Protein AF-A0A5S4VT73-F1 (afdb_monomer_lite)

Secondary structure (DSSP, 8-state):
-----HHHHHHHHHTT-HHHHHHHHHHHHHHHHHHHHHHH-HHHHHHHHTTSSSTHHHHHHTS---PPPPPP-SEEEE---S--HHHHHHHHH---S---SSSBHHHHHHPBPSS--SS--BTT-HHHHHHTTPPP---TTT-SS-BGGGTB-PPPTT-S---TT--PPPPP-TT-PPTTEEEEPPEE-TTT--EE--EEEE-GGGTSEEEEEETTEEEEEETSPP---HHHHHHHHHHHHHHHHH-HHHHHHHHHHHHHHHTS---HHHHHHHHHHHHHHHHHHHHHHHHHHHHHT-------TTEE-HHHHHHHHHHTGGGS-TTT---SSGGGGGG-------EEPPP-TTGGG-SSBSTT--B--HHHHGGGG-

Radius of gyration: 24.98 Å; chains: 1; bounding box: 87×49×64 Å

Sequence (378 aa):
MGRRSFGSRLYSWVRRWPHVAGLLFAIVVVAIVSAGLVYFAPEKVRDAALKIKNDANLLAQLLPATLPEPSKIESAYWLPQNWSSRQRYWFHHTSQGTATIPVPYQWFLALERPELSFSYTSLTDDDYLRRLGFIPSPGSNDFAGNAPSYGYHKDGPNGDGGSPGWTPNLPDNPNGLPVGFAILKGGVDPTTGASYEDQIGLTCAACHTGHLEYKNVSLRFDGGPAMVNLGEVERVIGLSIGYTLILPWRFERFASRLEQIKGQGVERKQLRSDLELALQKIKKQKVQGDGLLTGQGVADLDEGFGRLDALNRIGNQVFYSNLLDPLTGELPDPLFKGNFARHDAPVSFPPIWDTPYFLWAQYDASVLNELVRNSGEA

Foldseek 3Di:
DDDDDPVVVVVVVCVVCVVVVVVVVVVVVVVVVVVVCCQPPVQVQLVVLVVDPDPSPVSSLLGAHDFDQFDAAPWEAEDLPLAQLQRQQCQQAPDLQDQAALDAPLLLQLFAWLRDDPDGHHPQDQRNVVSQQFQWFDFLVCPPQPDGRSRRHHADPVGSRHPPPDRDDRFGRRPRGTGFKYKDAWDADPVPRDTDHIGIDGGPRQAFKDWDADPSYIYIYGLHGTQGFVLSVNSRVLSRLVCLLPPVVSVVSSQVSSCVVVVHHDDSVVVSVVSVVSNVVSVVVVVLLCVLCVVVVHDADGAGTQWDPLVLVLQCVPQPQVQQDPPPRDHPDPVSSVSRDGHDDIDGRHRCPCVVVDQADDPVSPRRDPVVVVSSSD

InterPro domains:
  IPR047758 Di-heme-cytochrome C peroxidase [NF040606] (170-378)
  IPR051395 Cytochrome c-dependent Peroxidase and MauG [PTHR30600] (20-353)

Structure (mmCIF, N/CA/C/O backbone):
data_AF-A0A5S4VT73-F1
#
_entry.id   AF-A0A5S4VT73-F1
#
loop_
_atom_site.group_PDB
_atom_site.id
_atom_site.type_symbol
_atom_site.label_atom_id
_atom_site.label_alt_id
_atom_site.label_comp_id
_atom_site.label_asym_id
_atom_site.label_entity_id
_atom_site.label_seq_id
_atom_site.pdbx_PDB_ins_code
_atom_site.Cartn_x
_atom_site.Cartn_y
_atom_site.Cartn_z
_atom_site.occupancy
_atom_site.B_iso_or_equiv
_atom_site.auth_seq_id
_atom_site.auth_comp_id
_atom_site.auth_asym_id
_atom_site.auth_atom_id
_atom_site.pdbx_PDB_model_num
ATOM 1 N N . MET A 1 1 ? -59.078 -9.322 39.119 1.00 45.66 1 MET A N 1
ATOM 2 C CA . MET A 1 1 ? -58.406 -8.236 38.366 1.00 45.66 1 MET A CA 1
ATOM 3 C C . MET A 1 1 ? -57.353 -8.842 37.442 1.00 45.66 1 MET A C 1
ATOM 5 O O . MET A 1 1 ? -56.275 -9.187 37.902 1.00 45.66 1 MET A O 1
ATOM 9 N N . GLY A 1 2 ? -57.672 -9.050 36.160 1.00 49.59 2 GLY A N 1
ATOM 10 C CA . GLY A 1 2 ? -56.728 -9.617 35.189 1.00 49.59 2 GLY A CA 1
ATOM 11 C C . GLY A 1 2 ? -55.787 -8.547 34.632 1.00 49.59 2 GLY A C 1
ATOM 12 O O . GLY A 1 2 ? -56.247 -7.576 34.028 1.00 49.59 2 GLY A O 1
ATOM 13 N N . ARG A 1 3 ? -54.471 -8.701 34.831 1.00 53.34 3 ARG A N 1
ATOM 14 C CA . ARG A 1 3 ? -53.453 -7.859 34.182 1.00 53.34 3 ARG A CA 1
ATOM 15 C C . ARG A 1 3 ? -53.542 -8.063 32.666 1.00 53.34 3 ARG A C 1
ATOM 17 O O . ARG A 1 3 ? -53.205 -9.127 32.159 1.00 53.34 3 ARG A O 1
ATOM 24 N N . ARG A 1 4 ? -53.996 -7.035 31.943 1.00 53.84 4 ARG A N 1
ATOM 25 C CA . ARG A 1 4 ? -53.944 -6.980 30.473 1.00 53.84 4 ARG A CA 1
ATOM 26 C C . ARG A 1 4 ? -52.495 -7.168 30.014 1.00 53.84 4 ARG A C 1
ATOM 28 O O . ARG A 1 4 ? -51.627 -6.404 30.438 1.00 53.84 4 ARG A O 1
ATOM 35 N N . SER A 1 5 ? -52.247 -8.180 29.181 1.00 60.47 5 SER A N 1
ATOM 36 C CA . SER A 1 5 ? -50.907 -8.503 28.680 1.00 60.47 5 SER A CA 1
ATOM 37 C C . SER A 1 5 ? -50.349 -7.350 27.840 1.00 60.47 5 SER A C 1
ATOM 39 O O . SER A 1 5 ? -51.105 -6.606 27.206 1.00 60.47 5 SER A O 1
ATOM 41 N N . PHE A 1 6 ? -49.024 -7.196 27.838 1.00 57.47 6 PHE A N 1
ATOM 42 C CA . PHE A 1 6 ? -48.298 -6.132 27.135 1.00 57.47 6 PHE A CA 1
ATOM 43 C C . PHE A 1 6 ? -48.717 -5.997 25.654 1.00 57.47 6 PHE A C 1
ATOM 45 O O . PHE A 1 6 ? -48.933 -4.886 25.171 1.00 57.47 6 PHE A O 1
ATOM 52 N N . GLY A 1 7 ? -48.986 -7.121 24.976 1.00 56.44 7 GLY A N 1
ATOM 53 C CA . GLY A 1 7 ? -49.477 -7.141 23.592 1.00 56.44 7 GLY A CA 1
ATOM 54 C C . GLY A 1 7 ? -50.835 -6.452 23.388 1.00 56.44 7 GLY A C 1
ATOM 55 O O . GLY A 1 7 ? -51.037 -5.775 22.385 1.00 56.44 7 GLY A O 1
ATOM 56 N N . SER A 1 8 ? -51.748 -6.521 24.365 1.00 55.78 8 SER A N 1
ATOM 57 C CA . SER A 1 8 ? -53.072 -5.874 24.269 1.00 55.78 8 SER A CA 1
ATOM 58 C C . SER A 1 8 ? -53.029 -4.344 24.411 1.00 55.78 8 SER A C 1
ATOM 60 O O . SER A 1 8 ? -53.916 -3.647 23.913 1.00 55.78 8 SER A O 1
ATOM 62 N N . ARG A 1 9 ? -51.991 -3.802 25.068 1.00 58.00 9 ARG A N 1
ATOM 63 C CA . ARG A 1 9 ? -51.750 -2.351 25.172 1.00 58.00 9 ARG A CA 1
ATOM 64 C C . ARG A 1 9 ? -51.069 -1.801 23.922 1.00 58.00 9 ARG A C 1
ATOM 66 O O . ARG A 1 9 ? -51.450 -0.731 23.462 1.00 58.00 9 ARG A O 1
ATOM 73 N N . LEU A 1 10 ? -50.128 -2.551 23.348 1.00 58.44 10 LEU A N 1
ATOM 74 C CA . LEU A 1 10 ? -49.468 -2.177 22.096 1.00 58.44 10 LEU A CA 1
ATOM 75 C C . LEU A 1 10 ? -50.477 -2.143 20.934 1.00 58.44 10 LEU A C 1
ATOM 77 O O . LEU A 1 10 ? -50.528 -1.179 20.176 1.00 58.44 10 LEU A O 1
ATOM 81 N N . TYR A 1 11 ? -51.363 -3.142 20.867 1.00 57.88 11 TYR A N 1
ATOM 82 C CA . TYR A 1 11 ? -52.400 -3.242 19.838 1.00 57.88 11 TYR A CA 1
ATOM 83 C C . TYR A 1 11 ? -53.439 -2.104 19.901 1.00 57.88 11 TYR A C 1
ATOM 85 O O . TYR A 1 11 ? -53.860 -1.581 18.870 1.00 57.88 11 TYR A O 1
ATOM 93 N N . SER A 1 12 ? -53.837 -1.664 21.104 1.00 57.75 12 SER A N 1
ATOM 94 C CA . SER A 1 12 ? -54.782 -0.543 21.256 1.00 57.75 12 SER A CA 1
ATOM 95 C C . SER A 1 12 ? -54.143 0.830 21.012 1.00 57.75 12 SER A C 1
ATOM 97 O O . SER A 1 12 ? -54.840 1.762 20.608 1.00 57.75 12 SER A O 1
ATOM 99 N N . TRP A 1 13 ? -52.827 0.951 21.213 1.00 59.19 13 TRP A N 1
ATOM 100 C CA . TRP A 1 13 ? -52.056 2.166 20.948 1.00 59.19 13 TRP A CA 1
ATOM 101 C C . TRP A 1 13 ? -51.807 2.373 19.445 1.00 59.19 13 TRP A C 1
ATOM 103 O O . TRP A 1 13 ? -52.121 3.441 18.923 1.00 59.19 13 TRP A O 1
ATOM 113 N N . VAL A 1 14 ? -51.383 1.324 18.724 1.00 57.56 14 VAL A N 1
ATOM 114 C CA . VAL A 1 14 ? -51.189 1.346 17.257 1.00 57.56 14 VAL A CA 1
ATOM 115 C C . VAL A 1 14 ? -52.486 1.704 16.519 1.00 57.56 14 VAL A C 1
ATOM 117 O O . VAL A 1 14 ? -52.470 2.477 15.564 1.00 57.56 14 VAL A O 1
ATOM 120 N N . ARG A 1 15 ? -53.638 1.223 17.004 1.00 60.12 15 ARG A N 1
ATOM 121 C CA . ARG A 1 15 ? -54.955 1.518 16.415 1.00 60.12 15 ARG A CA 1
ATOM 122 C C . ARG A 1 15 ? -55.431 2.962 16.645 1.00 60.12 15 ARG A C 1
ATOM 124 O O . ARG A 1 15 ? -56.300 3.429 15.917 1.00 60.12 15 ARG A O 1
ATOM 131 N N . ARG A 1 16 ? -54.892 3.670 17.647 1.00 64.25 16 ARG A N 1
ATOM 132 C CA . ARG A 1 16 ? -55.264 5.064 17.959 1.00 64.25 16 ARG A CA 1
ATOM 133 C C . ARG A 1 16 ? -54.475 6.101 17.153 1.00 64.25 16 ARG A C 1
ATOM 135 O O . ARG A 1 16 ? -54.948 7.224 17.040 1.00 64.25 16 ARG A O 1
ATOM 142 N N . TRP A 1 17 ? -53.308 5.745 16.610 1.00 65.00 17 TRP A N 1
ATOM 143 C CA . TRP A 1 17 ? -52.416 6.664 15.884 1.00 65.00 17 TRP A CA 1
ATOM 144 C C . TRP A 1 17 ? -51.835 5.994 14.623 1.00 65.00 17 TRP A C 1
ATOM 146 O O . TRP A 1 17 ? -50.618 5.813 14.522 1.00 65.00 17 TRP A O 1
ATOM 156 N N . PRO A 1 18 ? -52.676 5.614 13.640 1.00 69.81 18 PRO A N 1
ATOM 157 C CA . PRO A 1 18 ? -52.238 4.889 12.441 1.00 69.81 18 PRO A CA 1
ATOM 158 C C . PRO A 1 18 ? -51.170 5.650 11.639 1.00 69.81 18 PRO A C 1
ATOM 160 O O . PRO A 1 18 ? -50.286 5.033 11.052 1.00 69.81 18 PRO A O 1
ATOM 163 N N . HIS A 1 19 ? -51.186 6.984 11.684 1.00 69.69 19 HIS A N 1
ATOM 164 C CA . HIS A 1 19 ? -50.175 7.830 11.046 1.00 69.69 19 HIS A CA 1
ATOM 165 C C . HIS A 1 19 ? -48.794 7.736 11.716 1.00 69.69 19 HIS A C 1
ATOM 167 O O . HIS A 1 19 ? -47.785 7.778 11.023 1.00 69.69 19 HIS A O 1
ATOM 173 N N . VAL A 1 20 ? -48.728 7.544 13.040 1.00 74.44 20 VAL A N 1
ATOM 174 C CA . VAL A 1 20 ? -47.455 7.368 13.770 1.00 74.44 20 VAL A CA 1
ATOM 175 C C . VAL A 1 20 ? -46.881 5.977 13.518 1.00 74.44 20 VAL A C 1
ATOM 177 O O . VAL A 1 20 ? -45.683 5.839 13.291 1.00 74.44 20 VAL A O 1
ATOM 180 N N . ALA A 1 21 ? -47.733 4.949 13.493 1.00 72.69 21 ALA A N 1
ATOM 181 C CA . ALA A 1 21 ? -47.319 3.598 13.125 1.00 72.69 21 ALA A CA 1
ATOM 182 C C . ALA A 1 21 ? -46.838 3.527 11.663 1.00 72.69 21 ALA A C 1
ATOM 184 O O . ALA A 1 21 ? -45.812 2.909 11.390 1.00 72.69 21 ALA A O 1
ATOM 185 N N . GLY A 1 22 ? -47.531 4.210 10.743 1.00 75.38 22 GLY A N 1
ATOM 186 C CA . GLY A 1 22 ? -47.118 4.339 9.344 1.00 75.38 22 GLY A CA 1
ATOM 187 C C . GLY A 1 22 ? -45.791 5.083 9.175 1.00 75.38 22 GLY A C 1
ATOM 188 O O . GLY A 1 22 ? -44.940 4.630 8.417 1.00 75.38 22 GLY A O 1
ATOM 189 N N . LEU A 1 23 ? -45.574 6.169 9.926 1.00 81.62 23 LEU A N 1
ATOM 190 C CA . LEU A 1 23 ? -44.308 6.910 9.926 1.00 81.62 23 LEU A CA 1
ATOM 191 C C . LEU A 1 23 ? -43.150 6.055 10.461 1.00 81.62 23 LEU A C 1
ATOM 193 O O . LEU A 1 23 ? -42.100 5.991 9.832 1.00 81.62 23 LEU A O 1
ATOM 197 N N . LEU A 1 24 ? -43.340 5.363 11.589 1.00 78.69 24 LEU A N 1
ATOM 198 C CA . LEU A 1 24 ? -42.327 4.465 12.154 1.00 78.69 24 LEU A CA 1
ATOM 199 C C . LEU A 1 24 ? -41.998 3.313 11.200 1.00 78.69 24 LEU A C 1
ATOM 201 O O . LEU A 1 24 ? -40.827 2.995 11.012 1.00 78.69 24 LEU A O 1
ATOM 205 N N . PHE A 1 25 ? -43.008 2.722 10.559 1.00 81.12 25 PHE A N 1
ATOM 206 C CA . PHE A 1 25 ? -42.799 1.696 9.541 1.00 81.12 25 PHE A CA 1
ATOM 207 C C . PHE A 1 25 ? -42.012 2.244 8.343 1.00 81.12 25 PHE A C 1
ATOM 209 O O . PHE A 1 25 ? -41.044 1.620 7.922 1.00 81.12 25 PHE A O 1
ATOM 216 N N . ALA A 1 26 ? -42.359 3.433 7.841 1.00 77.38 26 ALA A N 1
ATOM 217 C CA . ALA A 1 26 ? -41.624 4.082 6.759 1.00 77.38 26 ALA A CA 1
ATOM 218 C C . ALA A 1 26 ? -40.164 4.379 7.145 1.00 77.38 26 ALA A C 1
ATOM 220 O O . ALA A 1 26 ? -39.268 4.107 6.353 1.00 77.38 26 ALA A O 1
ATOM 221 N N . ILE A 1 27 ? -39.906 4.856 8.368 1.00 82.81 27 ILE A N 1
ATOM 222 C CA . ILE A 1 27 ? -38.545 5.081 8.885 1.00 82.81 27 ILE A CA 1
ATOM 223 C C . ILE A 1 27 ? -37.757 3.769 8.926 1.00 82.81 27 ILE A C 1
ATOM 225 O O . ILE A 1 27 ? -36.612 3.737 8.488 1.00 82.81 27 ILE A O 1
ATOM 229 N N . VAL A 1 28 ? -38.362 2.682 9.412 1.00 79.56 28 VAL A N 1
ATOM 230 C CA . VAL A 1 28 ? -37.714 1.362 9.457 1.00 79.56 28 VAL A CA 1
ATOM 231 C C . VAL A 1 28 ? -37.420 0.847 8.049 1.00 79.56 28 VAL A C 1
ATOM 233 O O . VAL A 1 28 ? -36.314 0.379 7.800 1.00 79.56 28 VAL A O 1
ATOM 236 N N . VAL A 1 29 ? -38.362 0.972 7.111 1.00 78.69 29 VAL A N 1
ATOM 237 C CA . VAL A 1 29 ? -38.151 0.577 5.710 1.00 78.69 29 VAL A CA 1
ATOM 238 C C . VAL A 1 29 ? -37.025 1.394 5.082 1.00 78.69 29 VAL A C 1
ATOM 240 O O . VAL A 1 29 ? -36.131 0.813 4.477 1.00 78.69 29 VAL A O 1
ATOM 243 N N . VAL A 1 30 ? -37.010 2.716 5.272 1.00 79.62 30 VAL A N 1
ATOM 244 C CA . VAL A 1 30 ? -35.926 3.581 4.785 1.00 79.62 30 VAL A CA 1
ATOM 245 C C . VAL A 1 30 ? -34.594 3.198 5.425 1.00 79.62 30 VAL A C 1
ATOM 247 O O . VAL A 1 30 ? -33.603 3.091 4.716 1.00 79.62 30 VAL A O 1
ATOM 250 N N . ALA A 1 31 ? -34.549 2.923 6.730 1.00 76.12 31 ALA A N 1
ATOM 251 C CA . ALA A 1 31 ? -33.328 2.489 7.405 1.00 76.12 31 ALA A CA 1
ATOM 252 C C . ALA A 1 31 ? -32.811 1.146 6.861 1.00 76.12 31 ALA A C 1
ATOM 254 O O . ALA A 1 31 ? -31.614 1.011 6.622 1.00 76.12 31 ALA A O 1
ATOM 255 N N . ILE A 1 32 ? -33.701 0.179 6.611 1.00 74.75 32 ILE A N 1
ATOM 256 C CA . ILE A 1 32 ? -33.352 -1.120 6.019 1.00 74.75 32 ILE A CA 1
ATOM 257 C C . ILE A 1 32 ? -32.849 -0.947 4.584 1.00 74.75 32 ILE A C 1
ATOM 259 O O . ILE A 1 32 ? -31.836 -1.538 4.224 1.00 74.75 32 ILE A O 1
ATOM 263 N N . VAL A 1 33 ? -33.521 -0.129 3.769 1.00 74.31 33 VAL A N 1
ATOM 264 C CA . VAL A 1 33 ? -33.111 0.142 2.383 1.00 74.31 33 VAL A CA 1
ATOM 265 C C . VAL A 1 33 ? -31.764 0.860 2.352 1.00 74.31 33 VAL A C 1
ATOM 267 O O . VAL A 1 33 ? -30.887 0.455 1.598 1.00 74.31 33 VAL A O 1
ATOM 270 N N . SER A 1 34 ? -31.556 1.864 3.204 1.00 73.38 34 SER A N 1
ATOM 271 C CA . SER A 1 34 ? -30.279 2.574 3.324 1.00 73.38 34 SER A CA 1
ATOM 272 C C . SER A 1 34 ? -29.154 1.654 3.797 1.00 73.38 34 SER A C 1
ATOM 274 O O . SER A 1 34 ? -28.076 1.665 3.211 1.00 73.38 34 SER A O 1
ATOM 276 N N . ALA A 1 35 ? -29.403 0.808 4.802 1.00 74.25 35 ALA A N 1
ATOM 277 C CA . ALA A 1 35 ? -28.438 -0.195 5.252 1.00 74.25 35 ALA A CA 1
ATOM 278 C C . ALA A 1 35 ? -28.136 -1.226 4.153 1.00 74.25 35 ALA A C 1
ATOM 280 O O . ALA A 1 35 ? -26.983 -1.598 3.957 1.00 74.25 35 ALA A O 1
ATOM 281 N N . GLY A 1 36 ? -29.155 -1.641 3.395 1.00 72.88 36 GLY A N 1
ATOM 282 C CA . GLY A 1 36 ? -29.005 -2.506 2.229 1.00 72.88 36 GLY A CA 1
ATOM 283 C C . GLY A 1 36 ? -28.179 -1.854 1.121 1.00 72.88 36 GLY A C 1
ATOM 284 O O . GLY A 1 36 ? -27.313 -2.505 0.557 1.00 72.88 36 GLY A O 1
ATOM 285 N N . LEU A 1 37 ? -28.378 -0.566 0.837 1.00 72.94 37 LEU A N 1
ATOM 286 C CA . LEU A 1 37 ? -27.586 0.173 -0.151 1.00 72.94 37 LEU A CA 1
ATOM 287 C C . LEU A 1 37 ? -26.127 0.329 0.285 1.00 72.94 37 LEU A C 1
ATOM 289 O O . LEU A 1 37 ? -25.235 0.095 -0.520 1.00 72.94 37 LEU A O 1
ATOM 293 N N . VAL A 1 38 ? -25.877 0.648 1.558 1.00 75.44 38 VAL A N 1
ATOM 294 C CA . VAL A 1 38 ? -24.517 0.677 2.128 1.00 75.44 38 VAL A CA 1
ATOM 295 C C . VAL A 1 38 ? -23.862 -0.707 2.074 1.00 75.44 38 VAL A C 1
ATOM 297 O O . VAL A 1 38 ? -22.651 -0.806 1.938 1.00 75.44 38 VAL A O 1
ATOM 300 N N . TYR A 1 39 ? -24.645 -1.781 2.156 1.00 72.81 39 TYR A N 1
ATOM 301 C CA . TYR A 1 39 ? -24.137 -3.146 2.078 1.00 72.81 39 TYR A CA 1
ATOM 302 C C . TYR A 1 39 ? -23.841 -3.605 0.645 1.00 72.81 39 TYR A C 1
ATOM 304 O O . TYR A 1 39 ? -22.753 -4.100 0.373 1.00 72.81 39 TYR A O 1
ATOM 312 N N . PHE A 1 40 ? -24.807 -3.461 -0.265 1.00 73.25 40 PHE A N 1
ATOM 313 C CA . PHE A 1 40 ? -24.736 -4.015 -1.621 1.00 73.25 40 PHE A CA 1
ATOM 314 C C . PHE A 1 40 ? -24.081 -3.082 -2.640 1.00 73.25 40 PHE A C 1
A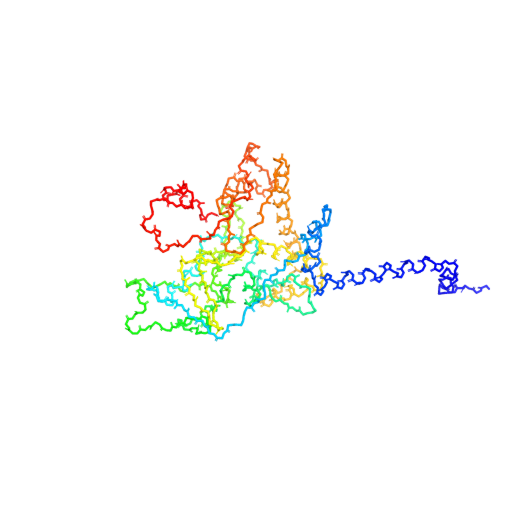TOM 316 O O . PHE A 1 40 ? -23.700 -3.545 -3.711 1.00 73.25 40 PHE A O 1
ATOM 323 N N . ALA A 1 41 ? -24.012 -1.784 -2.348 1.00 72.31 41 ALA A N 1
ATOM 324 C CA . ALA A 1 41 ? -23.394 -0.789 -3.217 1.00 72.31 41 ALA A CA 1
ATOM 325 C C . ALA A 1 41 ? -22.803 0.386 -2.403 1.00 72.31 41 ALA A C 1
ATOM 327 O O . ALA A 1 41 ? -23.191 1.543 -2.632 1.00 72.31 41 ALA A O 1
ATOM 328 N N . PRO A 1 42 ? -21.913 0.120 -1.420 1.00 75.25 42 PRO A N 1
ATOM 329 C CA . PRO A 1 42 ? -21.297 1.161 -0.590 1.00 75.25 42 PRO A CA 1
ATOM 330 C C . PRO A 1 42 ? -20.656 2.276 -1.421 1.00 75.25 42 PRO A C 1
ATOM 332 O O . PRO A 1 42 ? -20.732 3.451 -1.064 1.00 75.25 42 PRO A O 1
ATOM 335 N N . GLU A 1 43 ? -20.084 1.916 -2.562 1.00 75.88 43 GLU A N 1
ATOM 336 C CA . GLU A 1 43 ? -19.409 2.810 -3.488 1.00 75.88 43 GLU A CA 1
ATOM 337 C C . GLU A 1 43 ? -20.384 3.794 -4.160 1.00 75.88 43 GLU A C 1
ATOM 339 O O . GLU A 1 43 ? -20.127 4.996 -4.227 1.00 75.88 43 GLU A O 1
ATOM 344 N N . LYS A 1 44 ? -21.594 3.340 -4.521 1.00 76.06 44 LYS A N 1
ATOM 345 C CA . LYS A 1 44 ? -22.648 4.221 -5.057 1.00 76.06 44 LYS A CA 1
ATOM 346 C C . LYS A 1 44 ? -23.207 5.154 -3.992 1.00 76.06 44 LYS A C 1
ATOM 348 O O . LYS A 1 44 ? -23.566 6.290 -4.304 1.00 76.06 44 LYS A O 1
ATOM 353 N N . VAL A 1 45 ? -23.292 4.686 -2.744 1.00 76.69 45 VAL A N 1
ATOM 354 C CA . VAL A 1 45 ? -23.698 5.532 -1.614 1.00 76.69 45 VAL A CA 1
ATOM 355 C C . VAL A 1 45 ? -22.646 6.610 -1.362 1.00 76.69 45 VAL A C 1
ATOM 357 O O . VAL A 1 45 ? -23.015 7.769 -1.174 1.00 76.69 45 VAL A O 1
ATOM 360 N N . ARG A 1 46 ? -21.353 6.271 -1.442 1.00 78.94 46 ARG A N 1
ATOM 361 C CA . ARG A 1 46 ? -20.253 7.241 -1.370 1.00 78.94 46 ARG A CA 1
ATOM 362 C C . ARG A 1 46 ? -20.345 8.278 -2.483 1.00 78.94 46 ARG A C 1
ATOM 364 O O . ARG A 1 46 ? -20.365 9.469 -2.189 1.00 78.94 46 ARG A O 1
ATOM 371 N N . ASP A 1 47 ? -20.463 7.846 -3.736 1.00 79.56 47 ASP A N 1
ATOM 372 C CA . ASP A 1 47 ? -20.536 8.746 -4.894 1.00 79.56 47 ASP A CA 1
ATOM 373 C C . ASP A 1 47 ? -21.761 9.671 -4.837 1.00 79.56 47 ASP A C 1
ATOM 375 O O . ASP A 1 47 ? -21.717 10.811 -5.304 1.00 79.56 47 ASP A O 1
ATOM 379 N N . ALA A 1 48 ? -22.870 9.200 -4.259 1.00 76.81 48 ALA A N 1
ATOM 380 C CA . ALA A 1 48 ? -24.041 10.026 -3.985 1.00 76.81 48 ALA A CA 1
ATOM 381 C C . ALA A 1 48 ? -23.790 11.017 -2.837 1.00 76.81 48 ALA A C 1
ATOM 383 O O . ALA A 1 48 ? -24.162 12.184 -2.952 1.00 76.81 48 ALA A O 1
ATOM 384 N N . ALA A 1 49 ? -23.138 10.578 -1.759 1.00 75.44 49 ALA A N 1
ATOM 385 C CA . ALA A 1 49 ? -22.823 11.409 -0.603 1.00 75.44 49 ALA A CA 1
ATOM 386 C C . ALA A 1 49 ? -21.833 12.538 -0.946 1.00 75.44 49 ALA A C 1
ATOM 388 O O . ALA A 1 49 ? -22.073 13.675 -0.555 1.00 75.44 49 ALA A O 1
ATOM 389 N N . LEU A 1 50 ? -20.808 12.268 -1.767 1.00 75.56 50 LEU A N 1
ATOM 390 C CA . LEU A 1 50 ? -19.842 13.273 -2.246 1.00 75.56 50 LEU A CA 1
ATOM 391 C C . LEU A 1 50 ? -20.480 14.383 -3.101 1.00 75.56 50 LEU A C 1
ATOM 393 O O . LEU A 1 50 ? -19.930 15.476 -3.220 1.00 75.56 50 LEU A O 1
ATOM 397 N N . LYS A 1 51 ? -21.651 14.133 -3.704 1.00 77.75 51 LYS A N 1
ATOM 398 C CA . LYS A 1 51 ? -22.393 15.140 -4.487 1.00 77.75 51 LYS A CA 1
ATOM 399 C C . LYS A 1 51 ? -23.201 16.100 -3.610 1.00 77.75 51 LYS A C 1
ATOM 401 O O . LYS A 1 51 ? -23.658 17.132 -4.104 1.00 77.75 51 LYS A O 1
ATOM 406 N N . ILE A 1 52 ? -23.397 15.779 -2.331 1.00 73.62 52 ILE A N 1
ATOM 407 C CA . ILE A 1 52 ? -24.167 16.580 -1.378 1.00 73.62 52 ILE A CA 1
ATOM 408 C C . ILE A 1 52 ? -23.175 17.395 -0.536 1.00 73.62 52 ILE A C 1
ATOM 410 O O . ILE A 1 52 ? -22.402 16.835 0.234 1.00 73.62 52 ILE A O 1
ATOM 414 N N . LYS A 1 53 ? -23.189 18.731 -0.651 1.00 55.06 53 LYS A N 1
ATOM 415 C CA . LYS A 1 53 ? -22.355 19.603 0.202 1.00 55.06 53 LYS A CA 1
ATOM 416 C C . LYS A 1 53 ? -22.758 19.448 1.686 1.00 55.06 53 LYS A C 1
ATOM 418 O O . LYS A 1 53 ? -23.955 19.414 1.968 1.00 55.06 53 LYS A O 1
ATOM 423 N N . ASN A 1 54 ? -21.774 19.440 2.599 1.00 59.56 54 ASN A N 1
ATOM 424 C CA . ASN A 1 54 ? -21.852 19.322 4.081 1.00 59.56 54 ASN A CA 1
ATOM 425 C C . ASN A 1 54 ? -21.659 17.889 4.633 1.00 59.56 54 ASN A C 1
ATOM 427 O O . ASN A 1 54 ? -20.950 17.101 4.015 1.00 59.56 54 ASN A O 1
ATOM 431 N N . ASP A 1 55 ? -22.233 17.570 5.807 1.00 51.75 55 ASP A N 1
ATOM 432 C CA . ASP A 1 55 ? -22.007 16.374 6.653 1.00 51.75 55 ASP A CA 1
ATOM 433 C C . ASP A 1 55 ? -22.045 15.014 5.921 1.00 51.75 55 ASP A C 1
ATOM 435 O O . ASP A 1 55 ? -21.487 14.026 6.401 1.00 51.75 55 ASP A O 1
ATOM 439 N N . ALA A 1 56 ? -22.646 14.954 4.729 1.00 57.91 56 ALA A N 1
ATOM 440 C CA . ALA A 1 56 ? -22.585 13.799 3.833 1.00 57.91 56 ALA A CA 1
ATOM 441 C C . ALA A 1 56 ? -21.146 13.453 3.391 1.00 57.91 56 ALA A C 1
ATOM 443 O O . ALA A 1 56 ? -20.838 12.279 3.194 1.00 57.91 56 ALA A O 1
ATOM 444 N N . ASN A 1 57 ? -20.237 14.431 3.342 1.00 61.88 57 ASN A N 1
ATOM 445 C CA . ASN A 1 57 ? -18.811 14.199 3.108 1.00 61.88 57 ASN A CA 1
ATOM 446 C C . ASN A 1 57 ? -18.175 13.329 4.201 1.00 61.88 57 ASN A C 1
ATOM 448 O O . ASN A 1 57 ? -17.312 12.510 3.897 1.00 61.88 57 ASN A O 1
ATOM 452 N N . LEU A 1 58 ? -18.620 13.446 5.457 1.00 65.69 58 LEU A N 1
ATOM 453 C CA . LEU A 1 58 ? -18.122 12.603 6.547 1.00 65.69 58 LEU A CA 1
ATOM 454 C C . LEU A 1 58 ? -18.568 11.145 6.359 1.00 65.69 58 LEU A C 1
ATOM 456 O O . LEU A 1 58 ? -17.782 10.223 6.555 1.00 65.69 58 LEU A O 1
ATOM 460 N N . LEU A 1 59 ? -19.816 10.929 5.925 1.00 67.44 59 LEU A N 1
ATOM 461 C CA . LEU A 1 59 ? -20.324 9.592 5.600 1.00 67.44 59 LEU A CA 1
ATOM 462 C C . LEU A 1 59 ? -19.598 8.987 4.393 1.00 67.44 59 LEU A C 1
ATOM 464 O O . LEU A 1 59 ? -19.250 7.811 4.426 1.00 67.44 59 LEU A O 1
ATOM 468 N N . ALA A 1 60 ? -19.314 9.786 3.362 1.00 69.69 60 ALA A N 1
ATOM 469 C CA . ALA A 1 60 ? -18.546 9.351 2.198 1.00 69.69 60 ALA A CA 1
ATOM 470 C C . ALA A 1 60 ? -17.129 8.879 2.564 1.00 69.69 60 ALA A C 1
ATOM 472 O O . ALA A 1 60 ? -16.618 7.932 1.971 1.00 69.69 60 ALA A O 1
ATOM 473 N N . GLN A 1 61 ? -16.499 9.508 3.559 1.00 74.62 61 GLN A N 1
ATOM 474 C CA . GLN A 1 61 ? -15.179 9.100 4.050 1.00 74.62 61 GLN A CA 1
ATOM 475 C C . GLN A 1 61 ? -15.197 7.762 4.801 1.00 74.62 61 GLN A C 1
ATOM 477 O O . GLN A 1 61 ? -14.152 7.129 4.932 1.00 74.62 61 GLN A O 1
ATOM 482 N N . LEU A 1 62 ? -16.363 7.325 5.286 1.00 77.94 62 LEU A N 1
ATOM 483 C CA . LEU A 1 62 ? -16.540 6.044 5.972 1.00 77.94 62 LEU A CA 1
ATOM 484 C C . LEU A 1 62 ? -16.896 4.898 5.023 1.00 77.94 62 LEU A C 1
ATOM 486 O O . LEU A 1 62 ? -17.105 3.782 5.495 1.00 77.94 62 LEU A O 1
ATOM 490 N N . LEU A 1 63 ? -16.982 5.156 3.718 1.00 82.88 63 LEU A N 1
ATOM 491 C CA . LEU A 1 63 ? -17.338 4.173 2.702 1.00 82.88 63 LEU A CA 1
ATOM 492 C C . LEU A 1 63 ? -16.154 3.929 1.754 1.00 82.88 63 LEU A C 1
ATOM 494 O O . LEU A 1 63 ? -15.414 4.869 1.448 1.00 82.88 63 LEU A O 1
ATOM 498 N N . PRO A 1 64 ? -15.956 2.684 1.285 1.00 83.44 64 PRO A N 1
ATOM 499 C CA . PRO A 1 64 ? -14.928 2.375 0.300 1.00 83.44 64 PRO A CA 1
ATOM 500 C C . PRO A 1 64 ? -15.182 3.090 -1.030 1.00 83.44 64 PRO A C 1
ATOM 502 O O . PRO A 1 64 ? -16.321 3.388 -1.397 1.00 83.44 64 PRO A O 1
ATOM 505 N N . ALA A 1 65 ? -14.101 3.364 -1.758 1.00 81.38 65 ALA A N 1
ATOM 506 C CA . ALA A 1 65 ? -14.168 3.953 -3.084 1.00 81.38 65 ALA A CA 1
ATOM 507 C C . ALA A 1 65 ? -14.682 2.978 -4.145 1.00 81.38 65 ALA A C 1
ATOM 509 O O . ALA A 1 65 ? -14.459 1.770 -4.059 1.00 81.38 65 ALA A O 1
ATOM 510 N N . THR A 1 66 ? -15.306 3.524 -5.192 1.00 82.69 66 THR A N 1
ATOM 511 C CA . THR A 1 66 ? -15.555 2.786 -6.431 1.00 82.69 66 THR A CA 1
ATOM 512 C C . THR A 1 66 ? -14.210 2.511 -7.099 1.00 82.69 66 THR A C 1
ATOM 514 O O . THR A 1 66 ? -13.611 3.412 -7.687 1.00 82.69 66 THR A O 1
ATOM 517 N N . LEU A 1 67 ? -13.721 1.276 -6.994 1.00 89.38 67 LEU A N 1
ATOM 518 C CA . LEU A 1 67 ? -12.507 0.846 -7.686 1.00 89.38 67 LEU A CA 1
ATOM 519 C C . LEU A 1 67 ? -12.856 0.213 -9.041 1.00 89.38 67 LEU A C 1
ATOM 521 O O . LEU A 1 67 ? -13.897 -0.448 -9.131 1.00 89.38 67 LEU A O 1
ATOM 525 N N . PRO A 1 68 ? -11.996 0.356 -10.069 1.00 90.12 68 PRO A N 1
ATOM 526 C CA . PRO A 1 68 ? -12.165 -0.332 -11.345 1.00 90.12 68 PRO A CA 1
ATOM 527 C C . PRO A 1 68 ? -12.355 -1.839 -11.151 1.00 90.12 68 PRO A C 1
ATOM 529 O O . PRO A 1 68 ? -11.801 -2.423 -10.221 1.00 90.12 68 PRO A O 1
ATOM 532 N N . GLU A 1 69 ? -13.127 -2.478 -12.026 1.00 88.50 69 GLU A N 1
ATOM 533 C CA . GLU A 1 69 ? -13.191 -3.940 -12.060 1.00 88.50 69 GLU A CA 1
ATOM 534 C C . GLU A 1 69 ? -11.861 -4.504 -12.583 1.00 88.50 69 GLU A C 1
ATOM 536 O O . GLU A 1 69 ? -11.307 -3.955 -13.545 1.00 88.50 69 GLU A O 1
ATOM 541 N N . PRO A 1 70 ? -11.331 -5.587 -11.989 1.00 88.06 70 PRO A N 1
ATOM 542 C CA . PRO A 1 70 ? -10.104 -6.191 -12.475 1.00 88.06 70 PRO A CA 1
ATOM 543 C C . PRO A 1 70 ? -10.360 -6.800 -13.856 1.00 88.06 70 PRO A C 1
ATOM 545 O O . PRO A 1 70 ? -11.339 -7.517 -14.077 1.00 88.06 70 PRO A O 1
ATOM 548 N N . SER A 1 71 ? -9.473 -6.531 -14.812 1.00 88.88 71 SER A N 1
ATOM 549 C CA . SER A 1 71 ? -9.559 -7.174 -16.123 1.00 88.88 71 SER A CA 1
ATOM 550 C C . SER A 1 71 ? -9.244 -8.673 -16.010 1.00 88.88 71 SER A C 1
ATOM 552 O O . SER A 1 71 ? -8.585 -9.133 -15.069 1.00 88.88 71 SER A O 1
ATOM 554 N N . LYS A 1 72 ? -9.654 -9.461 -17.003 1.00 92.25 72 LYS A N 1
ATOM 555 C CA . LYS A 1 72 ? -9.221 -10.857 -17.096 1.00 92.25 72 LYS A CA 1
ATOM 556 C C . LYS A 1 72 ? -7.786 -10.917 -17.634 1.00 92.25 72 LYS A C 1
ATOM 558 O O . LYS A 1 72 ? -7.538 -10.457 -18.744 1.00 92.25 72 LYS A O 1
ATOM 563 N N . ILE A 1 73 ? -6.871 -11.548 -16.897 1.00 92.69 73 ILE A N 1
ATOM 564 C CA . ILE A 1 73 ? -5.519 -11.885 -17.374 1.00 92.69 73 ILE A CA 1
ATOM 565 C C . ILE A 1 73 ? -5.425 -13.403 -17.526 1.00 92.69 73 ILE A C 1
ATOM 567 O O . ILE A 1 73 ? -5.680 -14.145 -16.584 1.00 92.69 73 ILE A O 1
ATOM 571 N N . GLU A 1 74 ? -5.048 -13.866 -18.713 1.00 93.62 74 GLU A N 1
ATOM 572 C CA . GLU A 1 74 ? -4.779 -15.281 -19.006 1.00 93.62 74 GLU A CA 1
ATOM 573 C C . GLU A 1 74 ? -3.277 -15.580 -19.051 1.00 93.62 74 GLU A C 1
ATOM 575 O O . GLU A 1 74 ? -2.861 -16.708 -18.801 1.00 93.62 74 GLU A O 1
ATOM 580 N N . SER A 1 75 ? -2.455 -14.575 -19.360 1.00 94.06 75 SER A N 1
ATOM 581 C CA . SER A 1 75 ? -0.997 -14.699 -19.396 1.00 94.06 75 SER A CA 1
ATOM 582 C C . SER A 1 75 ? -0.316 -13.369 -19.083 1.00 94.06 75 SER A C 1
ATOM 584 O O . SER A 1 75 ? -0.874 -12.294 -19.318 1.00 94.06 75 SER A O 1
ATOM 586 N N . ALA A 1 76 ? 0.899 -13.439 -18.547 1.00 95.50 76 ALA A N 1
ATOM 587 C CA . ALA A 1 76 ? 1.724 -12.281 -18.246 1.00 95.50 76 ALA A CA 1
ATOM 588 C C . ALA A 1 76 ? 3.134 -12.491 -18.798 1.00 95.50 76 ALA A C 1
ATOM 590 O O . ALA A 1 76 ? 3.632 -13.612 -18.790 1.00 95.50 76 ALA A O 1
ATOM 591 N N . TYR A 1 77 ? 3.773 -11.414 -19.248 1.00 94.31 77 TYR A N 1
ATOM 592 C CA . TYR A 1 77 ? 5.139 -11.436 -19.765 1.00 94.31 77 TYR A CA 1
ATOM 593 C C . TYR A 1 77 ? 5.878 -10.180 -19.328 1.00 94.31 77 TYR A C 1
ATOM 595 O O . TYR A 1 77 ? 5.367 -9.072 -19.487 1.00 94.31 77 TYR A O 1
ATOM 603 N N . TRP A 1 78 ? 7.091 -10.352 -18.816 1.00 94.56 78 TRP A N 1
ATOM 604 C CA . TRP A 1 78 ? 8.007 -9.244 -18.568 1.00 94.56 78 TRP A CA 1
ATOM 605 C C . TRP A 1 78 ? 8.788 -8.902 -19.837 1.00 94.56 78 TRP A C 1
ATOM 607 O O . TRP A 1 78 ? 9.259 -9.798 -20.540 1.00 94.56 78 TRP A O 1
ATOM 617 N N . LEU A 1 79 ? 8.949 -7.611 -20.134 1.00 92.88 79 LEU A N 1
ATOM 618 C CA . LEU A 1 79 ? 9.803 -7.175 -21.236 1.00 92.88 79 LEU A CA 1
ATOM 619 C C . LEU A 1 79 ? 11.278 -7.532 -20.963 1.00 92.88 79 LEU A C 1
ATOM 621 O O . LEU A 1 79 ? 11.733 -7.450 -19.812 1.00 92.88 79 LEU A O 1
ATOM 625 N N . PRO A 1 80 ? 12.051 -7.884 -22.009 1.00 88.31 80 PRO A N 1
ATOM 626 C CA . PRO A 1 80 ? 13.473 -8.172 -21.879 1.00 88.31 80 PRO A CA 1
ATOM 627 C C . PRO A 1 80 ? 14.243 -6.872 -21.607 1.00 88.31 80 PRO A C 1
ATOM 629 O O . PRO A 1 80 ? 14.596 -6.135 -22.521 1.00 88.31 80 PRO A O 1
ATOM 632 N N . GLN A 1 81 ? 14.488 -6.585 -20.328 1.00 87.44 81 GLN A N 1
ATOM 633 C CA . GLN A 1 81 ? 15.158 -5.366 -19.849 1.00 87.44 81 GLN A CA 1
ATOM 634 C C . GLN A 1 81 ? 16.519 -5.670 -19.216 1.00 87.44 81 GLN A C 1
ATOM 636 O O . GLN A 1 81 ? 16.964 -4.978 -18.306 1.00 87.44 81 GLN A O 1
ATOM 641 N N . ASN A 1 82 ? 17.184 -6.719 -19.712 1.00 86.06 82 ASN A N 1
ATOM 642 C CA . ASN A 1 82 ? 18.527 -7.108 -19.281 1.00 86.06 82 ASN A CA 1
ATOM 643 C C . ASN A 1 82 ? 18.606 -7.479 -17.782 1.00 86.06 82 ASN A C 1
ATOM 645 O O . ASN A 1 82 ? 19.627 -7.266 -17.132 1.00 86.06 82 ASN A O 1
ATOM 649 N N . TRP A 1 83 ? 17.505 -7.996 -17.229 1.00 86.50 83 TRP A N 1
ATOM 650 C CA . TRP A 1 83 ? 17.380 -8.474 -15.852 1.00 86.50 83 TRP A CA 1
ATOM 651 C C . TRP A 1 83 ? 17.026 -9.951 -15.865 1.00 86.50 83 TRP A C 1
ATOM 653 O O . TRP A 1 83 ? 16.064 -10.343 -16.531 1.00 86.50 83 TRP A O 1
ATOM 663 N N . SER A 1 84 ? 17.723 -10.739 -15.048 1.00 88.69 84 SER A N 1
ATOM 664 C CA . SER A 1 84 ? 17.245 -12.084 -14.736 1.00 88.69 84 SER A CA 1
ATOM 665 C C . SER A 1 84 ? 15.951 -12.022 -13.926 1.00 88.69 84 SER A C 1
ATOM 667 O O . SER A 1 84 ? 15.700 -11.054 -13.196 1.00 88.69 84 SER A O 1
ATOM 669 N N . SER A 1 85 ? 15.150 -13.088 -13.972 1.00 90.94 85 SER A N 1
ATOM 670 C CA . SER A 1 85 ? 13.950 -13.218 -13.137 1.00 90.94 85 SER A CA 1
ATOM 671 C C . SER A 1 85 ? 14.275 -12.968 -11.662 1.00 90.94 85 SER A C 1
ATOM 673 O O . SER A 1 85 ? 13.506 -12.316 -10.957 1.00 90.94 85 SER A O 1
ATOM 675 N N . ARG A 1 86 ? 15.434 -13.444 -11.184 1.00 91.19 86 ARG A N 1
ATOM 676 C CA . ARG A 1 86 ? 15.875 -13.259 -9.794 1.00 91.19 86 ARG A CA 1
ATOM 677 C C . ARG A 1 86 ? 16.197 -11.802 -9.463 1.00 91.19 86 ARG A C 1
ATOM 679 O O . ARG A 1 86 ? 15.810 -11.336 -8.397 1.00 91.19 86 ARG A O 1
ATOM 686 N N . GLN A 1 87 ? 16.906 -11.100 -10.343 1.00 91.81 87 GLN A N 1
ATOM 687 C CA . GLN A 1 87 ? 17.224 -9.680 -10.151 1.00 91.81 87 GLN A CA 1
ATOM 688 C C . GLN A 1 87 ? 15.948 -8.837 -10.109 1.00 91.81 87 GLN A C 1
ATOM 690 O O . GLN A 1 87 ? 15.788 -7.999 -9.224 1.00 91.81 87 GLN A O 1
ATOM 695 N N . ARG A 1 88 ? 15.002 -9.146 -11.001 1.00 93.38 88 ARG A N 1
ATOM 696 C CA . ARG A 1 88 ? 13.682 -8.518 -11.034 1.00 93.38 88 ARG A CA 1
ATOM 697 C C . ARG A 1 88 ? 12.898 -8.751 -9.748 1.00 93.38 88 ARG A C 1
ATOM 699 O O . ARG A 1 88 ? 12.430 -7.806 -9.125 1.00 93.38 88 ARG A O 1
ATOM 706 N N . TYR A 1 89 ? 12.820 -10.002 -9.301 1.00 95.56 89 TYR A N 1
ATOM 707 C CA . TYR A 1 89 ? 12.135 -10.339 -8.055 1.00 95.56 89 TYR A CA 1
ATOM 708 C C . TYR A 1 89 ? 12.765 -9.655 -6.834 1.00 95.56 89 TYR A C 1
ATOM 710 O O . TYR A 1 89 ? 12.049 -9.205 -5.941 1.00 95.56 89 TYR A O 1
ATOM 718 N N . TRP A 1 90 ? 14.097 -9.525 -6.810 1.00 95.06 90 TRP A N 1
ATOM 719 C CA . TRP A 1 90 ? 14.789 -8.752 -5.781 1.00 95.06 90 TRP A CA 1
ATOM 720 C C . TRP A 1 90 ? 14.365 -7.283 -5.786 1.00 95.06 90 TRP A C 1
ATOM 722 O O . TRP A 1 90 ? 13.968 -6.773 -4.742 1.00 95.06 90 TRP A O 1
ATOM 732 N N . PHE A 1 91 ? 14.370 -6.624 -6.949 1.00 94.50 91 PHE A N 1
ATOM 733 C CA . PHE A 1 91 ? 13.937 -5.228 -7.069 1.00 94.50 91 PHE A CA 1
ATOM 734 C C . PHE A 1 91 ? 12.485 -5.033 -6.606 1.00 94.50 91 PHE A C 1
ATOM 736 O O . PHE A 1 91 ? 12.166 -4.038 -5.959 1.00 94.50 91 PHE A O 1
ATOM 743 N N . HIS A 1 92 ? 11.616 -6.006 -6.878 1.00 96.88 92 HIS A N 1
ATOM 744 C CA . HIS A 1 92 ? 10.204 -5.937 -6.512 1.00 96.88 92 HIS A CA 1
ATOM 745 C C . HIS A 1 92 ? 9.931 -6.019 -5.008 1.00 96.88 92 HIS A C 1
ATOM 747 O O . HIS A 1 92 ? 8.976 -5.390 -4.549 1.00 96.88 92 HIS A O 1
ATOM 753 N N . HIS A 1 93 ? 10.736 -6.779 -4.259 1.00 97.12 93 HIS A N 1
ATOM 754 C CA . HIS A 1 93 ? 10.389 -7.199 -2.894 1.00 97.12 93 HIS A CA 1
ATOM 755 C C . HIS A 1 93 ? 11.484 -6.970 -1.846 1.00 97.12 93 HIS A C 1
ATOM 757 O O . HIS A 1 93 ? 11.293 -7.307 -0.677 1.00 97.12 93 HIS A O 1
ATOM 763 N N . THR A 1 94 ? 12.639 -6.414 -2.217 1.00 94.56 94 THR A N 1
ATOM 764 C CA . THR A 1 94 ? 13.657 -6.052 -1.226 1.00 94.56 94 THR A CA 1
ATOM 765 C C . THR A 1 94 ? 13.173 -4.879 -0.375 1.00 94.56 94 THR A C 1
ATOM 767 O O . THR A 1 94 ? 12.752 -3.849 -0.899 1.00 94.56 94 THR A O 1
ATOM 770 N N . SER A 1 95 ? 13.235 -5.027 0.950 1.00 92.12 95 SER A N 1
ATOM 771 C CA . SER A 1 95 ? 12.896 -3.932 1.862 1.00 92.12 95 SER A CA 1
ATOM 772 C C . SER A 1 95 ? 13.893 -2.786 1.714 1.00 92.12 95 SER A C 1
ATOM 774 O O . SER A 1 95 ? 15.094 -3.015 1.563 1.00 92.12 95 SER A O 1
ATOM 776 N N . GLN A 1 96 ? 13.377 -1.561 1.777 1.00 87.25 96 GLN A N 1
ATOM 777 C CA . GLN A 1 96 ? 14.153 -0.319 1.720 1.00 87.25 96 GLN A CA 1
ATOM 778 C C . GLN A 1 96 ? 14.375 0.286 3.111 1.00 87.25 96 GLN A C 1
ATOM 780 O O . GLN A 1 96 ? 14.905 1.380 3.237 1.00 87.25 96 GLN A O 1
ATOM 785 N N . GLY A 1 97 ? 13.985 -0.435 4.168 1.00 85.38 97 GLY A N 1
ATOM 786 C CA . GLY A 1 97 ? 14.126 0.030 5.548 1.00 85.38 97 GLY A CA 1
ATOM 787 C C . GLY A 1 97 ? 12.939 0.841 6.070 1.00 85.38 97 GLY A C 1
ATOM 788 O O . GLY A 1 97 ? 12.961 1.239 7.230 1.00 85.38 97 GLY A O 1
ATOM 789 N N . THR A 1 98 ? 11.893 1.047 5.266 1.00 78.12 98 THR A N 1
ATOM 790 C CA . THR A 1 98 ? 10.720 1.852 5.631 1.00 78.12 98 THR A CA 1
ATOM 791 C C . THR A 1 98 ? 9.455 1.008 5.811 1.00 78.12 98 THR A C 1
ATOM 793 O O . THR A 1 98 ? 9.163 0.085 5.047 1.00 78.12 98 THR A O 1
ATOM 796 N N . ALA A 1 99 ? 8.679 1.337 6.846 1.00 85.38 99 ALA A N 1
ATOM 797 C CA . ALA A 1 99 ? 7.344 0.796 7.100 1.00 85.38 99 ALA A CA 1
ATOM 798 C C . ALA A 1 99 ? 6.290 1.805 6.623 1.00 85.38 99 ALA A C 1
ATOM 800 O O . ALA A 1 99 ? 5.677 2.510 7.422 1.00 85.38 99 ALA A O 1
ATOM 801 N N . THR A 1 100 ? 6.118 1.918 5.305 1.00 83.38 100 THR A N 1
ATOM 802 C CA . THR A 1 100 ? 5.241 2.940 4.702 1.00 83.38 100 THR A CA 1
ATOM 803 C C . THR A 1 100 ? 3.752 2.694 4.958 1.00 83.38 100 THR A C 1
ATOM 805 O O . THR A 1 100 ? 2.937 3.594 4.781 1.00 83.38 100 THR A O 1
ATOM 808 N N . ILE A 1 101 ? 3.375 1.480 5.364 1.00 86.56 101 ILE A N 1
ATOM 809 C CA . ILE A 1 101 ? 2.008 1.130 5.738 1.00 86.56 101 ILE A CA 1
ATOM 810 C C . ILE A 1 101 ? 1.963 0.972 7.268 1.00 86.56 101 ILE A C 1
ATOM 812 O O . ILE A 1 101 ? 2.655 0.106 7.804 1.00 86.56 101 ILE A O 1
ATOM 816 N N . PRO A 1 102 ? 1.140 1.755 7.996 1.00 81.44 102 PRO A N 1
ATOM 817 C CA . PRO A 1 102 ? 1.205 1.860 9.457 1.00 81.44 102 PRO A CA 1
ATOM 818 C C . PRO A 1 102 ? 0.487 0.705 10.183 1.00 81.44 102 PRO A C 1
ATOM 820 O O . PRO A 1 102 ? -0.276 0.926 11.126 1.00 81.44 102 PRO A O 1
ATOM 823 N N . VAL A 1 103 ? 0.700 -0.536 9.738 1.00 90.19 103 VAL A N 1
ATOM 824 C CA . VAL A 1 103 ? 0.225 -1.753 10.408 1.00 90.19 103 VAL A CA 1
ATOM 825 C C . VAL A 1 103 ? 1.271 -2.872 10.344 1.00 90.19 103 VAL A C 1
ATOM 827 O O . VAL A 1 103 ? 1.977 -2.990 9.342 1.00 90.19 103 VAL A O 1
ATOM 830 N N . PRO A 1 104 ? 1.322 -3.763 11.354 1.00 94.56 104 PRO A N 1
ATOM 831 C CA . PRO A 1 104 ? 2.148 -4.963 11.287 1.00 94.56 104 PRO A CA 1
ATOM 832 C C . PRO A 1 104 ? 1.820 -5.817 10.058 1.00 94.56 104 PRO A C 1
ATOM 834 O O . PRO A 1 104 ? 0.655 -5.956 9.671 1.00 94.56 104 PRO A O 1
ATOM 837 N N . TYR A 1 105 ? 2.833 -6.474 9.497 1.00 96.44 105 TYR A N 1
ATOM 838 C CA . TYR A 1 105 ? 2.707 -7.343 8.325 1.00 96.44 105 TYR A CA 1
ATOM 839 C C . TYR A 1 105 ? 1.593 -8.384 8.488 1.00 96.44 105 TYR A C 1
ATOM 841 O O . TYR A 1 105 ? 0.732 -8.553 7.627 1.00 96.44 105 TYR A O 1
ATOM 849 N N . GLN A 1 106 ? 1.553 -9.046 9.642 1.00 96.50 106 GLN A N 1
ATOM 850 C CA . GLN A 1 106 ? 0.564 -10.089 9.910 1.00 96.50 106 GLN A CA 1
ATOM 851 C C . GLN A 1 106 ? -0.856 -9.539 10.069 1.00 96.50 106 GLN A C 1
ATOM 853 O O . GLN A 1 106 ? -1.817 -10.244 9.765 1.00 96.50 106 GLN A O 1
ATOM 858 N N . TRP A 1 107 ? -1.008 -8.286 10.508 1.00 96.75 107 TRP A N 1
ATOM 859 C CA . TRP A 1 107 ? -2.313 -7.629 10.510 1.00 96.75 107 TRP A CA 1
ATOM 860 C C . TRP A 1 107 ? -2.762 -7.348 9.085 1.00 96.75 107 TRP A C 1
ATOM 862 O O . TRP A 1 107 ? -3.896 -7.672 8.748 1.00 96.75 107 TRP A O 1
ATOM 872 N N . PHE A 1 108 ? -1.873 -6.830 8.235 1.00 96.94 108 PHE A N 1
ATOM 873 C CA . PHE A 1 108 ? -2.175 -6.594 6.824 1.00 96.94 108 PHE A CA 1
ATOM 874 C C . PHE A 1 108 ? -2.670 -7.867 6.117 1.00 96.94 108 PHE A C 1
ATOM 876 O O . PHE A 1 108 ? -3.688 -7.825 5.432 1.00 96.94 108 PHE A O 1
ATOM 883 N N . LEU A 1 109 ? -2.034 -9.017 6.376 1.00 97.50 109 LEU A N 1
ATOM 884 C CA . LEU A 1 109 ? -2.471 -10.329 5.872 1.00 97.50 109 LEU A CA 1
ATOM 885 C C . LEU A 1 109 ? -3.811 -10.822 6.447 1.00 97.50 109 LEU A C 1
ATOM 887 O O . LEU A 1 109 ? -4.477 -11.657 5.833 1.00 97.50 109 LEU A O 1
ATOM 891 N N . ALA A 1 110 ? -4.173 -10.393 7.657 1.00 97.75 110 ALA A N 1
ATOM 892 C CA . ALA A 1 110 ? -5.383 -10.838 8.345 1.00 97.75 110 ALA A CA 1
ATOM 893 C C . ALA A 1 110 ? -6.596 -9.940 8.065 1.00 97.75 110 ALA A C 1
ATOM 895 O O . ALA A 1 110 ? -7.730 -10.405 8.199 1.00 97.75 110 ALA A O 1
ATOM 896 N N . LEU A 1 111 ? -6.380 -8.679 7.680 1.00 97.19 111 LEU A N 1
ATOM 897 C CA . LEU A 1 111 ? -7.443 -7.714 7.415 1.00 97.19 111 LEU A CA 1
ATOM 898 C C . LEU A 1 111 ? -8.350 -8.161 6.262 1.00 97.19 111 LEU A C 1
ATOM 900 O O . LEU A 1 111 ? -7.924 -8.776 5.282 1.00 97.19 111 LEU A O 1
ATOM 904 N N . GLU A 1 112 ? -9.631 -7.829 6.392 1.00 96.94 112 GLU A N 1
ATOM 905 C CA . GLU A 1 112 ? -10.605 -7.985 5.318 1.00 96.94 112 GLU A CA 1
ATOM 906 C C . GLU A 1 112 ? -10.676 -6.723 4.468 1.00 96.94 112 GLU A C 1
ATOM 908 O O . GLU A 1 112 ? -10.549 -5.625 5.001 1.00 96.94 112 GLU A O 1
ATOM 913 N N . ARG A 1 113 ? -11.002 -6.871 3.182 1.00 94.12 113 ARG A N 1
ATOM 914 C CA . ARG A 1 113 ? -11.383 -5.738 2.330 1.00 94.12 113 ARG A CA 1
ATOM 915 C C . ARG A 1 113 ? -12.572 -4.969 2.951 1.00 94.12 113 ARG A C 1
ATOM 917 O O . ARG A 1 113 ? -13.416 -5.567 3.641 1.00 94.12 113 ARG A O 1
ATOM 924 N N . PRO A 1 114 ? -12.681 -3.653 2.721 1.00 90.75 114 PRO A N 1
ATOM 925 C CA . PRO A 1 114 ? -13.725 -2.811 3.291 1.00 90.75 114 PRO A CA 1
ATOM 926 C C . PRO A 1 114 ? -15.108 -3.006 2.647 1.00 90.75 114 PRO A C 1
ATOM 928 O O . PRO A 1 114 ? -16.054 -2.368 3.085 1.00 90.75 114 PRO A O 1
ATOM 931 N N . GLU A 1 115 ? -15.305 -3.890 1.667 1.00 86.38 115 GLU A N 1
ATOM 932 C CA . GLU A 1 115 ? -16.656 -4.291 1.252 1.00 86.38 115 GLU A CA 1
ATOM 933 C C . GLU A 1 115 ? -17.311 -5.189 2.305 1.00 86.38 115 GLU A C 1
ATOM 935 O O . GLU A 1 115 ? -16.680 -6.113 2.818 1.00 86.38 115 GLU A O 1
ATOM 940 N N . LEU A 1 116 ? -18.586 -4.960 2.632 1.00 80.25 116 LEU A N 1
ATOM 941 C CA . LEU A 1 116 ? -19.308 -5.792 3.594 1.00 80.25 116 LEU A CA 1
ATOM 942 C C . LEU A 1 116 ? -19.614 -7.174 2.995 1.00 80.25 116 LEU A C 1
ATOM 944 O O . LEU A 1 116 ? -20.251 -7.288 1.956 1.00 80.25 116 LEU A O 1
ATOM 948 N N . SER A 1 117 ? -19.189 -8.239 3.683 1.00 82.62 117 SER A N 1
ATOM 949 C CA . SER A 1 117 ? -19.385 -9.624 3.235 1.00 82.62 117 SER A CA 1
ATOM 950 C C . SER A 1 117 ? -19.752 -10.568 4.383 1.00 82.62 117 SER A C 1
ATOM 952 O O . SER A 1 117 ? -19.249 -10.454 5.511 1.00 82.62 117 SER A O 1
ATOM 954 N N . PHE A 1 118 ? -20.628 -11.535 4.082 1.00 82.25 118 PHE A N 1
ATOM 955 C CA . PHE A 1 118 ? -20.972 -12.639 4.987 1.00 82.25 118 PHE A CA 1
ATOM 956 C C . PHE A 1 118 ? -19.808 -13.613 5.194 1.00 82.25 118 PHE A C 1
ATOM 958 O O . PHE A 1 118 ? -19.733 -14.261 6.238 1.00 82.25 118 PHE A O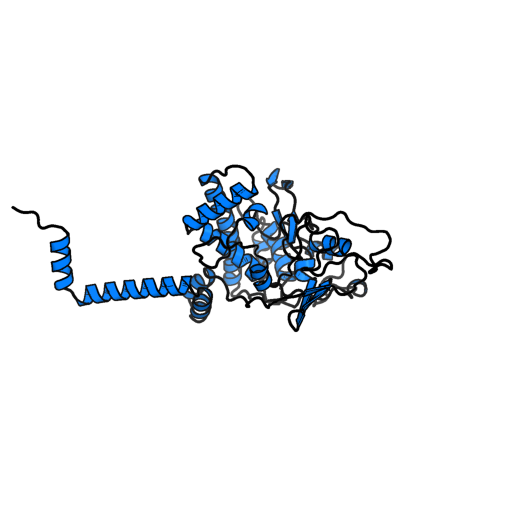 1
ATOM 965 N N . SER A 1 119 ? -18.870 -13.667 4.253 1.00 87.94 119 SER A N 1
ATOM 966 C CA . SER A 1 119 ? -17.671 -14.502 4.316 1.00 87.94 119 SER A CA 1
ATOM 967 C C . SER A 1 119 ? -16.420 -13.642 4.475 1.00 87.94 119 SER A C 1
ATOM 969 O O . SER A 1 119 ? -16.450 -12.436 4.244 1.00 87.94 119 SER A O 1
ATOM 971 N N . TYR A 1 120 ? -15.319 -14.262 4.898 1.00 91.19 120 TYR A N 1
ATOM 972 C CA . TYR A 1 120 ? -14.024 -13.590 4.933 1.00 91.19 120 TYR A CA 1
ATOM 973 C C . TYR A 1 120 ? -13.572 -13.248 3.508 1.00 91.19 120 TYR A C 1
ATOM 975 O O . TYR A 1 120 ? -13.566 -14.116 2.635 1.00 91.19 120 TYR A O 1
ATOM 983 N N . THR A 1 121 ? -13.173 -11.999 3.290 1.00 93.94 121 THR A N 1
ATOM 984 C CA . THR A 1 121 ? -12.627 -11.513 2.018 1.00 93.94 121 THR A CA 1
ATOM 985 C C . THR A 1 121 ? -11.285 -10.850 2.282 1.00 93.94 121 THR A C 1
ATOM 987 O O . THR A 1 121 ? -11.259 -9.747 2.819 1.00 93.94 121 THR A O 1
ATOM 990 N N . SER A 1 122 ? -10.181 -11.511 1.920 1.00 96.00 122 SER A N 1
ATOM 991 C CA . SER A 1 122 ? -8.821 -11.030 2.221 1.00 96.00 122 SER A CA 1
ATOM 992 C C . SER A 1 122 ? -8.532 -9.674 1.588 1.00 96.00 122 SER A C 1
ATOM 994 O O . SER A 1 122 ? -8.782 -9.512 0.392 1.00 96.00 122 SER A O 1
ATOM 996 N N . LEU A 1 123 ? -7.966 -8.738 2.355 1.00 96.00 123 LEU A N 1
ATOM 997 C CA . LEU A 1 123 ? -7.421 -7.483 1.830 1.00 96.00 123 LEU A CA 1
ATOM 998 C C . LEU A 1 123 ? -6.286 -7.727 0.823 1.00 96.00 123 LEU A C 1
ATOM 1000 O O . LEU A 1 123 ? -6.126 -6.967 -0.124 1.00 96.00 123 LEU A O 1
ATOM 1004 N N . THR A 1 124 ? -5.534 -8.813 1.000 1.00 96.12 124 THR A N 1
ATOM 1005 C CA . THR A 1 124 ? -4.372 -9.166 0.171 1.00 96.12 124 THR A CA 1
ATOM 1006 C C . THR A 1 124 ? -4.705 -10.072 -1.012 1.00 96.12 124 THR A C 1
ATOM 1008 O O . THR A 1 124 ? -3.838 -10.757 -1.540 1.00 96.12 124 THR A O 1
ATOM 1011 N N . ASP A 1 125 ? -5.975 -10.126 -1.400 1.00 95.19 125 ASP A N 1
ATOM 1012 C CA . ASP A 1 125 ? -6.423 -10.824 -2.601 1.00 95.19 125 ASP A CA 1
ATOM 1013 C C . ASP A 1 125 ? -5.865 -10.150 -3.862 1.00 95.19 125 ASP A C 1
ATOM 1015 O O . ASP A 1 125 ? -6.011 -8.938 -4.024 1.00 95.19 125 ASP A O 1
ATOM 1019 N N . ASP A 1 126 ? -5.250 -10.932 -4.753 1.00 94.56 126 ASP A N 1
ATOM 1020 C CA . ASP A 1 126 ? -4.605 -10.419 -5.969 1.00 94.56 126 ASP A CA 1
ATOM 1021 C C . ASP A 1 126 ? -5.574 -9.600 -6.826 1.00 94.56 126 ASP A C 1
ATOM 1023 O O . ASP A 1 126 ? -5.242 -8.491 -7.244 1.00 94.56 126 ASP A O 1
ATOM 1027 N N . ASP A 1 127 ? -6.789 -10.103 -7.057 1.00 94.25 127 ASP A N 1
ATOM 1028 C CA . ASP A 1 127 ? -7.783 -9.389 -7.856 1.00 94.25 127 ASP A CA 1
ATOM 1029 C C . ASP A 1 127 ? -8.215 -8.092 -7.182 1.00 94.25 127 ASP A C 1
ATOM 1031 O O . ASP A 1 127 ? -8.355 -7.081 -7.863 1.00 94.25 127 ASP A O 1
ATOM 1035 N N . TYR A 1 128 ? -8.358 -8.067 -5.856 1.00 95.44 128 TYR A N 1
ATOM 1036 C CA . TYR A 1 128 ? -8.631 -6.826 -5.139 1.00 95.44 128 TYR A CA 1
ATOM 1037 C C . TYR A 1 128 ? -7.488 -5.810 -5.236 1.00 95.44 128 TYR A C 1
ATOM 1039 O O . TYR A 1 128 ? -7.731 -4.651 -5.571 1.00 95.44 128 TYR A O 1
ATOM 1047 N N . LEU A 1 129 ? -6.243 -6.226 -4.989 1.00 96.50 129 LEU A N 1
ATOM 1048 C CA . LEU A 1 129 ? -5.087 -5.327 -5.051 1.00 96.50 129 LEU A CA 1
ATOM 1049 C C . LEU A 1 129 ? -4.814 -4.834 -6.483 1.00 96.50 129 LEU A C 1
ATOM 1051 O O . LEU A 1 129 ? -4.366 -3.702 -6.666 1.00 96.50 129 LEU A O 1
ATOM 1055 N N . ARG A 1 130 ? -5.180 -5.605 -7.515 1.00 96.19 130 ARG A N 1
ATOM 1056 C CA . ARG A 1 130 ? -5.189 -5.132 -8.911 1.00 96.19 130 ARG A CA 1
ATOM 1057 C C . ARG A 1 130 ? -6.150 -3.969 -9.138 1.00 96.19 130 ARG A C 1
ATOM 1059 O O . ARG A 1 130 ? -5.825 -3.062 -9.899 1.00 96.19 130 ARG A O 1
ATOM 1066 N N . ARG A 1 131 ? -7.294 -3.933 -8.445 1.00 95.31 131 ARG A N 1
ATOM 1067 C CA . ARG A 1 131 ? -8.232 -2.791 -8.495 1.00 95.31 131 ARG A CA 1
ATOM 1068 C C . ARG A 1 131 ? -7.636 -1.520 -7.884 1.00 95.31 131 ARG A C 1
ATOM 1070 O O . ARG A 1 131 ? -8.113 -0.431 -8.180 1.00 95.31 131 ARG A O 1
ATOM 1077 N N . LEU A 1 132 ? -6.590 -1.652 -7.064 1.00 95.94 132 LEU A N 1
ATOM 1078 C CA . LEU A 1 132 ? -5.783 -0.551 -6.520 1.00 95.94 132 LEU A CA 1
ATOM 1079 C C . LEU A 1 132 ? -4.545 -0.236 -7.381 1.00 95.94 132 LEU A C 1
ATOM 1081 O O . LEU A 1 132 ? -3.773 0.653 -7.031 1.00 95.94 132 LEU A O 1
ATOM 1085 N N . GLY A 1 133 ? -4.371 -0.927 -8.514 1.00 96.00 133 GLY A N 1
ATOM 1086 C CA . GLY A 1 133 ? -3.304 -0.692 -9.489 1.00 96.00 133 GLY A CA 1
ATOM 1087 C C . GLY A 1 133 ? -2.021 -1.498 -9.267 1.00 96.00 133 GLY A C 1
ATOM 1088 O O . GLY A 1 133 ? -1.021 -1.212 -9.923 1.00 96.00 133 GLY A O 1
ATOM 1089 N N . PHE A 1 134 ? -2.027 -2.495 -8.374 1.00 97.44 134 PHE A N 1
ATOM 1090 C CA . PHE A 1 134 ? -0.871 -3.370 -8.157 1.00 97.44 134 PHE A CA 1
ATOM 1091 C C . PHE A 1 134 ? -0.773 -4.509 -9.182 1.00 97.44 134 PHE A C 1
ATOM 1093 O O . PHE A 1 134 ? -1.770 -4.989 -9.723 1.00 97.44 134 PHE A O 1
ATOM 1100 N N . ILE A 1 135 ? 0.453 -4.995 -9.397 1.00 97.81 135 ILE A N 1
ATOM 1101 C CA . ILE A 1 135 ? 0.765 -6.105 -10.307 1.00 97.81 135 ILE A CA 1
ATOM 1102 C C . ILE A 1 135 ? 1.006 -7.386 -9.485 1.00 97.81 135 ILE A C 1
ATOM 1104 O O . ILE A 1 135 ? 1.937 -7.403 -8.679 1.00 97.81 135 ILE A O 1
ATOM 1108 N N . PRO A 1 136 ? 0.248 -8.481 -9.693 1.00 96.94 136 PRO A N 1
ATOM 1109 C CA . PRO A 1 136 ? 0.433 -9.725 -8.940 1.00 96.94 136 PRO A CA 1
ATOM 1110 C C . PRO A 1 136 ? 1.844 -10.312 -9.072 1.00 96.94 136 PRO A C 1
ATOM 1112 O O . PRO A 1 136 ? 2.442 -10.262 -10.159 1.00 96.94 136 PRO A O 1
ATOM 1115 N N . SER A 1 137 ? 2.337 -10.937 -8.000 1.00 97.19 137 SER A N 1
ATOM 1116 C CA . SER A 1 137 ? 3.673 -11.544 -7.912 1.00 97.19 137 SER A CA 1
ATOM 1117 C C . SER A 1 137 ? 3.604 -12.912 -7.213 1.00 97.19 137 SER A C 1
ATOM 1119 O O . SER A 1 137 ? 2.753 -13.092 -6.346 1.00 97.19 137 SER A O 1
ATOM 1121 N N . PRO A 1 138 ? 4.467 -13.889 -7.549 1.00 97.00 138 PRO A N 1
ATOM 1122 C CA . PRO A 1 138 ? 4.477 -15.176 -6.865 1.00 97.00 138 PRO A CA 1
ATOM 1123 C C . PRO A 1 138 ? 5.059 -15.046 -5.457 1.00 97.00 138 PRO A C 1
ATOM 1125 O O . PRO A 1 138 ? 5.923 -14.201 -5.192 1.00 97.00 138 PRO A O 1
ATOM 1128 N N . GLY A 1 139 ? 4.656 -15.959 -4.572 1.00 96.88 139 GLY A N 1
ATOM 1129 C CA . GLY A 1 139 ? 5.322 -16.125 -3.288 1.00 96.88 139 GLY A CA 1
ATOM 1130 C C . GLY A 1 139 ? 6.775 -16.570 -3.459 1.00 96.88 139 GLY A C 1
ATOM 1131 O O . GLY A 1 139 ? 7.116 -17.238 -4.434 1.00 96.88 139 GLY A O 1
ATOM 1132 N N . SER A 1 140 ? 7.646 -16.237 -2.507 1.00 94.94 140 SER A N 1
ATOM 1133 C CA . SER A 1 140 ? 9.073 -16.588 -2.574 1.00 94.94 140 SER A CA 1
ATOM 1134 C C . SER A 1 140 ? 9.295 -18.104 -2.617 1.00 94.94 140 SER A C 1
ATOM 1136 O O . SER A 1 140 ? 10.223 -18.569 -3.273 1.00 94.94 140 SER A O 1
ATOM 1138 N N . ASN A 1 141 ? 8.401 -18.881 -1.995 1.00 93.00 141 ASN A N 1
ATOM 1139 C CA . ASN A 1 141 ? 8.401 -20.347 -2.056 1.00 93.00 141 ASN A CA 1
ATOM 1140 C C . ASN A 1 141 ? 7.985 -20.892 -3.432 1.00 93.00 141 ASN A C 1
ATOM 1142 O O . ASN A 1 141 ? 8.464 -21.946 -3.847 1.00 93.00 141 ASN A O 1
ATOM 1146 N N . ASP A 1 142 ? 7.121 -20.168 -4.143 1.00 93.00 142 ASP A N 1
ATOM 1147 C CA . ASP A 1 142 ? 6.658 -20.525 -5.488 1.00 93.00 142 ASP A CA 1
ATOM 1148 C C . ASP A 1 142 ? 7.603 -19.979 -6.573 1.00 93.00 142 ASP A C 1
ATOM 1150 O O . ASP A 1 142 ? 7.562 -20.388 -7.736 1.00 93.00 142 ASP A O 1
ATOM 1154 N N . PHE A 1 143 ? 8.496 -19.059 -6.198 1.00 90.00 143 PHE A N 1
ATOM 1155 C CA . PHE A 1 143 ? 9.453 -18.424 -7.083 1.00 90.00 143 PHE A CA 1
ATOM 1156 C C . PHE A 1 143 ? 10.775 -19.207 -7.150 1.00 90.00 143 PHE A C 1
ATOM 1158 O O . PHE A 1 143 ? 11.783 -18.877 -6.529 1.00 90.00 143 PHE A O 1
ATOM 1165 N N . ALA A 1 144 ? 10.815 -20.227 -8.007 1.00 82.62 144 ALA A N 1
ATOM 1166 C CA . ALA A 1 144 ? 12.048 -20.950 -8.345 1.00 82.62 144 ALA A CA 1
ATOM 1167 C C . ALA A 1 144 ? 12.770 -20.344 -9.569 1.00 82.62 144 ALA A C 1
ATOM 1169 O O . ALA A 1 144 ? 13.305 -21.069 -10.411 1.00 82.62 144 ALA A O 1
ATOM 1170 N N . GLY A 1 145 ? 12.705 -19.016 -9.731 1.00 83.62 145 GLY A N 1
ATOM 1171 C CA . GLY A 1 145 ? 13.088 -18.347 -10.982 1.00 83.62 145 GLY A CA 1
ATOM 1172 C C . GLY A 1 145 ? 12.173 -18.704 -12.159 1.00 83.62 145 GLY A C 1
ATOM 1173 O O . GLY A 1 145 ? 12.556 -18.535 -13.307 1.00 83.62 145 GLY A O 1
ATOM 1174 N N . ASN A 1 146 ? 10.987 -19.254 -11.886 1.00 89.19 146 ASN A N 1
ATOM 1175 C CA . ASN A 1 146 ? 10.014 -19.651 -12.894 1.00 89.19 146 ASN A CA 1
ATOM 1176 C C . ASN A 1 146 ? 8.612 -19.671 -12.283 1.00 89.19 146 ASN A C 1
ATOM 1178 O O . ASN A 1 146 ? 8.295 -20.560 -11.499 1.00 89.19 146 ASN A O 1
ATOM 1182 N N . ALA A 1 147 ? 7.785 -18.709 -12.670 1.00 93.00 147 ALA A N 1
ATOM 1183 C CA . ALA A 1 147 ? 6.403 -18.557 -12.241 1.00 93.00 147 ALA A CA 1
ATOM 1184 C C . ALA A 1 147 ? 5.601 -17.930 -13.402 1.00 93.00 147 ALA A C 1
ATOM 1186 O O . ALA A 1 147 ? 5.298 -16.733 -13.383 1.00 93.00 147 ALA A O 1
ATOM 1187 N N . PRO A 1 148 ? 5.303 -18.713 -14.456 1.00 91.62 148 PRO A N 1
ATOM 1188 C CA . PRO A 1 148 ? 4.803 -18.191 -15.730 1.00 91.62 148 PRO A CA 1
ATOM 1189 C C . PRO A 1 148 ? 3.425 -17.522 -15.629 1.00 91.62 148 PRO A C 1
ATOM 1191 O O . PRO A 1 148 ? 3.133 -16.627 -16.414 1.00 91.62 148 PRO A O 1
ATOM 1194 N N . SER A 1 149 ? 2.597 -17.879 -14.640 1.00 92.12 149 SER A N 1
ATOM 1195 C CA . SER A 1 149 ? 1.336 -17.171 -14.346 1.00 92.12 149 SER A CA 1
ATOM 1196 C C . SER A 1 149 ? 1.549 -15.694 -13.991 1.00 92.12 149 SER A C 1
ATOM 1198 O O . SER A 1 149 ? 0.679 -14.863 -14.231 1.00 92.12 149 SER A O 1
ATOM 1200 N N . TYR A 1 150 ? 2.728 -15.363 -13.464 1.00 94.94 150 TYR A N 1
ATOM 1201 C CA . TYR A 1 150 ? 3.156 -14.013 -13.104 1.00 94.94 150 TYR A CA 1
ATOM 1202 C C . TYR A 1 150 ? 4.198 -13.448 -14.089 1.00 94.94 150 TYR A C 1
ATOM 1204 O O . TYR A 1 150 ? 4.809 -12.411 -13.828 1.00 94.94 150 TYR A O 1
ATOM 1212 N N . GLY A 1 151 ? 4.421 -14.139 -15.211 1.00 93.25 151 GLY A N 1
ATOM 1213 C CA . GLY A 1 151 ? 5.352 -13.763 -16.274 1.00 93.25 151 GLY A CA 1
ATOM 1214 C C . GLY A 1 151 ? 6.830 -13.994 -15.985 1.00 93.25 151 GLY A C 1
ATOM 1215 O O . GLY A 1 151 ? 7.659 -13.652 -16.824 1.00 93.25 151 GLY A O 1
ATOM 1216 N N . TYR A 1 152 ? 7.188 -14.572 -14.834 1.00 92.88 152 TYR A N 1
ATOM 1217 C CA . TYR A 1 152 ? 8.574 -14.954 -14.560 1.00 92.88 152 TYR A CA 1
ATOM 1218 C C . TYR A 1 152 ? 8.891 -16.283 -15.241 1.00 92.88 152 TYR A C 1
ATOM 1220 O O . TYR A 1 152 ? 8.183 -17.274 -15.046 1.00 92.88 152 TYR A O 1
ATOM 1228 N N . HIS A 1 153 ? 9.989 -16.328 -15.982 1.00 87.75 153 HIS A N 1
ATOM 1229 C CA . HIS A 1 153 ? 10.451 -17.516 -16.692 1.00 87.75 153 HIS A CA 1
ATOM 1230 C C . HIS A 1 153 ? 11.887 -17.843 -16.297 1.00 87.75 153 HIS A C 1
ATOM 1232 O O . HIS A 1 153 ? 12.626 -16.963 -15.852 1.00 87.75 153 HIS A O 1
ATOM 1238 N N . LYS A 1 154 ? 12.283 -19.109 -16.476 1.00 82.75 154 LYS A N 1
ATOM 1239 C CA . LYS A 1 154 ? 13.696 -19.482 -16.357 1.00 82.75 154 LYS A CA 1
ATOM 1240 C C . LYS A 1 154 ? 14.512 -18.646 -17.335 1.00 82.75 154 LYS A C 1
ATOM 1242 O O . LYS A 1 154 ? 14.177 -18.623 -18.517 1.00 82.75 154 LYS A O 1
ATOM 1247 N N . ASP A 1 155 ? 15.579 -18.039 -16.835 1.00 74.88 155 ASP A N 1
ATOM 1248 C CA . ASP A 1 155 ? 16.499 -17.260 -17.657 1.00 74.88 155 ASP A CA 1
ATOM 1249 C C . ASP A 1 155 ? 17.064 -18.147 -18.790 1.00 74.88 155 ASP A C 1
ATOM 1251 O O . ASP A 1 155 ? 17.456 -19.298 -18.555 1.00 74.88 155 ASP A O 1
ATOM 1255 N N . GLY A 1 156 ? 17.071 -17.646 -20.029 1.00 63.16 156 GLY A N 1
ATOM 1256 C CA . GLY A 1 156 ? 17.552 -18.399 -21.191 1.00 63.16 156 GLY A CA 1
ATOM 1257 C C . GLY A 1 156 ? 19.066 -18.707 -21.167 1.00 63.16 156 GLY A C 1
ATOM 1258 O O . GLY A 1 156 ? 19.835 -18.028 -20.486 1.00 63.16 156 GLY A O 1
ATOM 1259 N N . PRO A 1 157 ? 19.550 -19.694 -21.955 1.00 51.44 157 PRO A N 1
ATOM 1260 C CA . PRO A 1 157 ? 20.966 -20.097 -21.990 1.00 51.44 157 PRO A CA 1
ATOM 1261 C C . PRO A 1 157 ? 21.928 -19.030 -22.545 1.00 51.44 157 PRO A C 1
ATOM 1263 O O . PRO A 1 157 ? 23.122 -19.101 -22.274 1.00 51.44 157 PRO A O 1
ATOM 1266 N N . ASN A 1 158 ? 21.418 -18.032 -23.277 1.00 48.56 158 ASN A N 1
ATOM 1267 C CA . ASN A 1 158 ? 22.188 -16.865 -23.733 1.00 48.56 158 ASN A CA 1
ATOM 1268 C C . ASN A 1 158 ? 22.016 -15.641 -22.825 1.00 48.56 158 ASN A C 1
ATOM 1270 O O . ASN A 1 158 ? 22.438 -14.550 -23.197 1.00 48.56 158 ASN A O 1
ATOM 1274 N N . GLY A 1 159 ? 21.425 -15.838 -21.643 1.00 49.03 159 GLY A N 1
ATOM 1275 C CA . GLY A 1 159 ? 21.128 -14.789 -20.692 1.00 49.03 159 GLY A CA 1
ATOM 1276 C C . GLY A 1 159 ? 20.049 -13.864 -21.228 1.00 49.03 159 GLY A C 1
ATOM 1277 O O . GLY A 1 159 ? 20.258 -13.101 -22.169 1.00 49.03 159 GLY A O 1
ATOM 1278 N N . ASP A 1 160 ? 18.945 -13.789 -20.507 1.00 51.03 160 ASP A N 1
ATOM 1279 C CA . ASP A 1 160 ? 18.100 -12.600 -20.511 1.00 51.03 160 ASP A CA 1
ATOM 1280 C C . ASP A 1 160 ? 18.861 -11.529 -19.697 1.00 51.03 160 ASP A C 1
ATOM 1282 O O . ASP A 1 160 ? 18.436 -11.056 -18.652 1.00 51.03 160 ASP A O 1
ATOM 1286 N N . GLY A 1 161 ? 20.092 -11.261 -20.139 1.00 54.88 161 GLY A N 1
ATOM 1287 C CA . GLY A 1 161 ? 20.939 -10.120 -19.882 1.00 54.88 161 GLY A CA 1
ATOM 1288 C C . GLY A 1 161 ? 21.317 -9.751 -18.458 1.00 54.88 161 GLY A C 1
ATOM 1289 O O . GLY A 1 161 ? 21.961 -8.723 -18.312 1.00 54.88 161 GLY A O 1
ATOM 1290 N N . GLY A 1 162 ? 20.950 -10.506 -17.421 1.00 56.28 162 GLY A N 1
ATOM 1291 C CA . GLY A 1 162 ? 21.251 -10.090 -16.050 1.00 56.28 162 GLY A CA 1
ATOM 1292 C C . GLY A 1 162 ? 22.719 -9.684 -15.882 1.00 56.28 162 GLY A C 1
ATOM 1293 O O . GLY A 1 162 ? 23.600 -10.414 -16.335 1.00 56.28 162 GLY A O 1
ATOM 1294 N N . SER A 1 163 ? 22.977 -8.516 -15.272 1.00 58.62 163 SER A N 1
ATOM 1295 C CA . SER A 1 163 ? 24.333 -7.955 -15.143 1.00 58.62 163 SER A CA 1
ATOM 1296 C C . SER A 1 163 ? 25.333 -9.040 -14.723 1.00 58.62 163 SER A C 1
ATOM 1298 O O . SER A 1 163 ? 25.176 -9.597 -13.627 1.00 58.62 163 SER A O 1
ATOM 1300 N N . PRO A 1 164 ? 26.329 -9.382 -15.566 1.00 59.53 164 PRO A N 1
ATOM 1301 C CA . PRO A 1 164 ? 27.237 -10.480 -15.280 1.00 59.53 164 PRO A CA 1
ATOM 1302 C C . PRO A 1 164 ? 27.984 -10.183 -13.977 1.00 59.53 164 PRO A C 1
ATOM 1304 O O . PRO A 1 164 ? 28.751 -9.228 -13.895 1.00 59.53 164 PRO A O 1
ATOM 1307 N N . GLY A 1 165 ? 27.718 -10.984 -12.942 1.00 66.62 165 GLY A N 1
ATOM 1308 C CA . GLY A 1 165 ? 28.383 -10.887 -11.639 1.00 66.62 165 GLY A CA 1
ATOM 1309 C C . GLY A 1 165 ? 27.510 -10.467 -10.453 1.00 66.62 165 GLY A C 1
ATOM 1310 O O . GLY A 1 165 ? 28.002 -10.530 -9.329 1.00 66.62 165 GLY A O 1
ATOM 1311 N N . TRP A 1 166 ? 26.235 -10.100 -10.642 1.00 81.25 166 TRP A N 1
ATOM 1312 C CA . TRP A 1 166 ? 25.335 -9.808 -9.515 1.00 81.25 166 TRP A CA 1
ATOM 1313 C C . TRP A 1 166 ? 24.129 -10.748 -9.472 1.00 81.25 166 TRP A C 1
ATOM 1315 O O . TRP A 1 166 ? 23.206 -10.660 -10.280 1.00 81.25 166 TRP A O 1
ATOM 1325 N N . THR A 1 167 ? 24.120 -11.644 -8.489 1.00 81.94 167 THR A N 1
ATOM 1326 C CA . THR A 1 167 ? 22.991 -12.529 -8.191 1.00 81.94 167 THR A CA 1
ATOM 1327 C C . THR A 1 167 ? 22.515 -12.256 -6.767 1.00 81.94 167 THR A C 1
ATOM 1329 O O . THR A 1 167 ? 23.153 -12.739 -5.828 1.00 81.94 167 THR A O 1
ATOM 1332 N N . PRO A 1 168 ? 21.433 -11.485 -6.573 1.00 86.31 168 PRO A N 1
ATOM 1333 C CA . PRO A 1 168 ? 20.970 -11.155 -5.233 1.00 86.31 168 PRO A CA 1
ATOM 1334 C C . PRO A 1 168 ? 20.431 -12.380 -4.492 1.00 86.31 168 PRO A C 1
ATOM 1336 O O . PRO A 1 168 ? 20.008 -13.370 -5.100 1.00 86.31 168 PRO A O 1
ATOM 1339 N N . ASN A 1 169 ? 20.397 -12.284 -3.163 1.00 89.31 169 ASN A N 1
ATOM 1340 C CA . ASN A 1 169 ? 19.596 -13.192 -2.350 1.00 89.31 169 ASN A CA 1
ATOM 1341 C C . ASN A 1 169 ? 18.113 -12.976 -2.652 1.00 89.31 169 ASN A C 1
ATOM 1343 O O . ASN A 1 169 ? 17.693 -11.866 -2.976 1.00 89.31 169 ASN A O 1
ATOM 1347 N N . LEU A 1 170 ? 17.320 -14.040 -2.547 1.00 90.19 170 LEU A N 1
ATOM 1348 C CA . LEU A 1 170 ? 15.886 -13.925 -2.755 1.00 90.19 170 LEU A CA 1
ATOM 1349 C C . LEU A 1 170 ? 15.255 -13.187 -1.559 1.00 90.19 170 LEU A C 1
ATOM 1351 O O . LEU A 1 170 ? 15.453 -13.644 -0.433 1.00 90.19 170 LEU A O 1
ATOM 1355 N N . PRO A 1 171 ? 14.542 -12.066 -1.765 1.00 92.31 171 PRO A N 1
ATOM 1356 C CA . PRO A 1 171 ? 13.821 -11.398 -0.688 1.00 92.31 171 PRO A CA 1
ATOM 1357 C C . PRO A 1 171 ? 12.637 -12.236 -0.191 1.00 92.31 171 PRO A C 1
ATOM 1359 O O . PRO A 1 171 ? 12.087 -13.072 -0.915 1.00 92.31 171 PRO A O 1
ATOM 1362 N N . ASP A 1 172 ? 12.215 -11.961 1.041 1.00 91.69 172 ASP A N 1
ATOM 1363 C CA . ASP A 1 172 ? 11.054 -12.601 1.648 1.00 91.69 172 ASP A CA 1
ATOM 1364 C C . ASP A 1 172 ? 9.749 -12.051 1.066 1.00 91.69 172 ASP A C 1
ATOM 1366 O O . ASP A 1 172 ? 9.416 -10.878 1.230 1.00 91.69 172 ASP A O 1
ATOM 1370 N N . ASN A 1 173 ? 8.966 -12.936 0.454 1.00 96.19 173 ASN A N 1
ATOM 1371 C CA . ASN A 1 173 ? 7.570 -12.686 0.111 1.00 96.19 173 ASN A CA 1
ATOM 1372 C C . ASN A 1 173 ? 6.771 -14.002 0.211 1.00 96.19 173 ASN A C 1
ATOM 1374 O O . ASN A 1 173 ? 6.249 -14.502 -0.783 1.00 96.19 173 ASN A O 1
ATOM 1378 N N . PRO A 1 174 ? 6.695 -14.627 1.397 1.00 95.56 174 PRO A N 1
ATOM 1379 C CA . PRO A 1 174 ? 6.117 -15.963 1.560 1.00 95.56 174 PRO A CA 1
ATOM 1380 C C . PRO A 1 174 ? 4.623 -16.032 1.218 1.00 95.56 174 PRO A C 1
ATOM 1382 O O . PRO A 1 174 ? 4.109 -17.115 0.953 1.00 95.56 174 PRO A O 1
ATOM 1385 N N . ASN A 1 175 ? 3.925 -14.892 1.227 1.00 95.94 175 ASN A N 1
ATOM 1386 C CA . ASN A 1 175 ? 2.489 -14.806 0.972 1.00 95.94 175 ASN A CA 1
ATOM 1387 C C . ASN A 1 175 ? 2.128 -14.257 -0.415 1.00 95.94 175 ASN A C 1
ATOM 1389 O O . ASN A 1 175 ? 0.952 -14.004 -0.649 1.00 95.94 175 ASN A O 1
ATOM 1393 N N . GLY A 1 176 ? 3.104 -14.086 -1.315 1.00 96.56 176 GLY A N 1
ATOM 1394 C CA . GLY A 1 176 ? 2.842 -13.674 -2.697 1.00 96.56 176 GLY A CA 1
ATOM 1395 C C . GLY A 1 176 ? 2.213 -12.290 -2.812 1.00 96.56 176 GLY A C 1
ATOM 1396 O O . GLY A 1 176 ? 1.351 -12.075 -3.653 1.00 96.56 176 GLY A O 1
ATOM 1397 N N . LEU A 1 177 ? 2.621 -11.344 -1.959 1.00 97.62 177 LEU A N 1
ATOM 1398 C CA . LEU A 1 177 ? 2.171 -9.965 -2.090 1.00 97.62 177 LEU A CA 1
ATOM 1399 C C . LEU A 1 177 ? 2.608 -9.381 -3.443 1.00 97.62 177 LEU A C 1
ATOM 1401 O O . LEU A 1 177 ? 3.668 -9.768 -3.953 1.00 97.62 177 LEU A O 1
ATOM 1405 N N . PRO A 1 178 ? 1.829 -8.447 -4.018 1.00 97.88 178 PRO A N 1
ATOM 1406 C CA . PRO A 1 178 ? 2.112 -7.873 -5.327 1.00 97.88 178 PRO A CA 1
ATOM 1407 C C . PRO A 1 178 ? 3.481 -7.203 -5.443 1.00 97.88 178 PRO A C 1
ATOM 1409 O O . PRO A 1 178 ? 4.117 -6.837 -4.451 1.00 97.88 178 PRO A O 1
ATOM 1412 N N . VAL A 1 179 ? 3.915 -7.001 -6.686 1.00 98.25 179 VAL A N 1
ATOM 1413 C CA . VAL A 1 179 ? 5.099 -6.203 -7.019 1.00 98.25 179 VAL A CA 1
ATOM 1414 C C . VAL A 1 179 ? 5.031 -4.865 -6.291 1.00 98.25 179 VAL A C 1
ATOM 1416 O O . VAL A 1 179 ? 4.013 -4.175 -6.353 1.00 98.25 179 VAL A O 1
ATOM 1419 N N . GLY A 1 180 ? 6.115 -4.515 -5.601 1.00 96.62 180 GLY A N 1
ATOM 1420 C CA . GLY A 1 180 ? 6.182 -3.290 -4.821 1.00 96.62 180 GLY A CA 1
ATOM 1421 C C . GLY A 1 180 ? 5.962 -3.472 -3.326 1.00 96.62 180 GLY A C 1
ATOM 1422 O O . GLY A 1 180 ? 6.211 -2.526 -2.601 1.00 96.62 180 GLY A O 1
ATOM 1423 N N . PHE A 1 181 ? 5.540 -4.637 -2.831 1.00 97.25 181 PHE A N 1
ATOM 1424 C CA . PHE A 1 181 ? 5.462 -4.895 -1.388 1.00 97.25 181 PHE A CA 1
ATOM 1425 C C . PHE A 1 181 ? 6.735 -5.558 -0.858 1.00 97.25 181 PHE A C 1
ATOM 1427 O O . PHE A 1 181 ? 7.255 -6.488 -1.476 1.00 97.25 181 PHE A O 1
ATOM 1434 N N . ALA A 1 182 ? 7.185 -5.143 0.327 1.00 96.12 182 ALA A N 1
ATOM 1435 C CA . ALA A 1 182 ? 8.302 -5.760 1.036 1.00 96.12 182 ALA A CA 1
ATOM 1436 C C . ALA A 1 182 ? 8.051 -5.858 2.543 1.00 96.12 182 ALA A C 1
ATOM 1438 O O . ALA A 1 182 ? 7.356 -5.032 3.137 1.00 96.12 182 ALA A O 1
ATOM 1439 N N . ILE A 1 183 ? 8.663 -6.866 3.166 1.00 95.62 183 ILE A N 1
ATOM 1440 C CA . ILE A 1 183 ? 8.610 -7.077 4.614 1.00 95.62 183 ILE A CA 1
ATOM 1441 C C . ILE A 1 183 ? 9.820 -6.399 5.251 1.00 95.62 183 ILE A C 1
ATOM 1443 O O . ILE A 1 183 ? 10.964 -6.781 4.992 1.00 95.62 183 ILE A O 1
ATOM 1447 N N . LEU A 1 184 ? 9.574 -5.418 6.114 1.00 93.12 184 LEU A N 1
ATOM 1448 C CA . LEU A 1 184 ? 10.585 -4.909 7.032 1.00 93.12 184 LEU A CA 1
ATOM 1449 C C . LEU A 1 184 ? 10.613 -5.825 8.256 1.00 93.12 184 LEU A C 1
ATOM 1451 O O . LEU A 1 184 ? 9.621 -5.932 8.975 1.00 93.12 184 LEU A O 1
ATOM 1455 N N . LYS A 1 185 ? 11.739 -6.503 8.483 1.00 93.56 185 LYS A N 1
ATOM 1456 C CA . LYS A 1 185 ? 11.879 -7.415 9.621 1.00 93.56 185 LYS A CA 1
ATOM 1457 C C . LYS A 1 185 ? 11.796 -6.672 10.945 1.00 93.56 185 LYS A C 1
ATOM 1459 O O . LYS A 1 185 ? 12.330 -5.573 11.074 1.00 93.56 185 LYS A O 1
ATOM 1464 N N . GLY A 1 186 ? 11.130 -7.301 11.909 1.00 92.44 186 GLY A N 1
ATOM 1465 C CA . GLY A 1 186 ? 10.995 -6.789 13.262 1.00 92.44 186 GLY A CA 1
ATOM 1466 C C . GLY A 1 186 ? 12.351 -6.491 13.895 1.00 92.44 186 GLY A C 1
ATOM 1467 O O . GLY A 1 186 ? 13.355 -7.157 13.627 1.00 92.44 186 GLY A O 1
ATOM 1468 N N . GLY A 1 187 ? 12.372 -5.475 14.747 1.00 91.56 187 GLY A N 1
ATOM 1469 C CA . GLY A 1 187 ? 13.597 -4.953 15.329 1.00 91.56 187 GLY A CA 1
ATOM 1470 C C . GLY A 1 187 ? 13.332 -4.112 16.566 1.00 91.56 187 GLY A C 1
ATOM 1471 O O . GLY A 1 187 ? 12.281 -4.212 17.199 1.00 91.56 187 GLY A O 1
ATOM 1472 N N . VAL A 1 188 ? 14.315 -3.286 16.914 1.00 90.25 188 VAL A N 1
ATOM 1473 C CA . VAL A 1 188 ? 14.220 -2.310 18.001 1.00 90.25 188 VAL A CA 1
ATOM 1474 C C . VAL A 1 188 ? 14.232 -0.925 17.379 1.00 90.25 188 VAL A C 1
ATOM 1476 O O . VAL A 1 188 ? 15.132 -0.602 16.606 1.00 90.25 188 VAL A O 1
ATOM 1479 N N . ASP A 1 189 ? 13.218 -0.129 17.695 1.00 83.19 189 ASP A N 1
ATOM 1480 C CA . ASP A 1 189 ? 13.161 1.279 17.329 1.00 83.19 189 ASP A CA 1
ATOM 1481 C C . ASP A 1 189 ? 14.344 2.003 18.001 1.00 83.19 189 ASP A C 1
ATOM 1483 O O . ASP A 1 189 ? 14.445 1.993 19.232 1.00 83.19 189 ASP A O 1
ATOM 1487 N N . PRO A 1 190 ? 15.264 2.608 17.229 1.00 82.62 190 PRO A N 1
ATOM 1488 C CA . PRO A 1 190 ? 16.457 3.239 17.784 1.00 82.62 190 PRO A CA 1
ATOM 1489 C C . PRO A 1 190 ? 16.149 4.515 18.583 1.00 82.62 190 PRO A C 1
ATOM 1491 O O . PRO A 1 190 ? 16.970 4.926 19.401 1.00 82.62 190 PRO A O 1
ATOM 1494 N N . THR A 1 191 ? 14.992 5.140 18.362 1.00 78.69 191 THR A N 1
ATOM 1495 C CA . THR A 1 191 ? 14.554 6.362 19.044 1.00 78.69 191 THR A CA 1
ATOM 1496 C C . THR A 1 191 ? 13.844 6.038 20.352 1.00 78.69 191 THR A C 1
ATOM 1498 O O . THR A 1 191 ? 14.113 6.674 21.370 1.00 78.69 191 THR A O 1
ATOM 1501 N N . THR A 1 192 ? 12.939 5.055 20.346 1.00 82.19 192 THR A N 1
ATOM 1502 C CA . THR A 1 192 ? 12.121 4.727 21.528 1.00 82.19 192 THR A CA 1
ATOM 1503 C C . THR A 1 192 ? 12.653 3.546 22.341 1.00 82.19 192 THR A C 1
ATOM 1505 O O . THR A 1 192 ? 12.262 3.367 23.494 1.00 82.19 192 THR A O 1
ATOM 1508 N N . GLY A 1 193 ? 13.524 2.718 21.762 1.00 87.06 193 GLY A N 1
ATOM 1509 C CA . GLY A 1 193 ? 13.956 1.444 22.339 1.00 87.06 193 GLY A CA 1
ATOM 1510 C C . GLY A 1 193 ? 12.868 0.363 22.340 1.00 87.06 193 GLY A C 1
ATOM 1511 O O . GLY A 1 193 ? 13.091 -0.727 22.870 1.00 87.06 193 GLY A O 1
ATOM 1512 N N . ALA A 1 194 ? 11.690 0.636 21.770 1.00 86.75 194 ALA A N 1
ATOM 1513 C CA . ALA A 1 194 ? 10.590 -0.316 21.718 1.00 86.75 194 ALA A CA 1
ATOM 1514 C C . ALA A 1 194 ? 10.848 -1.390 20.654 1.00 86.75 194 ALA A C 1
ATOM 1516 O O . ALA A 1 194 ? 11.305 -1.102 19.549 1.00 86.75 194 ALA A O 1
ATOM 1517 N N . SER A 1 195 ? 10.532 -2.646 20.971 1.00 90.31 195 SER A N 1
ATOM 1518 C CA . SER A 1 195 ? 10.525 -3.707 19.963 1.00 90.31 195 SER A CA 1
ATOM 1519 C C . SER A 1 195 ? 9.295 -3.586 19.065 1.00 90.31 195 SER A C 1
ATOM 1521 O O . SER A 1 195 ? 8.203 -3.289 19.551 1.00 90.31 195 SER A O 1
ATOM 1523 N N . TYR A 1 196 ? 9.458 -3.865 17.776 1.00 89.19 196 TYR A N 1
ATOM 1524 C CA . TYR A 1 196 ? 8.365 -3.926 16.808 1.00 89.19 196 TYR A CA 1
ATOM 1525 C C . TYR A 1 196 ? 8.382 -5.258 16.043 1.00 89.19 196 TYR A C 1
ATOM 1527 O O . TYR A 1 196 ? 9.442 -5.817 15.767 1.00 89.19 196 TYR A O 1
ATOM 1535 N N . GLU A 1 197 ? 7.194 -5.786 15.728 1.00 92.81 197 GLU A N 1
ATOM 1536 C CA . GLU A 1 197 ? 7.022 -6.987 14.890 1.00 92.81 197 GLU A CA 1
ATOM 1537 C C . GLU A 1 197 ? 7.338 -6.675 13.413 1.00 92.81 197 GLU A C 1
ATOM 1539 O O . GLU A 1 197 ? 7.457 -5.508 13.049 1.00 92.81 197 GLU A O 1
ATOM 1544 N N . ASP A 1 198 ? 7.421 -7.692 12.547 1.00 95.38 198 ASP A N 1
ATOM 1545 C CA . ASP A 1 198 ? 7.541 -7.495 11.093 1.00 95.38 198 ASP A CA 1
ATOM 1546 C C . ASP A 1 198 ? 6.505 -6.469 10.591 1.00 95.38 198 ASP A C 1
ATOM 1548 O O . ASP A 1 198 ? 5.303 -6.593 10.849 1.00 95.38 198 ASP A O 1
ATOM 1552 N N . GLN A 1 199 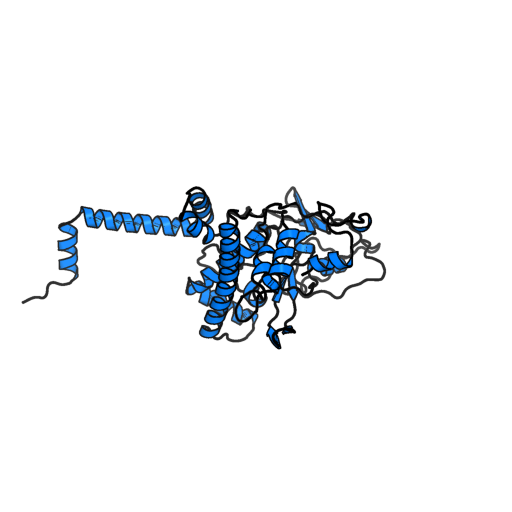? 6.974 -5.455 9.869 1.00 94.62 199 GLN A N 1
ATOM 1553 C CA . GLN A 1 199 ? 6.151 -4.411 9.262 1.00 94.62 199 GLN A CA 1
ATOM 1554 C C . GLN A 1 199 ? 6.045 -4.630 7.756 1.00 94.62 199 GLN A C 1
ATOM 1556 O O . GLN A 1 199 ? 6.847 -5.344 7.148 1.00 94.62 199 GLN A O 1
ATOM 1561 N N . ILE A 1 200 ? 5.045 -3.999 7.147 1.00 94.25 200 ILE A N 1
ATOM 1562 C CA . ILE A 1 200 ? 4.873 -3.994 5.700 1.00 94.25 200 ILE A CA 1
ATOM 1563 C C . ILE A 1 200 ? 5.182 -2.605 5.139 1.00 94.25 200 ILE A C 1
ATOM 1565 O O . ILE A 1 200 ? 4.784 -1.583 5.697 1.00 94.25 200 ILE A O 1
ATOM 1569 N N . GLY A 1 201 ? 5.913 -2.577 4.031 1.00 92.44 201 GLY A N 1
ATOM 1570 C CA . GLY A 1 201 ? 6.255 -1.354 3.321 1.00 92.44 201 GLY A CA 1
ATOM 1571 C C . GLY A 1 201 ? 6.143 -1.526 1.815 1.00 92.44 201 GLY A C 1
ATOM 1572 O O . GLY A 1 201 ? 5.993 -2.640 1.298 1.00 92.44 201 GLY A O 1
ATOM 1573 N N . LEU A 1 202 ? 6.216 -0.395 1.125 1.00 93.94 202 LEU A N 1
ATOM 1574 C CA . LEU A 1 202 ? 6.305 -0.323 -0.321 1.00 93.94 202 LEU A CA 1
ATOM 1575 C C . LEU A 1 202 ? 7.759 -0.113 -0.752 1.00 93.94 202 LEU A C 1
ATOM 1577 O O . LEU A 1 202 ? 8.529 0.564 -0.078 1.00 93.94 202 LEU A O 1
ATOM 1581 N N . THR A 1 203 ? 8.125 -0.698 -1.884 1.00 93.94 203 THR A N 1
ATOM 1582 C CA . THR A 1 203 ? 9.412 -0.511 -2.556 1.00 93.94 203 THR A CA 1
ATOM 1583 C C . THR A 1 203 ? 9.245 0.439 -3.740 1.00 93.94 203 THR A C 1
ATOM 1585 O O . THR A 1 203 ? 8.128 0.709 -4.190 1.00 93.94 203 THR A O 1
ATOM 1588 N N . CYS A 1 204 ? 10.359 0.871 -4.332 1.00 92.94 204 CYS A N 1
ATOM 1589 C CA . CYS A 1 204 ? 10.371 1.639 -5.582 1.00 92.94 204 CYS A CA 1
ATOM 1590 C C . CYS A 1 204 ? 9.528 0.981 -6.684 1.00 92.94 204 CYS A C 1
ATOM 1592 O O . CYS A 1 204 ? 8.949 1.682 -7.512 1.00 92.94 204 CYS A O 1
ATOM 1594 N N . ALA A 1 205 ? 9.434 -0.354 -6.702 1.00 96.44 205 ALA A N 1
ATOM 1595 C CA . ALA A 1 205 ? 8.672 -1.081 -7.707 1.00 96.44 205 ALA A CA 1
ATOM 1596 C C . ALA A 1 205 ? 7.157 -0.822 -7.625 1.00 96.44 205 ALA A C 1
ATOM 1598 O O . ALA A 1 205 ? 6.479 -0.947 -8.639 1.00 96.44 205 ALA A O 1
ATOM 1599 N N . ALA A 1 206 ? 6.623 -0.397 -6.473 1.00 95.94 206 ALA A N 1
ATOM 1600 C CA . ALA A 1 206 ? 5.209 -0.032 -6.350 1.00 95.94 206 ALA A CA 1
ATOM 1601 C C . ALA A 1 206 ? 4.835 1.157 -7.252 1.00 95.94 206 ALA A C 1
ATOM 1603 O O . ALA A 1 206 ? 3.723 1.211 -7.770 1.00 95.94 206 ALA A O 1
ATOM 1604 N N . CYS A 1 207 ? 5.773 2.088 -7.453 1.00 95.12 207 CYS A N 1
ATOM 1605 C CA . CYS A 1 207 ? 5.583 3.314 -8.234 1.00 95.12 207 CYS A CA 1
ATOM 1606 C C . CYS A 1 207 ? 6.248 3.242 -9.619 1.00 95.12 207 CYS A C 1
ATOM 1608 O O . CYS A 1 207 ? 5.755 3.830 -10.582 1.00 95.12 207 CYS A O 1
ATOM 1610 N N . HIS A 1 208 ? 7.356 2.504 -9.730 1.00 96.12 208 HIS A N 1
ATOM 1611 C CA . HIS A 1 208 ? 8.199 2.421 -10.925 1.00 96.12 208 HIS A CA 1
ATOM 1612 C C . HIS A 1 208 ? 8.186 1.032 -11.571 1.00 96.12 208 HIS A C 1
ATOM 1614 O O . HIS A 1 208 ? 9.198 0.574 -12.097 1.00 96.12 208 HIS A O 1
ATOM 1620 N N . THR A 1 209 ? 7.071 0.309 -11.504 1.00 97.81 209 THR A N 1
ATOM 1621 C CA . THR A 1 209 ? 6.852 -0.899 -12.310 1.00 97.81 209 THR A CA 1
ATOM 1622 C C . THR A 1 209 ? 5.457 -0.860 -12.904 1.00 97.81 209 THR A C 1
ATOM 1624 O O . THR A 1 209 ? 4.465 -0.740 -12.190 1.00 97.81 209 THR A O 1
ATOM 1627 N N . GLY A 1 210 ? 5.389 -0.932 -14.229 1.00 96.62 210 GLY A N 1
ATOM 1628 C CA . GLY A 1 210 ? 4.158 -0.761 -14.983 1.00 96.62 210 GLY A CA 1
ATOM 1629 C C . GLY A 1 210 ? 3.761 -2.012 -15.747 1.00 96.62 210 GLY A C 1
ATOM 1630 O O . GLY A 1 210 ? 4.531 -2.962 -15.916 1.00 96.62 210 GLY A O 1
ATOM 1631 N N . HIS A 1 211 ? 2.526 -2.003 -16.237 1.00 96.69 211 HIS A N 1
ATOM 1632 C CA . HIS A 1 211 ? 2.051 -2.999 -17.183 1.00 96.69 211 HIS A CA 1
ATOM 1633 C C . HIS A 1 211 ? 1.008 -2.421 -18.139 1.00 96.69 211 HIS A C 1
ATOM 1635 O O . HIS A 1 211 ? 0.406 -1.379 -17.887 1.00 96.69 211 HIS A O 1
ATOM 1641 N N . LEU A 1 212 ? 0.797 -3.122 -19.245 1.00 95.06 212 LEU A N 1
ATOM 1642 C CA . LEU A 1 212 ? -0.258 -2.876 -20.213 1.00 95.06 212 LEU A CA 1
ATOM 1643 C C . LEU A 1 212 ? -1.038 -4.171 -20.396 1.00 95.06 212 LEU A C 1
ATOM 1645 O O . LEU A 1 212 ? -0.454 -5.235 -20.605 1.00 95.06 212 LEU A O 1
ATOM 1649 N N . GLU A 1 213 ? -2.358 -4.081 -20.333 1.00 94.94 213 GLU A N 1
ATOM 1650 C CA . GLU A 1 213 ? -3.244 -5.222 -20.523 1.00 94.94 213 GLU A CA 1
ATOM 1651 C C . GLU A 1 213 ? -3.921 -5.118 -21.893 1.00 94.94 213 GLU A C 1
ATOM 1653 O O . GLU A 1 213 ? -4.625 -4.153 -22.192 1.00 94.94 213 GLU A O 1
ATOM 1658 N N . TYR A 1 214 ? -3.701 -6.112 -22.752 1.00 94.38 214 TYR A N 1
ATOM 1659 C CA . TYR A 1 214 ? -4.299 -6.165 -24.083 1.00 94.38 214 TYR A CA 1
ATOM 1660 C C . TYR A 1 214 ? -4.681 -7.599 -24.437 1.00 94.38 214 TYR A C 1
ATOM 1662 O O . TYR A 1 214 ? -3.852 -8.501 -24.360 1.00 94.38 214 TYR A O 1
ATOM 1670 N N . LYS A 1 215 ? -5.942 -7.818 -24.838 1.00 94.88 215 LYS A N 1
ATOM 1671 C CA . LYS A 1 215 ? -6.480 -9.148 -25.194 1.00 94.88 215 LYS A CA 1
ATOM 1672 C C . LYS A 1 215 ? -6.156 -10.232 -24.146 1.00 94.88 215 LYS A C 1
ATOM 1674 O O . LYS A 1 215 ? -5.682 -11.307 -24.494 1.00 94.88 215 LYS A O 1
ATOM 1679 N N . ASN A 1 216 ? -6.406 -9.936 -22.869 1.00 95.25 216 ASN A N 1
ATOM 1680 C CA . ASN A 1 216 ? -6.124 -10.805 -21.716 1.00 95.25 216 ASN A CA 1
ATOM 1681 C C . ASN A 1 216 ? -4.633 -11.144 -21.494 1.00 95.25 216 ASN A C 1
ATOM 1683 O O . ASN A 1 216 ? -4.317 -12.062 -20.737 1.00 95.25 216 ASN A O 1
ATOM 1687 N N . VAL A 1 217 ? -3.710 -10.411 -22.123 1.00 95.38 217 VAL A N 1
ATOM 1688 C CA . VAL A 1 217 ? -2.263 -10.531 -21.905 1.00 95.38 217 VAL A CA 1
ATOM 1689 C C . VAL A 1 217 ? -1.766 -9.304 -21.150 1.00 95.38 217 VAL A C 1
ATOM 1691 O O . VAL A 1 217 ? -2.038 -8.178 -21.562 1.00 95.38 217 VAL A O 1
ATOM 1694 N N . SER A 1 218 ? -1.018 -9.514 -20.067 1.00 96.38 218 SER A N 1
ATOM 1695 C CA . SER A 1 218 ? -0.348 -8.449 -19.316 1.00 96.38 218 SER A CA 1
ATOM 1696 C C . SER A 1 218 ? 1.120 -8.345 -19.742 1.00 96.38 218 SER A C 1
ATOM 1698 O O . SER A 1 218 ? 1.929 -9.210 -19.410 1.00 96.38 218 SER A O 1
ATOM 1700 N N . LEU A 1 219 ? 1.468 -7.291 -20.483 1.00 96.50 219 LEU A N 1
ATOM 1701 C CA . LEU A 1 219 ? 2.848 -6.936 -20.824 1.00 96.50 219 LEU A CA 1
ATOM 1702 C C . LEU A 1 219 ? 3.405 -6.019 -19.736 1.00 96.50 219 LEU A C 1
ATOM 1704 O O . LEU A 1 219 ? 2.912 -4.909 -19.561 1.00 96.50 219 LEU A O 1
ATOM 1708 N N . ARG A 1 220 ? 4.410 -6.479 -18.998 1.00 96.88 220 ARG A N 1
ATOM 1709 C CA . ARG A 1 220 ? 4.924 -5.830 -17.788 1.00 96.88 220 ARG A CA 1
ATOM 1710 C C . ARG A 1 220 ? 6.343 -5.312 -17.999 1.00 96.88 220 ARG A C 1
ATOM 1712 O O . ARG A 1 220 ? 7.121 -5.924 -18.731 1.00 96.88 220 ARG A O 1
ATOM 1719 N N . PHE A 1 221 ? 6.687 -4.201 -17.363 1.00 96.06 221 PHE A N 1
ATOM 1720 C CA . PHE A 1 221 ? 7.978 -3.539 -17.536 1.00 96.06 221 PHE A CA 1
ATOM 1721 C C . PHE A 1 221 ? 8.425 -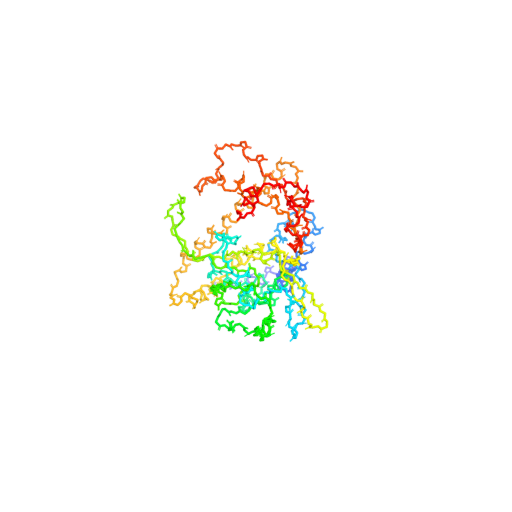2.828 -16.258 1.00 96.06 221 PHE A C 1
ATOM 1723 O O . PHE A 1 221 ? 7.659 -2.095 -15.631 1.00 96.06 221 PHE A O 1
ATOM 1730 N N . ASP A 1 222 ? 9.692 -3.012 -15.903 1.00 96.00 222 ASP A N 1
ATOM 1731 C CA . ASP A 1 222 ? 10.305 -2.361 -14.744 1.00 96.00 222 ASP A CA 1
ATOM 1732 C C . ASP A 1 222 ? 10.776 -0.972 -15.145 1.00 96.00 222 ASP A C 1
ATOM 1734 O O . ASP A 1 222 ? 11.106 -0.740 -16.304 1.00 96.00 222 ASP A O 1
ATOM 1738 N N . GLY A 1 223 ? 10.834 -0.040 -14.207 1.00 94.19 223 GLY A N 1
ATOM 1739 C CA . GLY A 1 223 ? 11.284 1.330 -14.427 1.00 94.19 223 GLY A CA 1
ATOM 1740 C C . GLY A 1 223 ? 10.295 2.232 -15.170 1.00 94.19 223 GLY A C 1
ATOM 1741 O O . GLY A 1 223 ? 10.599 3.400 -15.386 1.00 94.19 223 GLY A O 1
ATOM 1742 N N . GLY A 1 224 ? 9.122 1.730 -15.557 1.00 95.00 224 GLY A N 1
ATOM 1743 C CA . GLY A 1 224 ? 8.038 2.545 -16.110 1.00 95.00 224 GLY A CA 1
ATOM 1744 C C . GLY A 1 224 ? 7.016 2.969 -15.048 1.00 95.00 224 GLY A C 1
ATOM 1745 O O . GLY A 1 224 ? 7.071 2.484 -13.919 1.00 95.00 224 GLY A O 1
ATOM 1746 N N . PRO A 1 225 ? 6.066 3.854 -15.394 1.00 95.56 225 PRO A N 1
ATOM 1747 C CA . PRO A 1 225 ? 5.033 4.307 -14.466 1.00 95.56 225 PRO A CA 1
ATOM 1748 C C . PRO A 1 225 ? 4.113 3.163 -14.028 1.00 95.56 225 PRO A C 1
ATOM 1750 O O . PRO A 1 225 ? 3.539 2.468 -14.871 1.00 95.56 225 PRO A O 1
ATOM 1753 N N . ALA A 1 226 ? 3.928 3.005 -12.718 1.00 96.81 226 ALA A N 1
ATOM 1754 C CA . ALA A 1 226 ? 2.871 2.168 -12.165 1.00 96.81 226 ALA A CA 1
ATOM 1755 C C . ALA A 1 226 ? 1.496 2.842 -12.286 1.00 96.81 226 ALA A C 1
ATOM 1757 O O . ALA A 1 226 ? 1.382 4.046 -12.514 1.00 96.81 226 ALA A O 1
ATOM 1758 N N . MET A 1 227 ? 0.436 2.062 -12.073 1.00 95.94 227 MET A N 1
ATOM 1759 C CA . MET A 1 227 ? -0.937 2.573 -11.998 1.00 95.94 227 MET A CA 1
ATOM 1760 C C . MET A 1 227 ? -1.482 2.581 -10.568 1.00 95.94 227 MET A C 1
ATOM 1762 O O . MET A 1 227 ? -2.675 2.778 -10.388 1.00 95.94 227 MET A O 1
ATOM 1766 N N . VAL A 1 228 ? -0.642 2.388 -9.546 1.00 95.88 228 VAL A N 1
ATOM 1767 C CA . VAL A 1 228 ? -1.091 2.329 -8.148 1.00 95.88 228 VAL A CA 1
ATOM 1768 C C . VAL A 1 228 ? -1.792 3.624 -7.707 1.00 95.88 228 VAL A C 1
ATOM 1770 O O . VAL A 1 228 ? -1.429 4.716 -8.150 1.00 95.88 228 VAL A O 1
ATOM 1773 N N . ASN A 1 229 ? -2.792 3.505 -6.831 1.00 94.88 229 ASN A N 1
ATOM 1774 C CA . ASN A 1 229 ? -3.406 4.629 -6.121 1.00 94.88 229 ASN A CA 1
ATOM 1775 C C . ASN A 1 229 ? -3.123 4.517 -4.611 1.00 94.88 229 ASN A C 1
ATOM 1777 O O . ASN A 1 229 ? -3.845 3.828 -3.889 1.00 94.88 229 ASN A O 1
ATOM 1781 N N . LEU A 1 230 ? -2.067 5.186 -4.133 1.00 91.69 230 LEU A N 1
ATOM 1782 C CA . LEU A 1 230 ? -1.619 5.082 -2.736 1.00 91.69 230 LEU A CA 1
ATOM 1783 C C . LEU A 1 230 ? -2.606 5.701 -1.738 1.00 91.69 230 LEU A C 1
ATOM 1785 O O . LEU A 1 230 ? -2.825 5.123 -0.673 1.00 91.69 230 LEU A O 1
ATOM 1789 N N . GLY A 1 231 ? -3.264 6.806 -2.099 1.00 89.50 231 GLY A N 1
ATOM 1790 C CA . GLY A 1 231 ? -4.298 7.411 -1.256 1.00 89.50 231 GLY A CA 1
ATOM 1791 C C . GLY A 1 231 ? -5.478 6.465 -1.008 1.00 89.50 231 GLY A C 1
ATOM 1792 O O . GLY A 1 231 ? -5.987 6.374 0.112 1.00 89.50 231 GLY A O 1
ATOM 1793 N N . GLU A 1 232 ? -5.890 5.692 -2.019 1.00 91.25 232 GLU A N 1
ATOM 1794 C CA . GLU A 1 232 ? -6.925 4.667 -1.832 1.00 91.25 232 GLU A CA 1
ATOM 1795 C C . GLU A 1 232 ? -6.419 3.443 -1.055 1.00 91.25 232 GLU A C 1
ATOM 1797 O O . GLU A 1 232 ? -7.186 2.878 -0.278 1.00 91.25 232 GLU A O 1
ATOM 1802 N N . VAL A 1 233 ? -5.140 3.064 -1.164 1.00 92.88 233 VAL A N 1
ATOM 1803 C CA . VAL A 1 233 ? -4.544 2.008 -0.318 1.00 92.88 233 VAL A CA 1
ATOM 1804 C C . VAL A 1 233 ? -4.612 2.390 1.163 1.00 92.88 233 VAL A C 1
ATOM 1806 O O . VAL A 1 233 ? -5.122 1.616 1.977 1.00 92.88 233 VAL A O 1
ATOM 1809 N N . GLU A 1 234 ? -4.162 3.598 1.513 1.00 90.19 234 GLU A N 1
ATOM 1810 C CA . GLU A 1 234 ? -4.226 4.133 2.881 1.00 90.19 234 GLU A CA 1
ATOM 1811 C C . GLU A 1 234 ? -5.674 4.162 3.398 1.00 90.19 234 GLU A C 1
ATOM 1813 O O . GLU A 1 234 ? -5.965 3.699 4.509 1.00 90.19 234 GLU A O 1
ATOM 1818 N N . ARG A 1 235 ? -6.612 4.641 2.566 1.00 89.19 235 ARG A N 1
ATOM 1819 C CA . ARG A 1 235 ? -8.041 4.706 2.902 1.00 89.19 235 ARG A CA 1
ATOM 1820 C C . ARG A 1 235 ? -8.632 3.319 3.146 1.00 89.19 235 ARG A C 1
ATOM 1822 O O . ARG A 1 235 ? -9.307 3.113 4.154 1.00 89.19 235 ARG A O 1
ATOM 1829 N N . VAL A 1 236 ? -8.372 2.365 2.256 1.00 92.88 236 VAL A N 1
ATOM 1830 C CA . VAL A 1 236 ? -8.858 0.984 2.351 1.00 92.88 236 VAL A CA 1
ATOM 1831 C C . VAL A 1 236 ? -8.355 0.309 3.625 1.00 92.88 236 VAL A C 1
ATOM 1833 O O . VAL A 1 236 ? -9.146 -0.334 4.317 1.00 92.88 236 VAL A O 1
ATOM 1836 N N . ILE A 1 237 ? -7.084 0.489 3.992 1.00 93.00 237 ILE A N 1
ATOM 1837 C CA . ILE A 1 237 ? -6.519 -0.061 5.234 1.00 93.00 237 ILE A CA 1
ATOM 1838 C C . ILE A 1 237 ? -7.202 0.563 6.457 1.00 93.00 237 ILE A C 1
ATOM 1840 O O . ILE A 1 237 ? -7.671 -0.164 7.337 1.00 93.00 237 ILE A O 1
ATOM 1844 N N . GLY A 1 238 ? -7.341 1.893 6.491 1.00 90.94 238 GLY A N 1
ATOM 1845 C CA . GLY A 1 238 ? -8.028 2.595 7.578 1.00 90.94 238 GLY A CA 1
ATOM 1846 C C . GLY A 1 238 ? -9.485 2.147 7.755 1.00 90.94 238 GLY A C 1
ATOM 1847 O O . GLY A 1 238 ? -9.928 1.890 8.880 1.00 90.94 238 GLY A O 1
ATOM 1848 N N . LEU A 1 239 ? -10.219 1.981 6.650 1.00 91.88 239 LEU A N 1
ATOM 1849 C CA . LEU A 1 239 ? -11.584 1.446 6.655 1.00 91.88 239 LEU A CA 1
ATOM 1850 C C . LEU A 1 239 ? -11.628 -0.008 7.130 1.00 91.88 239 LEU A C 1
ATOM 1852 O O . LEU A 1 239 ? -12.483 -0.356 7.942 1.00 91.88 239 LEU A O 1
ATOM 1856 N N . SER A 1 240 ? -10.688 -0.843 6.686 1.00 94.25 240 SER A N 1
ATOM 1857 C CA . SER A 1 240 ? -10.599 -2.256 7.074 1.00 94.25 240 SER A CA 1
ATOM 1858 C C . SER A 1 240 ? -10.401 -2.411 8.585 1.00 94.25 240 SER A C 1
ATOM 1860 O O . SER A 1 240 ? -11.100 -3.200 9.227 1.00 94.25 240 SER A O 1
ATOM 1862 N N . ILE A 1 241 ? -9.522 -1.599 9.184 1.00 93.75 241 ILE A N 1
ATOM 1863 C CA . ILE A 1 241 ? -9.320 -1.540 10.641 1.00 93.75 241 ILE A CA 1
ATOM 1864 C C . ILE A 1 241 ? -10.597 -1.049 11.336 1.00 93.75 241 ILE A C 1
ATOM 1866 O O . ILE A 1 241 ? -11.076 -1.677 12.283 1.00 93.75 241 ILE A O 1
ATOM 1870 N N . GLY A 1 242 ? -11.187 0.048 10.851 1.00 92.00 242 GLY A N 1
ATOM 1871 C CA . GLY A 1 242 ? -12.417 0.610 11.410 1.00 92.00 242 GLY A CA 1
ATOM 1872 C C . GLY A 1 242 ? -13.572 -0.389 11.420 1.00 92.00 242 GLY A C 1
ATOM 1873 O O . GLY A 1 242 ? -14.229 -0.572 12.443 1.00 92.00 242 GLY A O 1
ATOM 1874 N N . TYR A 1 243 ? -13.792 -1.090 10.311 1.00 93.00 243 TYR A N 1
ATOM 1875 C CA . TYR A 1 243 ? -14.857 -2.084 10.185 1.00 93.00 243 TYR A CA 1
ATOM 1876 C C . TYR A 1 243 ? -14.582 -3.312 11.051 1.00 93.00 243 TYR A C 1
ATOM 1878 O O . TYR A 1 243 ? -15.518 -3.867 11.625 1.00 93.00 243 TYR A O 1
ATOM 1886 N N . THR A 1 244 ? -13.313 -3.699 11.204 1.00 94.62 244 THR A N 1
ATOM 1887 C CA . THR A 1 244 ? -12.897 -4.754 12.137 1.00 94.62 244 THR A CA 1
ATOM 1888 C C . THR A 1 244 ? -13.244 -4.386 13.581 1.00 94.62 244 THR A C 1
ATOM 1890 O O . THR A 1 244 ? -13.745 -5.227 14.317 1.00 94.62 244 THR A O 1
ATOM 1893 N N . LEU A 1 245 ? -13.063 -3.127 13.992 1.00 93.31 245 LEU A N 1
ATOM 1894 C CA . LEU A 1 245 ? -13.401 -2.673 15.347 1.00 93.31 245 LEU A CA 1
ATOM 1895 C C . LEU A 1 245 ? -14.908 -2.508 15.586 1.00 93.31 245 LEU A C 1
ATOM 1897 O O . LEU A 1 245 ? -15.390 -2.786 16.690 1.00 93.31 245 LEU A O 1
ATOM 1901 N N . ILE A 1 246 ? -15.649 -2.046 14.577 1.00 89.81 246 ILE A N 1
ATOM 1902 C CA . ILE A 1 246 ? -17.082 -1.736 14.687 1.00 89.81 246 ILE A CA 1
ATOM 1903 C C . ILE A 1 246 ? -17.945 -3.000 14.596 1.00 89.81 246 ILE A C 1
ATOM 1905 O O . ILE A 1 246 ? -18.954 -3.095 15.294 1.00 89.81 246 ILE A O 1
ATOM 1909 N N . LEU A 1 247 ? -17.571 -3.968 13.754 1.00 90.56 247 LEU A N 1
ATOM 1910 C CA . LEU A 1 247 ? -18.375 -5.158 13.475 1.00 90.56 247 LEU A CA 1
ATOM 1911 C C . LEU A 1 247 ? -17.837 -6.368 14.260 1.00 90.56 247 LEU A C 1
ATOM 1913 O O . LEU A 1 247 ? -16.788 -6.903 13.896 1.00 90.56 247 LEU A O 1
ATOM 1917 N N . PRO A 1 248 ? -18.551 -6.866 15.293 1.00 91.56 248 PRO A N 1
ATOM 1918 C CA . PRO A 1 248 ? -18.032 -7.921 16.170 1.00 91.56 248 PRO A CA 1
ATOM 1919 C C . PRO A 1 248 ? -17.628 -9.200 15.429 1.00 91.56 248 PRO A C 1
ATOM 1921 O O . PRO A 1 248 ? -16.613 -9.809 15.743 1.00 91.56 248 PRO A O 1
ATOM 1924 N N . TRP A 1 249 ? -18.382 -9.593 14.400 1.00 92.38 249 TRP A N 1
ATOM 1925 C CA . TRP A 1 249 ? -18.056 -10.781 13.606 1.00 92.38 249 TRP A CA 1
ATOM 1926 C C . TRP A 1 249 ? -16.793 -10.605 12.755 1.00 92.38 249 TRP A C 1
ATOM 1928 O O . TRP A 1 249 ? -16.076 -11.579 12.550 1.00 92.38 249 TRP A O 1
ATOM 1938 N N . ARG A 1 250 ? -16.489 -9.388 12.274 1.00 95.00 250 ARG A N 1
ATOM 1939 C CA . ARG A 1 250 ? -15.224 -9.118 11.570 1.00 95.00 250 ARG A CA 1
ATOM 1940 C C . ARG A 1 250 ? -14.050 -9.165 12.525 1.00 95.00 250 ARG A C 1
ATOM 1942 O O . ARG A 1 250 ? -13.035 -9.752 12.175 1.00 95.00 250 ARG A O 1
ATOM 1949 N N . PHE A 1 251 ? -14.209 -8.612 13.727 1.00 96.69 251 PHE A N 1
ATOM 1950 C CA . PHE A 1 251 ? -13.192 -8.725 14.767 1.00 96.69 251 PHE A CA 1
ATOM 1951 C C . PHE A 1 251 ? -12.831 -10.190 15.039 1.00 96.69 251 PHE A C 1
ATOM 1953 O O . PHE A 1 251 ? -11.656 -10.546 15.022 1.00 96.69 251 PHE A O 1
ATOM 1960 N N . GLU A 1 252 ? -13.832 -11.058 15.215 1.00 96.56 252 GLU A N 1
ATOM 1961 C CA . GLU A 1 252 ? -13.588 -12.484 15.458 1.00 96.56 252 GLU A CA 1
ATOM 1962 C C . GLU A 1 252 ? -12.932 -13.191 14.263 1.00 96.56 252 GLU A C 1
ATOM 1964 O O . GLU A 1 252 ? -12.031 -14.013 14.457 1.00 96.56 252 GLU A O 1
ATOM 1969 N N . ARG A 1 253 ? -13.321 -12.864 13.021 1.00 96.56 253 ARG A N 1
ATOM 1970 C CA . ARG A 1 253 ? -12.656 -13.398 11.817 1.00 96.56 253 ARG A CA 1
ATOM 1971 C C . ARG A 1 253 ? -11.204 -12.938 11.718 1.00 96.56 253 ARG A C 1
ATOM 1973 O O . ARG A 1 253 ? -10.333 -13.769 11.473 1.00 96.56 253 ARG A O 1
ATOM 1980 N N . PHE A 1 254 ? -10.943 -11.656 11.960 1.00 97.62 254 PHE A N 1
ATOM 1981 C CA . PHE A 1 254 ? -9.598 -11.089 12.000 1.00 97.62 254 PHE A CA 1
ATOM 1982 C C . PHE A 1 254 ? -8.737 -11.769 13.072 1.00 97.62 254 PHE A C 1
ATOM 1984 O O . PHE A 1 254 ? -7.651 -12.252 12.761 1.00 97.62 254 PHE A O 1
ATOM 1991 N N . ALA A 1 255 ? -9.237 -11.885 14.306 1.00 97.75 255 ALA A N 1
ATOM 1992 C CA . ALA A 1 255 ? -8.520 -12.532 15.402 1.00 97.75 255 ALA A CA 1
ATOM 1993 C C . ALA A 1 255 ? -8.214 -14.003 15.085 1.00 97.75 255 ALA A C 1
ATOM 1995 O O . ALA A 1 255 ? -7.069 -14.428 15.205 1.00 97.75 255 ALA A O 1
ATOM 1996 N N . SER A 1 256 ? -9.204 -14.758 14.596 1.00 97.38 256 SER A N 1
ATOM 1997 C CA . SER A 1 256 ? -9.024 -16.167 14.212 1.00 97.38 256 SER A CA 1
ATOM 1998 C C . SER A 1 256 ? -8.009 -16.328 13.076 1.00 97.38 256 SER A C 1
ATOM 2000 O O . SER A 1 256 ? -7.202 -17.256 13.078 1.00 97.38 256 SER A O 1
ATOM 2002 N N . ARG A 1 257 ? -8.022 -15.418 12.094 1.00 97.00 257 ARG A N 1
ATOM 2003 C CA . ARG A 1 257 ? -7.056 -15.421 10.991 1.00 97.00 257 ARG A CA 1
ATOM 2004 C C . ARG A 1 257 ? -5.649 -15.091 11.480 1.00 97.00 257 ARG A C 1
ATOM 2006 O O . ARG A 1 257 ? -4.695 -15.737 11.053 1.00 97.00 257 ARG A O 1
ATOM 2013 N N . LEU A 1 258 ? -5.523 -14.135 12.396 1.00 97.00 258 LEU A N 1
ATOM 2014 C CA . LEU A 1 258 ? -4.246 -13.775 12.997 1.00 97.00 258 LEU A CA 1
ATOM 2015 C C . LEU A 1 258 ? -3.654 -14.937 13.806 1.00 97.00 258 LEU A C 1
ATOM 2017 O O . LEU A 1 258 ? -2.454 -15.168 13.717 1.00 97.00 258 LEU A O 1
ATOM 2021 N N . GLU A 1 259 ? -4.471 -15.717 14.518 1.00 97.25 259 GLU A N 1
ATOM 2022 C CA . GLU A 1 259 ? -4.014 -16.942 15.198 1.00 97.25 259 GLU A CA 1
ATOM 2023 C C . GLU A 1 259 ? -3.481 -17.987 14.226 1.00 97.25 259 GLU A C 1
ATOM 2025 O O . GLU A 1 259 ? -2.444 -18.593 14.483 1.00 97.25 259 GLU A O 1
ATOM 2030 N N . GLN A 1 260 ? -4.164 -18.183 13.094 1.00 96.56 260 GLN A N 1
ATOM 2031 C CA . GLN A 1 260 ? -3.704 -19.102 12.051 1.00 96.56 260 GLN A CA 1
ATOM 2032 C C . GLN A 1 260 ? -2.353 -18.667 11.476 1.00 96.56 260 GLN A C 1
ATOM 2034 O O . GLN A 1 260 ? -1.489 -19.510 11.255 1.00 96.56 260 GLN A O 1
ATOM 2039 N N . ILE A 1 261 ? -2.165 -17.363 11.252 1.00 95.56 261 ILE A N 1
ATOM 2040 C CA . ILE A 1 261 ? -0.913 -16.799 10.730 1.00 95.56 261 ILE A CA 1
ATOM 2041 C C . ILE A 1 261 ? 0.206 -16.888 11.776 1.00 95.56 261 ILE A C 1
ATOM 2043 O O . ILE A 1 261 ? 1.323 -17.274 11.441 1.00 95.56 261 ILE A O 1
ATOM 2047 N N . LYS A 1 262 ? -0.084 -16.551 13.040 1.00 94.50 262 LYS A N 1
ATOM 2048 C CA . LYS A 1 262 ? 0.891 -16.584 14.143 1.00 94.50 262 LYS A CA 1
ATOM 2049 C C . LYS A 1 262 ? 1.203 -18.008 14.623 1.00 94.50 262 LYS A C 1
ATOM 2051 O O . LYS A 1 262 ? 2.229 -18.209 15.263 1.00 94.50 262 LYS A O 1
ATOM 2056 N N . GLY A 1 263 ? 0.327 -18.980 14.364 1.00 95.44 263 GLY A N 1
ATOM 2057 C CA . GLY A 1 263 ? 0.438 -20.346 14.888 1.00 95.44 263 GLY A CA 1
ATOM 2058 C C . GLY A 1 263 ? 0.237 -20.447 16.407 1.00 95.44 263 GLY A C 1
ATOM 2059 O O . GLY A 1 263 ? 0.608 -21.452 17.009 1.00 95.44 263 GLY A O 1
ATOM 2060 N N . GLN A 1 264 ? -0.325 -19.414 17.037 1.00 94.38 264 GLN A N 1
ATOM 2061 C CA . GLN A 1 264 ? -0.549 -19.330 18.482 1.00 94.38 264 GLN A CA 1
ATOM 2062 C C . GLN A 1 264 ? -1.790 -18.492 18.796 1.00 94.38 264 GLN A C 1
ATOM 2064 O O . GLN A 1 264 ? -2.243 -17.704 17.965 1.00 94.38 264 GLN A O 1
ATOM 2069 N N . GLY A 1 265 ? -2.327 -18.657 20.007 1.00 94.38 265 GLY A N 1
ATOM 2070 C CA . GLY A 1 265 ? -3.500 -17.912 20.457 1.00 94.38 265 GLY A CA 1
ATOM 2071 C C . GLY A 1 265 ? -3.230 -16.412 20.599 1.00 94.38 265 GLY A C 1
ATOM 2072 O O . GLY A 1 265 ? -2.133 -16.009 20.987 1.00 94.38 265 GLY A O 1
ATOM 2073 N N . VAL A 1 266 ? -4.244 -15.586 20.324 1.00 95.12 266 VAL A N 1
ATOM 2074 C CA . VAL A 1 266 ? -4.185 -14.125 20.530 1.00 95.12 266 VAL A CA 1
ATOM 2075 C C . VAL A 1 266 ? -5.156 -13.680 21.623 1.00 95.12 266 VAL A C 1
ATOM 2077 O O . VAL A 1 266 ? -6.304 -14.125 21.687 1.00 95.12 266 VAL A O 1
ATOM 2080 N N . GLU A 1 267 ? -4.722 -12.779 22.500 1.00 96.38 267 GLU A N 1
ATOM 2081 C CA . GLU A 1 267 ? -5.585 -12.226 23.546 1.00 96.38 267 GLU A CA 1
ATOM 2082 C C . GLU A 1 267 ? -6.499 -11.154 22.931 1.00 96.38 267 GLU A C 1
ATOM 2084 O O . GLU A 1 267 ? -6.032 -10.116 22.465 1.00 96.38 267 GLU A O 1
ATOM 2089 N N . ARG A 1 268 ? -7.810 -11.425 22.864 1.00 96.50 268 ARG A N 1
ATOM 2090 C CA . ARG A 1 268 ? -8.766 -10.572 22.133 1.00 96.50 268 ARG A CA 1
ATOM 2091 C C . ARG A 1 268 ? -8.856 -9.161 22.706 1.00 96.50 268 ARG A C 1
ATOM 2093 O O . ARG A 1 268 ? -9.031 -8.225 21.932 1.00 96.50 268 ARG A O 1
ATOM 2100 N N . LYS A 1 269 ? -8.783 -8.983 24.030 1.00 96.62 269 LYS A N 1
ATOM 2101 C CA . LYS A 1 269 ? -8.916 -7.649 24.633 1.00 96.62 269 LYS A CA 1
ATOM 2102 C C . LYS A 1 269 ? -7.715 -6.781 24.281 1.00 96.62 269 LYS A C 1
ATOM 2104 O O . LYS A 1 269 ? -7.916 -5.656 23.830 1.00 96.62 269 LYS A O 1
ATOM 2109 N N . GLN A 1 270 ? -6.506 -7.321 24.402 1.00 96.06 270 GLN A N 1
ATOM 2110 C CA . GLN A 1 270 ? -5.277 -6.657 23.991 1.00 96.06 270 GLN A CA 1
ATOM 2111 C C . GLN A 1 270 ? -5.296 -6.361 22.494 1.00 96.06 270 GLN A C 1
ATOM 2113 O O . GLN A 1 270 ? -5.115 -5.214 22.110 1.00 96.06 270 GLN A O 1
ATOM 2118 N N . LEU A 1 271 ? -5.637 -7.345 21.653 1.00 96.00 271 LEU A N 1
ATOM 2119 C CA . LEU A 1 271 ? -5.714 -7.152 20.202 1.00 96.00 271 LEU A CA 1
ATOM 2120 C C . LEU A 1 271 ? -6.682 -6.027 19.817 1.00 96.00 271 LEU A C 1
ATOM 2122 O O . LEU A 1 271 ? -6.403 -5.232 18.920 1.00 96.00 271 LEU A O 1
ATOM 2126 N N . ARG A 1 272 ? -7.827 -5.947 20.501 1.00 96.25 272 ARG A N 1
ATOM 2127 C CA . ARG A 1 272 ? -8.786 -4.862 20.303 1.00 96.25 272 ARG A CA 1
ATOM 2128 C C . ARG A 1 272 ? -8.203 -3.515 20.724 1.00 96.25 272 ARG A C 1
ATOM 2130 O O . ARG A 1 272 ? -8.323 -2.562 19.964 1.00 96.25 272 ARG A O 1
ATOM 2137 N N . SER A 1 273 ? -7.565 -3.453 21.891 1.00 96.06 273 SER A N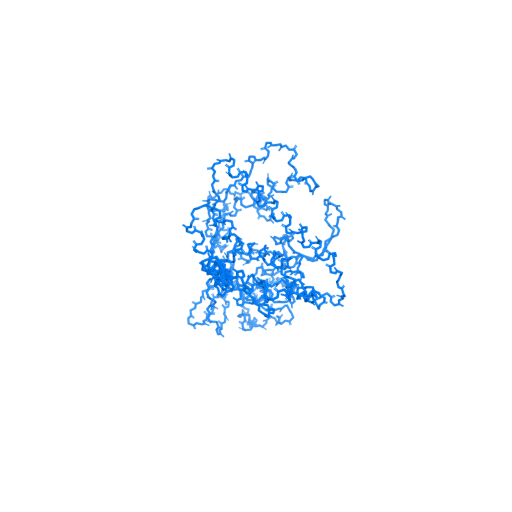 1
ATOM 2138 C CA . SER A 1 273 ? -6.896 -2.245 22.386 1.00 96.06 273 SER A CA 1
ATOM 2139 C C . SER A 1 273 ? -5.811 -1.762 21.418 1.00 96.06 273 SER A C 1
ATOM 2141 O O . SER A 1 273 ? -5.728 -0.570 21.128 1.00 96.06 273 SER A O 1
ATOM 2143 N N . ASP A 1 274 ? -5.012 -2.678 20.869 1.00 93.19 274 ASP A N 1
ATOM 2144 C CA . ASP A 1 274 ? -3.942 -2.354 19.925 1.00 93.19 274 ASP A CA 1
ATOM 2145 C C . ASP A 1 274 ? -4.511 -1.827 18.599 1.00 93.19 274 ASP A C 1
ATOM 2147 O O . ASP A 1 274 ? -4.016 -0.836 18.058 1.00 93.19 274 ASP A O 1
ATOM 2151 N N . LEU A 1 275 ? -5.581 -2.445 18.080 1.00 94.00 275 LEU A N 1
ATOM 2152 C CA . LEU A 1 275 ? -6.282 -1.960 16.885 1.00 94.00 275 LEU A CA 1
ATOM 2153 C C . LEU A 1 275 ? -6.911 -0.579 17.112 1.00 94.00 275 LEU A C 1
ATOM 2155 O O . LEU A 1 275 ? -6.858 0.274 16.225 1.00 94.00 275 LEU A O 1
ATOM 2159 N N . GLU A 1 276 ? -7.510 -0.346 18.284 1.00 94.19 276 GLU A N 1
ATOM 2160 C CA . GLU A 1 276 ? -8.071 0.956 18.657 1.00 94.19 276 GLU A CA 1
ATOM 2161 C C . GLU A 1 276 ? -6.977 2.026 18.693 1.00 94.19 276 GLU A C 1
ATOM 2163 O O . GLU A 1 276 ? -7.169 3.104 18.127 1.00 94.19 276 GLU A O 1
ATOM 2168 N N . LEU A 1 277 ? -5.811 1.714 19.265 1.00 91.12 277 LEU A N 1
ATOM 2169 C CA . LEU A 1 277 ? -4.658 2.609 19.280 1.00 91.12 277 LEU A CA 1
ATOM 2170 C C . LEU A 1 277 ? -4.138 2.899 17.864 1.00 91.12 277 LEU A C 1
ATOM 2172 O O . LEU A 1 277 ? -3.885 4.058 17.531 1.00 91.12 277 LEU A O 1
ATOM 2176 N N . ALA A 1 278 ? -4.012 1.879 17.011 1.00 89.12 278 ALA A N 1
ATOM 2177 C CA . ALA A 1 278 ? -3.596 2.050 15.619 1.00 89.12 278 ALA A CA 1
ATOM 2178 C C . ALA A 1 278 ? -4.568 2.962 14.850 1.00 89.12 278 ALA A C 1
ATOM 2180 O O . ALA A 1 278 ? -4.150 3.932 14.214 1.00 89.12 278 ALA A O 1
ATOM 2181 N N . LEU A 1 279 ? -5.879 2.726 14.977 1.00 89.31 279 LEU A N 1
ATOM 2182 C CA . LEU A 1 279 ? -6.894 3.565 14.341 1.00 89.31 279 LEU A CA 1
ATOM 2183 C C . LEU A 1 279 ? -6.899 4.995 14.898 1.00 89.31 279 LEU A C 1
ATOM 2185 O O . LEU A 1 279 ? -7.110 5.944 14.144 1.00 89.31 279 LEU A O 1
ATOM 2189 N N . GLN A 1 280 ? -6.680 5.169 16.203 1.00 89.00 280 GLN A N 1
ATOM 2190 C CA . GLN A 1 280 ? -6.571 6.490 16.823 1.00 89.00 280 GLN A CA 1
ATOM 2191 C C . GLN A 1 280 ? -5.372 7.273 16.286 1.00 89.00 280 GLN A C 1
ATOM 2193 O O . GLN A 1 280 ? -5.528 8.459 16.002 1.00 89.00 280 GLN A O 1
ATOM 2198 N N . LYS A 1 281 ? -4.214 6.630 16.088 1.00 84.50 281 LYS A N 1
ATOM 2199 C CA . LYS A 1 281 ? -3.033 7.264 15.477 1.00 84.50 281 LYS A CA 1
ATOM 2200 C C . LYS A 1 281 ? -3.335 7.757 14.060 1.00 84.50 281 LYS A C 1
ATOM 2202 O O . LYS A 1 281 ? -3.148 8.942 13.789 1.00 84.50 281 LYS A O 1
ATOM 2207 N N . ILE A 1 282 ? -3.910 6.894 13.217 1.00 84.56 282 ILE A N 1
ATOM 2208 C CA . ILE A 1 282 ? -4.313 7.237 11.839 1.00 84.56 282 ILE A CA 1
ATOM 2209 C C . ILE A 1 282 ? -5.308 8.410 11.837 1.00 84.56 282 ILE A C 1
ATOM 2211 O O . ILE A 1 282 ? -5.142 9.386 11.106 1.00 84.56 282 ILE A O 1
ATOM 2215 N N . LYS A 1 283 ? -6.336 8.358 12.697 1.00 84.75 283 LYS A N 1
ATOM 2216 C CA . LYS A 1 283 ? -7.331 9.435 12.816 1.00 84.75 283 LYS A CA 1
ATOM 2217 C C . LYS A 1 283 ? -6.720 10.744 13.309 1.00 84.75 283 LYS A C 1
ATOM 2219 O O . LYS A 1 283 ? -7.075 11.793 12.782 1.00 84.75 283 LYS A O 1
ATOM 2224 N N . LYS A 1 284 ? -5.830 10.698 14.307 1.00 84.50 284 LYS A N 1
ATOM 2225 C CA . LYS A 1 284 ? -5.173 11.888 14.868 1.00 84.50 284 LYS A CA 1
ATOM 2226 C C . LYS A 1 284 ? -4.344 12.592 13.797 1.00 84.50 284 LYS A C 1
ATOM 2228 O O . LYS A 1 284 ? -4.515 13.794 13.628 1.00 84.50 284 LYS A O 1
ATOM 2233 N N . GLN A 1 285 ? -3.529 11.847 13.047 1.00 80.81 285 GLN A N 1
ATOM 2234 C CA . GLN A 1 285 ? -2.738 12.393 11.939 1.00 80.81 285 GLN A CA 1
ATOM 2235 C C . GLN A 1 285 ? -3.632 13.051 10.883 1.00 80.81 285 GLN A C 1
ATOM 2237 O O . GLN A 1 285 ? -3.406 14.204 10.523 1.00 80.81 285 GLN A O 1
ATOM 2242 N N . LYS A 1 286 ? -4.704 12.367 10.460 1.00 82.56 286 LYS A N 1
ATOM 2243 C CA . LYS A 1 286 ? -5.643 12.912 9.473 1.00 82.56 286 LYS A CA 1
ATOM 2244 C C . LYS A 1 286 ? -6.328 14.195 9.953 1.00 82.56 286 LYS A C 1
ATOM 2246 O O . LYS A 1 286 ? -6.303 15.195 9.251 1.00 82.56 286 LYS A O 1
ATOM 2251 N N . VAL A 1 287 ? -6.905 14.189 11.157 1.00 83.94 287 VAL A N 1
ATOM 2252 C CA . VAL A 1 287 ? -7.607 15.358 11.722 1.00 83.94 287 VAL A CA 1
ATOM 2253 C C . VAL A 1 287 ? -6.659 16.540 11.915 1.00 83.94 287 VAL A C 1
ATOM 2255 O O . VAL A 1 287 ? -7.048 17.684 11.694 1.00 83.94 287 VAL A O 1
ATOM 2258 N N . GLN A 1 288 ? -5.419 16.277 12.327 1.00 83.50 288 GLN A N 1
ATOM 2259 C CA . GLN A 1 288 ? -4.407 17.312 12.494 1.00 83.50 288 GLN A CA 1
ATOM 2260 C C . GLN A 1 288 ? -4.029 17.943 11.149 1.00 83.50 288 GLN A C 1
ATOM 2262 O O . GLN A 1 288 ? -4.040 19.169 11.049 1.00 83.50 288 GLN A O 1
ATOM 2267 N N . GLY A 1 289 ? -3.769 17.128 10.122 1.00 84.94 289 GLY A N 1
ATOM 2268 C CA . GLY A 1 289 ? -3.525 17.601 8.758 1.00 84.94 289 GLY A CA 1
ATOM 2269 C C . GLY A 1 289 ? -4.705 18.409 8.214 1.00 84.94 289 GLY A C 1
ATOM 2270 O O . GLY A 1 289 ? -4.541 19.577 7.871 1.00 84.94 289 GLY A O 1
ATOM 2271 N N . ASP A 1 290 ? -5.918 17.849 8.250 1.00 84.56 290 ASP A N 1
ATOM 2272 C CA . ASP A 1 290 ? -7.145 18.518 7.789 1.00 84.56 290 ASP A CA 1
ATOM 2273 C C . ASP A 1 290 ? -7.378 19.855 8.525 1.00 84.56 290 ASP A C 1
ATOM 2275 O O . ASP A 1 290 ? -7.795 20.851 7.927 1.00 84.56 290 ASP A O 1
ATOM 2279 N N . GLY A 1 291 ? -7.079 19.904 9.828 1.00 85.38 291 GLY A N 1
ATOM 2280 C CA . GLY A 1 291 ? -7.162 21.114 10.645 1.00 85.38 291 GLY A CA 1
ATOM 2281 C C . GLY A 1 291 ? -6.151 22.190 10.240 1.00 85.38 291 GLY A C 1
ATOM 2282 O O . GLY A 1 291 ? -6.505 23.370 10.209 1.00 85.38 291 GLY A O 1
ATOM 2283 N N . LEU A 1 292 ? -4.921 21.802 9.885 1.00 87.12 292 LEU A N 1
ATOM 2284 C CA . LEU A 1 292 ? -3.912 22.725 9.357 1.00 87.12 292 LEU A CA 1
ATOM 2285 C C . LEU A 1 292 ? -4.342 23.305 8.010 1.00 87.12 292 LEU A C 1
ATOM 2287 O O . LEU A 1 292 ? -4.300 24.521 7.836 1.00 87.12 292 LEU A O 1
ATOM 2291 N N . LEU A 1 293 ? -4.827 22.461 7.098 1.00 87.44 293 LEU A N 1
ATOM 2292 C CA . LEU A 1 293 ? -5.295 22.896 5.781 1.00 87.44 293 LEU A CA 1
ATOM 2293 C C . LEU A 1 293 ? -6.508 23.827 5.888 1.00 87.44 293 LEU A C 1
ATOM 2295 O O . LEU A 1 293 ? -6.535 24.901 5.285 1.00 87.44 293 LEU A O 1
ATOM 2299 N N . THR A 1 294 ? -7.467 23.477 6.749 1.00 85.81 294 THR A N 1
ATOM 2300 C CA . THR A 1 294 ? -8.630 24.329 7.039 1.00 85.81 294 THR A CA 1
ATOM 2301 C C . THR A 1 294 ? -8.197 25.678 7.616 1.00 85.81 294 THR A C 1
ATOM 2303 O O . THR A 1 294 ? -8.714 26.715 7.202 1.00 85.81 294 THR A O 1
ATOM 2306 N N . GLY A 1 295 ? -7.222 25.689 8.533 1.00 84.12 295 GLY A N 1
ATOM 2307 C CA . GLY A 1 295 ? -6.653 26.917 9.096 1.00 84.12 295 GLY A CA 1
ATOM 2308 C C . GLY A 1 295 ? -5.922 27.787 8.067 1.00 84.12 295 GLY A C 1
ATOM 2309 O O . GLY A 1 295 ? -5.928 29.009 8.190 1.00 84.12 295 GLY A O 1
ATOM 2310 N N . GLN A 1 296 ? -5.342 27.172 7.034 1.00 84.88 296 GLN A N 1
ATOM 2311 C CA . GLN A 1 296 ? -4.732 27.848 5.884 1.00 84.88 296 GLN A CA 1
ATOM 2312 C C . GLN A 1 296 ? -5.764 28.283 4.822 1.00 84.88 296 GLN A C 1
ATOM 2314 O O . GLN A 1 296 ? -5.413 28.989 3.878 1.00 84.88 296 GLN A O 1
ATOM 2319 N N . GLY A 1 297 ? -7.037 27.891 4.955 1.00 85.50 297 GLY A N 1
ATOM 2320 C CA . GLY A 1 297 ? -8.089 28.193 3.980 1.00 85.50 297 GLY A CA 1
ATOM 2321 C C . GLY A 1 297 ? -7.957 27.419 2.665 1.00 85.50 297 GLY A C 1
ATOM 2322 O O . GLY A 1 297 ? -8.494 27.853 1.645 1.00 85.50 297 GLY A O 1
ATOM 2323 N N . VAL A 1 298 ? -7.247 26.288 2.676 1.00 86.19 298 VAL A N 1
ATOM 2324 C CA . VAL A 1 298 ? -7.009 25.443 1.500 1.00 86.19 298 VAL A CA 1
ATOM 2325 C C . VAL A 1 298 ? -7.622 24.058 1.694 1.00 86.19 298 VAL A C 1
ATOM 2327 O O . VAL A 1 298 ? -7.780 23.577 2.813 1.00 86.19 298 VAL A O 1
ATOM 2330 N N . ALA A 1 299 ? -7.981 23.414 0.587 1.00 82.06 299 ALA A N 1
ATOM 2331 C CA . ALA A 1 299 ? -8.407 22.019 0.572 1.00 82.06 299 ALA A CA 1
ATOM 2332 C C . ALA A 1 299 ? -7.292 21.141 0.001 1.00 82.06 299 ALA A C 1
ATOM 2334 O O . ALA A 1 299 ? -6.556 21.589 -0.886 1.00 82.06 299 ALA A O 1
ATOM 2335 N N . ASP A 1 300 ? -7.203 19.911 0.496 1.00 84.00 300 ASP A N 1
ATOM 2336 C CA . ASP A 1 300 ? -6.340 18.881 -0.078 1.00 84.00 300 ASP A CA 1
ATOM 2337 C C . ASP A 1 300 ? -6.879 18.419 -1.441 1.00 84.00 300 ASP A C 1
ATOM 2339 O O . ASP A 1 300 ? -8.088 18.503 -1.695 1.00 84.00 300 ASP A O 1
ATOM 2343 N N . LEU A 1 301 ? -5.998 17.942 -2.319 1.00 86.12 301 LEU A N 1
ATOM 2344 C CA . LEU A 1 301 ? -6.374 17.337 -3.595 1.00 86.12 301 LEU A CA 1
ATOM 2345 C C . LEU A 1 301 ? -6.174 15.821 -3.528 1.00 86.12 301 LEU A C 1
ATOM 2347 O O . LEU A 1 301 ? -5.083 15.349 -3.223 1.00 86.12 301 LEU A O 1
ATOM 2351 N N . ASP A 1 302 ? -7.217 15.058 -3.859 1.00 83.50 302 ASP A N 1
ATOM 2352 C CA . ASP A 1 302 ? -7.110 13.599 -3.918 1.00 83.50 302 ASP A CA 1
ATOM 2353 C C . ASP A 1 302 ? -6.150 13.164 -5.041 1.00 83.50 302 ASP A C 1
ATOM 2355 O O . ASP A 1 302 ? -6.271 13.566 -6.205 1.00 83.50 302 ASP A O 1
ATOM 2359 N N . GLU A 1 303 ? -5.222 12.281 -4.686 1.00 89.56 303 GLU A N 1
ATOM 2360 C CA . GLU A 1 303 ? -4.358 11.578 -5.628 1.00 89.56 303 GLU A CA 1
ATOM 2361 C C . GLU A 1 303 ? -5.149 10.501 -6.391 1.00 89.56 303 GLU A C 1
ATOM 2363 O O . GLU A 1 303 ? -6.137 9.939 -5.910 1.00 89.56 303 GLU A O 1
ATOM 2368 N N . GLY A 1 304 ? -4.722 10.221 -7.622 1.00 90.88 304 GLY A N 1
ATOM 2369 C CA . GLY A 1 304 ? -5.398 9.292 -8.526 1.00 90.88 304 GLY A CA 1
ATOM 2370 C C . GLY A 1 304 ? -4.513 8.121 -8.936 1.00 90.88 304 GLY A C 1
ATOM 2371 O O . GLY A 1 304 ? -3.333 8.058 -8.606 1.00 90.88 304 GLY A O 1
ATOM 2372 N N . PHE A 1 305 ? -5.074 7.204 -9.723 1.00 94.69 305 PHE A N 1
ATOM 2373 C CA . PHE A 1 305 ? -4.308 6.099 -10.304 1.00 94.69 305 PHE A CA 1
ATOM 2374 C C . PHE A 1 305 ? -3.107 6.617 -11.104 1.00 94.69 305 PHE A C 1
ATOM 2376 O O . PHE A 1 305 ? -3.258 7.456 -11.997 1.00 94.69 305 PHE A O 1
ATOM 2383 N N . GLY A 1 306 ? -1.922 6.099 -10.778 1.00 95.25 306 GLY A N 1
ATOM 2384 C CA . GLY A 1 306 ? -0.673 6.438 -11.453 1.00 95.25 306 GLY A CA 1
ATOM 2385 C C . GLY A 1 306 ? -0.139 7.836 -11.147 1.00 95.25 306 GLY A C 1
ATOM 2386 O O . GLY A 1 306 ? 0.811 8.255 -11.809 1.00 95.25 306 GLY A O 1
ATOM 2387 N N . ARG A 1 307 ? -0.741 8.569 -10.197 1.00 93.81 307 ARG A N 1
ATOM 2388 C CA . ARG A 1 307 ? -0.339 9.931 -9.835 1.00 93.81 307 ARG A CA 1
ATOM 2389 C C . ARG A 1 307 ? -0.121 10.096 -8.340 1.00 93.81 307 ARG A C 1
ATOM 2391 O O . ARG A 1 307 ? -0.914 9.609 -7.543 1.00 93.81 307 ARG A O 1
ATOM 2398 N N . LEU A 1 308 ? 0.912 10.852 -7.988 1.00 92.00 308 LEU A N 1
ATOM 2399 C CA . LEU A 1 308 ? 1.294 11.128 -6.607 1.00 92.00 308 LEU A CA 1
ATOM 2400 C C . LEU A 1 308 ? 1.902 12.527 -6.502 1.00 92.00 308 LEU A C 1
ATOM 2402 O O . LEU A 1 308 ? 2.616 12.961 -7.409 1.00 92.00 308 LEU A O 1
ATOM 2406 N N . ASP A 1 309 ? 1.658 13.214 -5.392 1.00 91.19 309 ASP A N 1
ATOM 2407 C CA . ASP A 1 309 ? 2.398 14.413 -5.002 1.00 91.19 309 ASP A CA 1
ATOM 2408 C C . ASP A 1 309 ? 3.539 14.016 -4.050 1.00 91.19 309 ASP A C 1
ATOM 2410 O O . ASP A 1 309 ? 3.499 14.215 -2.834 1.00 91.19 309 ASP A O 1
ATOM 2414 N N . ALA A 1 310 ? 4.552 13.358 -4.624 1.00 86.06 310 ALA A N 1
ATOM 2415 C CA . ALA A 1 310 ? 5.650 12.767 -3.862 1.00 86.06 310 ALA A CA 1
ATOM 2416 C C . ALA A 1 310 ? 6.409 13.809 -3.025 1.00 86.06 310 ALA A C 1
ATOM 2418 O O . ALA A 1 310 ? 6.772 13.532 -1.885 1.00 86.06 310 ALA A O 1
ATOM 2419 N N . LEU A 1 311 ? 6.627 15.008 -3.576 1.00 84.81 311 LEU A N 1
ATOM 2420 C CA . LEU A 1 311 ? 7.382 16.073 -2.915 1.00 84.81 311 LEU A CA 1
ATOM 2421 C C . LEU A 1 311 ? 6.688 16.551 -1.642 1.00 84.81 311 LEU A C 1
ATOM 2423 O O . LEU A 1 311 ? 7.322 16.575 -0.586 1.00 84.81 311 LEU A O 1
ATOM 2427 N N . ASN A 1 312 ? 5.395 16.876 -1.718 1.00 89.06 312 ASN A N 1
ATOM 2428 C CA . ASN A 1 312 ? 4.655 17.311 -0.538 1.00 89.06 312 ASN A CA 1
ATOM 2429 C C . ASN A 1 312 ? 4.484 16.164 0.466 1.00 89.06 312 ASN A C 1
ATOM 2431 O O . ASN A 1 312 ? 4.631 16.393 1.663 1.00 89.06 312 ASN A O 1
ATOM 2435 N N . ARG A 1 313 ? 4.284 14.916 0.013 1.00 88.56 313 ARG A N 1
ATOM 2436 C CA . ARG A 1 313 ? 4.243 13.742 0.906 1.00 88.56 313 ARG A CA 1
ATOM 2437 C C . ARG A 1 313 ? 5.534 13.561 1.701 1.00 88.56 313 ARG A C 1
ATOM 2439 O O . ARG A 1 313 ? 5.490 13.495 2.928 1.00 88.56 313 ARG A O 1
ATOM 2446 N N . ILE A 1 314 ? 6.677 13.516 1.017 1.00 85.12 314 ILE A N 1
ATOM 2447 C CA . ILE A 1 314 ? 7.998 13.371 1.647 1.00 85.12 314 ILE A CA 1
ATOM 2448 C C . ILE A 1 314 ? 8.268 14.566 2.565 1.00 85.12 314 ILE A C 1
ATOM 2450 O O . ILE A 1 314 ? 8.683 14.391 3.710 1.00 85.12 314 ILE A O 1
ATOM 2454 N N . GLY A 1 315 ? 7.985 15.784 2.095 1.00 88.56 315 GLY A N 1
ATOM 2455 C CA . GLY A 1 315 ? 8.155 17.002 2.880 1.00 88.56 315 GLY A CA 1
ATOM 2456 C C . GLY A 1 315 ? 7.337 16.980 4.173 1.00 88.56 315 GLY A C 1
ATOM 2457 O O . GLY A 1 315 ? 7.877 17.224 5.250 1.00 88.56 315 GLY A O 1
ATOM 2458 N N . ASN A 1 316 ? 6.063 16.594 4.091 1.00 90.44 316 ASN A N 1
ATOM 2459 C CA . ASN A 1 316 ? 5.181 16.430 5.245 1.00 90.44 316 ASN A CA 1
ATOM 2460 C C . ASN A 1 316 ? 5.638 15.306 6.182 1.00 90.44 316 ASN A C 1
ATOM 2462 O O . ASN A 1 316 ? 5.459 15.406 7.399 1.00 90.44 316 ASN A O 1
ATOM 2466 N N . GLN A 1 317 ? 6.225 14.230 5.659 1.00 87.44 317 GLN A N 1
ATOM 2467 C CA . GLN A 1 317 ? 6.759 13.163 6.498 1.00 87.44 317 GLN A CA 1
ATOM 2468 C C . GLN A 1 317 ? 7.993 13.646 7.272 1.00 87.44 317 GLN A C 1
ATOM 2470 O O . GLN A 1 317 ? 8.019 13.580 8.500 1.00 87.44 317 GLN A O 1
ATOM 2475 N N . VAL A 1 318 ? 8.989 14.190 6.571 1.00 86.94 318 VAL A N 1
ATOM 2476 C CA . VAL A 1 318 ? 10.300 14.541 7.138 1.00 86.94 318 VAL A CA 1
ATOM 2477 C C . VAL A 1 318 ? 10.254 15.827 7.963 1.00 86.94 318 VAL A C 1
ATOM 2479 O O . VAL A 1 318 ? 10.798 15.866 9.065 1.00 86.94 318 VAL A O 1
ATOM 2482 N N . PHE A 1 319 ? 9.599 16.876 7.462 1.00 88.75 319 PHE A N 1
ATOM 2483 C CA . PHE A 1 319 ? 9.631 18.218 8.061 1.00 88.75 319 PHE A CA 1
ATOM 2484 C C . PHE A 1 319 ? 8.417 18.546 8.931 1.00 88.75 319 PHE A C 1
ATOM 2486 O O . PHE A 1 319 ? 8.342 19.650 9.476 1.00 88.75 319 PHE A O 1
ATOM 2493 N N . TYR A 1 320 ? 7.482 17.609 9.088 1.00 90.75 320 TYR A N 1
ATOM 2494 C CA . TYR A 1 320 ? 6.347 17.760 9.993 1.00 90.75 320 TYR A CA 1
ATOM 2495 C C . TYR A 1 320 ? 6.132 16.510 10.850 1.00 90.75 320 TYR A C 1
ATOM 2497 O O . TYR A 1 320 ? 6.333 16.568 12.060 1.00 90.75 320 TYR A O 1
ATOM 2505 N N . SER A 1 321 ? 5.778 15.374 10.245 1.00 87.62 321 SER A N 1
ATOM 2506 C CA . SER A 1 321 ? 5.333 14.179 10.978 1.00 87.62 321 SER A CA 1
ATOM 2507 C C . SER A 1 321 ? 6.428 13.579 11.859 1.00 87.62 321 SER A C 1
ATOM 2509 O O . SER A 1 321 ? 6.179 13.285 13.025 1.00 87.62 321 SER A O 1
ATOM 2511 N N . ASN A 1 322 ? 7.652 13.463 11.339 1.00 86.75 322 ASN A N 1
ATOM 2512 C CA . ASN A 1 322 ? 8.807 12.941 12.077 1.00 86.75 322 ASN A CA 1
ATOM 2513 C C . ASN A 1 322 ? 9.348 13.920 13.133 1.00 86.75 322 ASN A C 1
ATOM 2515 O O . ASN A 1 322 ? 10.134 13.519 13.987 1.00 86.75 322 ASN A O 1
ATOM 2519 N N . LEU A 1 323 ? 8.942 15.195 13.086 1.00 89.06 323 LEU A N 1
ATOM 2520 C CA . LEU A 1 323 ? 9.301 16.195 14.096 1.00 89.06 323 LEU A CA 1
ATOM 2521 C C . LEU A 1 323 ? 8.298 16.254 15.253 1.00 89.06 323 LEU A C 1
ATOM 2523 O O . LEU A 1 323 ? 8.523 17.001 16.203 1.00 89.06 323 LEU A O 1
ATOM 2527 N N . LEU A 1 324 ? 7.193 15.508 15.187 1.00 87.00 324 LEU A N 1
ATOM 2528 C CA . LEU A 1 324 ? 6.255 15.405 16.298 1.00 87.00 324 LEU A CA 1
ATOM 2529 C C . LEU A 1 324 ? 6.879 14.586 17.429 1.00 87.00 324 LEU A C 1
ATOM 2531 O O . LEU A 1 324 ? 7.400 13.494 17.209 1.00 87.00 324 LEU A O 1
ATOM 2535 N N . ASP A 1 325 ? 6.765 15.086 18.656 1.00 85.25 325 ASP A N 1
ATOM 2536 C CA . ASP A 1 325 ? 7.116 14.316 19.842 1.00 85.25 325 ASP A CA 1
ATOM 2537 C C . ASP A 1 325 ? 6.248 13.040 19.894 1.00 85.25 325 ASP A C 1
ATOM 2539 O O . ASP A 1 325 ? 5.018 13.123 19.807 1.00 85.25 325 ASP A O 1
ATOM 2543 N N . PRO A 1 326 ? 6.843 11.844 20.026 1.00 76.94 326 PRO A N 1
ATOM 2544 C CA . PRO A 1 326 ? 6.100 10.590 19.944 1.00 76.94 326 PRO A CA 1
ATOM 2545 C C . PRO A 1 326 ? 5.135 10.363 21.122 1.00 76.94 326 PRO A C 1
ATOM 2547 O O . PRO A 1 326 ? 4.225 9.538 21.007 1.00 76.94 326 PRO A O 1
ATOM 2550 N N . LEU A 1 327 ? 5.306 11.069 22.246 1.00 77.00 327 LEU A N 1
ATOM 2551 C CA . LEU A 1 327 ? 4.463 10.963 23.439 1.00 77.00 327 LEU A CA 1
ATOM 2552 C C . LEU A 1 327 ? 3.341 12.005 23.435 1.00 77.00 327 LEU A C 1
ATOM 2554 O O . LEU A 1 327 ? 2.182 11.668 23.684 1.00 77.00 327 LEU A O 1
ATOM 2558 N N . THR A 1 328 ? 3.662 13.269 23.158 1.00 82.56 328 THR A N 1
ATOM 2559 C CA . THR A 1 328 ? 2.688 14.372 23.198 1.00 82.56 328 THR A CA 1
ATOM 2560 C C . THR A 1 328 ? 2.002 14.575 21.842 1.00 82.56 328 THR A C 1
ATOM 2562 O O . THR A 1 328 ? 0.815 14.914 21.762 1.00 82.56 328 THR A O 1
ATOM 2565 N N . GLY A 1 329 ? 2.700 14.275 20.745 1.00 82.50 329 GLY A N 1
ATOM 2566 C CA . GLY A 1 329 ? 2.293 14.609 19.382 1.00 82.50 329 GLY A CA 1
ATOM 2567 C C . GLY A 1 329 ? 2.353 16.108 19.097 1.00 82.50 329 GLY A C 1
ATOM 2568 O O . GLY A 1 329 ? 1.590 16.592 18.260 1.00 82.50 329 GLY A O 1
ATOM 2569 N N . GLU A 1 330 ? 3.190 16.843 19.828 1.00 86.62 330 GLU A N 1
ATOM 2570 C CA . GLU A 1 330 ? 3.429 18.272 19.631 1.00 86.62 330 GLU A CA 1
ATOM 2571 C C . GLU A 1 330 ? 4.759 18.507 18.911 1.00 86.62 330 GLU A C 1
ATOM 2573 O O . GLU A 1 330 ? 5.681 17.700 18.995 1.00 86.62 330 GLU A O 1
ATOM 2578 N N . LEU A 1 331 ? 4.856 19.623 18.187 1.00 89.62 331 LEU A N 1
ATOM 2579 C CA . LEU A 1 331 ? 6.110 20.044 17.568 1.00 89.62 331 LEU A CA 1
ATOM 2580 C C . LEU A 1 331 ? 7.013 20.712 18.616 1.00 89.62 331 LEU A C 1
ATOM 2582 O O . LEU A 1 331 ? 6.498 21.456 19.454 1.00 89.62 331 LEU A O 1
ATOM 2586 N N . PRO A 1 332 ? 8.344 20.542 18.529 1.00 90.25 332 PRO A N 1
ATOM 2587 C CA . PRO A 1 332 ? 9.291 21.213 19.420 1.00 90.25 332 PRO A CA 1
ATOM 2588 C C . PRO A 1 332 ? 9.250 22.741 19.276 1.00 90.25 332 PRO A C 1
ATOM 2590 O O . PRO A 1 332 ? 9.494 23.456 20.244 1.00 90.25 332 PRO A O 1
ATOM 2593 N N . ASP A 1 333 ? 8.905 23.238 18.084 1.00 91.62 333 ASP A N 1
ATOM 2594 C CA . ASP A 1 333 ? 8.635 24.648 17.813 1.00 91.62 333 ASP A CA 1
ATOM 2595 C C . ASP A 1 333 ? 7.299 24.780 17.048 1.00 91.62 333 ASP A C 1
ATOM 2597 O O . ASP A 1 333 ? 7.136 24.164 15.986 1.00 91.62 333 ASP A O 1
ATOM 2601 N N . PRO A 1 334 ? 6.328 25.583 17.534 1.00 88.94 334 PRO A N 1
ATOM 2602 C CA . PRO A 1 334 ? 5.080 25.855 16.823 1.00 88.94 334 PRO A CA 1
ATOM 2603 C C . PRO A 1 334 ? 5.252 26.390 15.393 1.00 88.94 334 PRO A C 1
ATOM 2605 O O . PRO A 1 334 ? 4.335 26.219 14.586 1.00 88.94 334 PRO A O 1
ATOM 2608 N N . LEU A 1 335 ? 6.387 27.017 15.063 1.00 89.81 335 LEU A N 1
ATOM 2609 C CA . LEU A 1 335 ? 6.694 27.511 13.717 1.00 89.81 335 LEU A CA 1
ATOM 2610 C C . LEU A 1 335 ? 6.772 26.386 12.679 1.00 89.81 335 LEU A C 1
ATOM 2612 O O . LEU A 1 335 ? 6.407 26.604 11.524 1.00 89.81 335 LEU A O 1
ATOM 2616 N N . PHE A 1 336 ? 7.142 25.164 13.077 1.00 91.31 336 PHE A N 1
ATOM 2617 C CA . PHE A 1 336 ? 7.207 24.015 12.164 1.00 91.31 336 PHE A CA 1
ATOM 2618 C C . PHE A 1 336 ? 5.839 23.571 11.635 1.00 91.31 336 PHE A C 1
ATOM 2620 O O . PHE A 1 336 ? 5.773 22.819 10.667 1.00 91.31 336 PHE A O 1
ATOM 2627 N N . LYS A 1 337 ? 4.728 24.099 12.172 1.00 89.00 337 LYS A N 1
ATOM 2628 C CA . LYS A 1 337 ? 3.401 23.931 11.553 1.00 89.00 337 LYS A CA 1
ATOM 2629 C C . LYS A 1 337 ? 3.354 24.481 10.125 1.00 89.00 337 LYS A C 1
ATOM 2631 O O . LYS A 1 337 ? 2.571 23.984 9.326 1.00 89.00 337 LYS A O 1
ATOM 2636 N N . GLY A 1 338 ? 4.181 25.483 9.811 1.00 88.75 338 GLY A N 1
ATOM 2637 C CA . GLY A 1 338 ? 4.294 26.054 8.468 1.00 88.75 338 GLY A CA 1
ATOM 2638 C C . GLY A 1 338 ? 4.955 25.131 7.440 1.00 88.75 338 GLY A C 1
ATOM 2639 O O . GLY A 1 338 ? 4.837 25.403 6.252 1.00 88.75 338 GLY A O 1
ATOM 2640 N N . ASN A 1 339 ? 5.608 24.045 7.872 1.00 90.38 339 ASN A N 1
ATOM 2641 C CA . ASN A 1 339 ? 6.214 23.067 6.964 1.00 90.38 339 ASN A CA 1
ATOM 2642 C C . ASN A 1 339 ? 5.178 22.129 6.332 1.00 90.38 339 ASN A C 1
ATOM 2644 O O . ASN A 1 339 ? 5.485 21.478 5.339 1.00 90.38 339 ASN A O 1
ATOM 2648 N N . PHE A 1 340 ? 3.977 22.029 6.914 1.00 91.06 340 PHE A N 1
ATOM 2649 C CA . PHE A 1 340 ? 2.928 21.167 6.387 1.00 91.06 340 PHE A CA 1
ATOM 2650 C C . PHE A 1 340 ? 2.290 21.801 5.148 1.00 91.06 340 PHE A C 1
ATOM 2652 O O . PHE A 1 340 ? 1.652 22.857 5.236 1.00 91.06 340 PHE A O 1
ATOM 2659 N N . ALA A 1 341 ? 2.449 21.132 4.011 1.00 91.19 341 ALA A N 1
ATOM 2660 C CA . ALA A 1 341 ? 1.902 21.521 2.722 1.00 91.19 341 ALA A CA 1
ATOM 2661 C C . ALA A 1 341 ? 0.746 20.594 2.328 1.00 91.19 341 ALA A C 1
ATOM 2663 O O . ALA A 1 341 ? 0.753 19.401 2.621 1.00 91.19 341 ALA A O 1
ATOM 2664 N N . ARG A 1 342 ? -0.267 21.130 1.648 1.00 91.31 342 ARG A N 1
ATOM 2665 C CA . ARG A 1 342 ? -1.315 20.299 1.036 1.00 91.31 342 ARG A CA 1
ATOM 2666 C C . ARG A 1 342 ? -0.756 19.512 -0.149 1.00 91.31 342 ARG A C 1
ATOM 2668 O O . ARG A 1 342 ? 0.196 19.964 -0.776 1.00 91.31 342 ARG A O 1
ATOM 2675 N N . HIS A 1 343 ? -1.409 18.419 -0.517 1.00 89.88 343 HIS A N 1
ATOM 2676 C CA . HIS A 1 343 ? -1.216 17.805 -1.823 1.00 89.88 343 HIS A CA 1
ATOM 2677 C C . HIS A 1 343 ? -1.995 18.630 -2.850 1.00 89.88 343 HIS A C 1
ATOM 2679 O O . HIS A 1 343 ? -3.206 18.830 -2.718 1.00 89.88 343 HIS A O 1
ATOM 2685 N N . ASP A 1 344 ? -1.316 19.159 -3.863 1.00 89.50 344 ASP A N 1
ATOM 2686 C CA . ASP A 1 344 ? -1.970 19.951 -4.910 1.00 89.50 344 ASP A CA 1
ATOM 2687 C C . ASP A 1 344 ? -1.340 19.871 -6.296 1.00 89.50 344 ASP A C 1
ATOM 2689 O O . ASP A 1 344 ? -1.906 20.416 -7.251 1.00 89.50 344 ASP A O 1
ATOM 2693 N N . ALA A 1 345 ? -0.248 19.121 -6.437 1.00 89.94 345 ALA A N 1
ATOM 2694 C CA . ALA A 1 345 ? 0.411 18.896 -7.713 1.00 89.94 345 ALA A CA 1
ATOM 2695 C C . ALA A 1 345 ? 0.685 17.402 -7.989 1.00 89.94 345 ALA A C 1
ATOM 2697 O O . ALA A 1 345 ? 1.826 17.029 -8.263 1.00 89.94 345 ALA A O 1
ATOM 2698 N N . PRO A 1 346 ? -0.333 16.514 -7.982 1.00 93.00 346 PRO A N 1
ATOM 2699 C CA . PRO A 1 346 ? -0.126 15.104 -8.283 1.00 93.00 346 PRO A CA 1
ATOM 2700 C C . PRO A 1 346 ? 0.266 14.900 -9.755 1.00 93.00 346 PRO A C 1
ATOM 2702 O O . PRO A 1 346 ? -0.504 15.161 -10.694 1.00 93.00 346 PRO A O 1
ATOM 2705 N N . VAL A 1 347 ? 1.471 14.372 -9.956 1.00 93.25 347 VAL A N 1
ATOM 2706 C CA . VAL A 1 347 ? 2.069 14.081 -11.267 1.00 93.25 347 VAL A CA 1
ATOM 2707 C C . VAL A 1 347 ? 2.186 12.580 -11.486 1.00 93.25 347 VAL A C 1
ATOM 2709 O O . VAL A 1 347 ? 2.158 11.801 -10.536 1.00 93.25 347 VAL A O 1
ATOM 2712 N N . SER A 1 348 ? 2.292 12.158 -12.747 1.00 93.75 348 SER A N 1
ATOM 2713 C CA . SER A 1 348 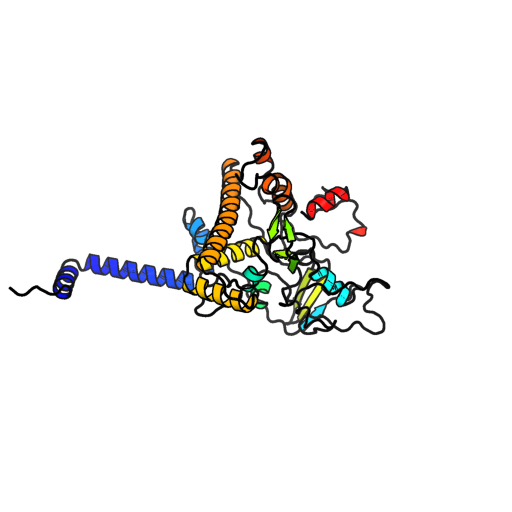? 2.499 10.744 -13.068 1.00 93.75 348 SER A CA 1
ATOM 2714 C C . SER A 1 348 ? 3.840 10.252 -12.534 1.00 93.75 348 SER A C 1
ATOM 2716 O O . SER A 1 348 ? 4.813 10.992 -12.628 1.00 93.75 348 SER A O 1
ATOM 2718 N N . PHE A 1 349 ? 3.950 9.003 -12.079 1.00 93.12 349 PHE A N 1
ATOM 2719 C CA . PHE A 1 349 ? 5.265 8.433 -11.752 1.00 93.12 349 PHE A CA 1
ATOM 2720 C C . PHE A 1 349 ? 6.212 8.552 -12.963 1.00 93.12 349 PHE A C 1
ATOM 2722 O O . PHE A 1 349 ? 5.838 8.138 -14.063 1.00 93.12 349 PHE A O 1
ATOM 2729 N N . PRO A 1 350 ? 7.403 9.161 -12.836 1.00 91.25 350 PRO A N 1
ATOM 2730 C CA . PRO A 1 350 ? 8.284 9.316 -13.983 1.00 91.25 350 PRO A CA 1
ATOM 2731 C C . PRO A 1 350 ? 8.876 7.953 -14.376 1.00 91.25 350 PRO A C 1
ATOM 2733 O O . PRO A 1 350 ? 9.230 7.161 -13.493 1.00 91.25 350 PRO A O 1
ATOM 2736 N N . PRO A 1 351 ? 9.017 7.653 -15.680 1.00 92.19 351 PRO A N 1
ATOM 2737 C CA . PRO A 1 351 ? 9.845 6.535 -16.100 1.00 92.19 351 PRO A CA 1
ATOM 2738 C C . PRO A 1 351 ? 11.294 6.802 -15.679 1.00 92.19 351 PRO A C 1
ATOM 2740 O O . PRO A 1 351 ? 11.815 7.902 -15.861 1.00 92.19 351 PRO A O 1
ATOM 2743 N N . ILE A 1 352 ? 11.950 5.791 -15.118 1.00 91.25 352 ILE A N 1
ATOM 2744 C CA . ILE A 1 352 ? 13.305 5.898 -14.568 1.00 91.25 352 ILE A CA 1
ATOM 2745 C C . ILE A 1 352 ? 14.389 5.312 -15.481 1.00 91.25 352 ILE A C 1
ATOM 2747 O O . ILE A 1 352 ? 15.558 5.288 -15.099 1.00 91.25 352 ILE A O 1
ATOM 2751 N N . TRP A 1 353 ? 14.034 4.881 -16.694 1.00 89.88 353 TRP A N 1
ATOM 2752 C CA . TRP A 1 353 ? 14.974 4.331 -17.683 1.00 89.88 353 TRP A CA 1
ATOM 2753 C C . TRP A 1 353 ? 16.102 5.293 -18.047 1.00 89.88 353 TRP A C 1
ATOM 2755 O O . TRP A 1 353 ? 17.244 4.868 -18.204 1.00 89.88 353 TRP A O 1
ATOM 2765 N N . ASP A 1 354 ? 15.788 6.586 -18.100 1.00 86.88 354 ASP A N 1
ATOM 2766 C CA . ASP A 1 354 ? 16.731 7.623 -18.511 1.00 86.88 354 ASP A CA 1
ATOM 2767 C C . ASP A 1 354 ? 17.387 8.340 -17.320 1.00 86.88 354 ASP A C 1
ATOM 2769 O O . ASP A 1 354 ? 18.131 9.302 -17.505 1.00 86.88 354 ASP A O 1
ATOM 2773 N N . THR A 1 355 ? 17.160 7.867 -16.085 1.00 85.00 355 THR A N 1
ATOM 2774 C CA . THR A 1 355 ? 17.724 8.493 -14.873 1.00 85.00 355 THR A CA 1
ATOM 2775 C C . THR A 1 355 ? 19.240 8.694 -14.897 1.00 85.00 355 THR A C 1
ATOM 2777 O O . THR A 1 355 ? 19.668 9.747 -14.417 1.00 85.00 355 THR A O 1
ATOM 2780 N N . PRO A 1 356 ? 20.074 7.804 -15.482 1.00 84.38 356 PRO A N 1
ATOM 2781 C CA . PRO A 1 356 ? 21.516 8.042 -15.556 1.00 84.38 356 PRO A CA 1
ATOM 2782 C C . PRO A 1 356 ? 21.912 9.244 -16.428 1.00 84.38 356 PRO A C 1
ATOM 2784 O O . PRO A 1 356 ? 23.037 9.725 -16.316 1.00 84.38 356 PRO A O 1
ATOM 2787 N N . TYR A 1 357 ? 21.017 9.736 -17.293 1.00 86.94 357 TYR A N 1
ATOM 2788 C CA . TYR A 1 357 ? 21.266 10.890 -18.160 1.00 86.94 357 TYR A CA 1
ATOM 2789 C C . TYR A 1 357 ? 20.863 12.227 -17.523 1.00 86.94 357 TYR A C 1
ATOM 2791 O O . TYR A 1 357 ? 21.190 13.283 -18.070 1.00 86.94 357 TYR A O 1
ATOM 2799 N N . PHE A 1 358 ? 20.169 12.213 -16.379 1.00 84.56 358 PHE A N 1
ATOM 2800 C CA . PHE A 1 358 ? 19.662 13.425 -15.742 1.00 84.56 358 PHE A CA 1
ATOM 2801 C C . PHE A 1 358 ? 20.512 13.879 -14.556 1.00 84.56 358 PHE A C 1
ATOM 2803 O O . PHE A 1 358 ? 20.729 13.160 -13.578 1.00 84.56 358 PHE A O 1
ATOM 2810 N N . LEU A 1 359 ? 20.919 15.147 -14.617 1.00 85.81 359 LEU A N 1
ATOM 2811 C CA . LEU A 1 359 ? 21.604 15.821 -13.519 1.00 85.81 359 LEU A CA 1
ATOM 2812 C C . LEU A 1 359 ? 20.632 16.190 -12.378 1.00 85.81 359 LEU A C 1
ATOM 2814 O O . LEU A 1 359 ? 20.988 16.095 -11.207 1.00 85.81 359 LEU A O 1
ATOM 2818 N N . TRP A 1 360 ? 19.386 16.530 -12.709 1.00 87.31 360 TRP A N 1
ATOM 2819 C CA . TRP A 1 360 ? 18.339 16.906 -11.755 1.00 87.31 360 TRP A CA 1
ATOM 2820 C C . TRP A 1 360 ? 17.232 15.847 -11.710 1.00 87.31 360 TRP A C 1
ATOM 2822 O O . TRP A 1 360 ? 16.904 15.254 -12.735 1.00 87.31 360 TRP A O 1
ATOM 2832 N N . ALA A 1 361 ? 16.663 15.615 -10.530 1.00 82.88 361 ALA A N 1
ATOM 2833 C CA . ALA A 1 361 ? 15.515 14.738 -10.312 1.00 82.88 361 ALA A CA 1
ATOM 2834 C C . ALA A 1 361 ? 14.224 15.549 -10.088 1.00 82.88 361 ALA A C 1
ATOM 2836 O O . ALA A 1 361 ? 14.285 16.754 -9.835 1.00 82.88 361 ALA A O 1
ATOM 2837 N N . GLN A 1 362 ? 13.081 14.849 -10.121 1.00 83.06 362 GLN A N 1
ATOM 2838 C CA . GLN A 1 362 ? 11.710 15.385 -10.067 1.00 83.06 362 GLN A CA 1
ATOM 2839 C C . GLN A 1 362 ? 11.268 16.119 -11.342 1.00 83.06 362 GLN A C 1
ATOM 2841 O O . GLN A 1 362 ? 12.086 16.538 -12.159 1.00 83.06 362 GLN A O 1
ATOM 2846 N N . TYR A 1 363 ? 9.951 16.251 -11.534 1.00 86.62 363 TYR A N 1
ATOM 2847 C CA . TYR A 1 363 ? 9.378 16.895 -12.728 1.00 86.62 363 TYR A CA 1
ATOM 2848 C C . TYR A 1 363 ? 9.709 18.384 -12.838 1.00 86.62 363 TYR A C 1
ATOM 2850 O O . TYR A 1 363 ? 9.740 18.923 -13.942 1.00 86.62 363 TYR A O 1
ATOM 2858 N N . ASP A 1 364 ? 9.947 19.045 -11.710 1.00 86.00 364 ASP A N 1
ATOM 2859 C CA . ASP A 1 364 ? 10.301 20.460 -11.623 1.00 86.00 364 ASP A CA 1
ATOM 2860 C C . ASP A 1 364 ? 11.819 20.700 -11.592 1.00 86.00 364 ASP A C 1
ATOM 2862 O O . ASP A 1 364 ? 12.251 21.846 -11.475 1.00 86.00 364 ASP A O 1
ATOM 2866 N N . ALA A 1 365 ? 12.626 19.638 -11.717 1.00 87.00 365 ALA A N 1
ATOM 2867 C CA . ALA A 1 365 ? 14.080 19.685 -11.604 1.00 87.00 365 ALA A CA 1
ATOM 2868 C C . ALA A 1 365 ? 14.555 20.355 -10.297 1.00 87.00 365 ALA A C 1
ATOM 2870 O O . ALA A 1 365 ? 15.507 21.131 -10.303 1.00 87.00 365 ALA A O 1
ATOM 2871 N N . SER A 1 366 ? 13.897 20.069 -9.171 1.00 82.62 366 SER A N 1
ATOM 2872 C CA . SER A 1 366 ? 14.207 20.672 -7.865 1.00 82.62 366 SER A CA 1
ATOM 2873 C C . SER A 1 366 ? 15.402 20.041 -7.141 1.00 82.62 366 SER A C 1
ATOM 2875 O O . SER A 1 366 ? 16.008 20.684 -6.281 1.00 82.62 366 SER A O 1
ATOM 2877 N N . VAL A 1 367 ? 15.787 18.803 -7.482 1.00 80.12 367 VAL A N 1
ATOM 2878 C CA . VAL A 1 367 ? 16.804 18.046 -6.728 1.00 80.12 367 VAL A CA 1
ATOM 2879 C C . VAL A 1 367 ? 18.038 17.733 -7.581 1.00 80.12 367 VAL A C 1
ATOM 2881 O O . VAL A 1 367 ? 18.051 16.778 -8.354 1.00 80.12 367 VAL A O 1
ATOM 2884 N N . LEU A 1 368 ? 19.106 18.518 -7.405 1.00 82.19 368 LEU A N 1
ATOM 2885 C CA . LEU A 1 368 ? 20.419 18.294 -8.035 1.00 82.19 368 LEU A CA 1
ATOM 2886 C C . LEU A 1 368 ? 21.264 17.257 -7.290 1.00 82.19 368 LEU A C 1
ATOM 2888 O O . LEU A 1 368 ? 21.881 16.392 -7.901 1.00 82.19 368 LEU A O 1
ATOM 2892 N N . ASN A 1 369 ? 21.327 17.399 -5.966 1.00 72.50 369 ASN A N 1
ATOM 2893 C CA . ASN A 1 369 ? 22.330 16.757 -5.124 1.00 72.50 369 ASN A CA 1
ATOM 2894 C C . ASN A 1 369 ? 21.922 15.324 -4.756 1.00 72.50 369 ASN A C 1
ATOM 2896 O O . ASN A 1 369 ? 20.829 15.095 -4.242 1.00 72.50 369 ASN A O 1
ATOM 2900 N N . GLU A 1 370 ? 22.825 14.374 -4.973 1.00 68.44 370 GLU A N 1
ATOM 2901 C CA . GLU A 1 370 ? 22.650 12.952 -4.687 1.00 68.44 370 GLU A CA 1
ATOM 2902 C C . GLU A 1 370 ? 22.320 12.646 -3.217 1.00 68.44 370 GLU A C 1
ATOM 2904 O O . GLU A 1 370 ? 21.505 11.770 -2.953 1.00 68.44 370 GLU A O 1
ATOM 2909 N N . LEU A 1 371 ? 22.855 13.403 -2.255 1.00 65.75 371 LEU A N 1
ATOM 2910 C CA . LEU A 1 371 ? 22.530 13.242 -0.832 1.00 65.75 371 LEU A CA 1
ATOM 2911 C C . LEU A 1 371 ? 21.119 13.741 -0.509 1.00 65.75 371 LEU A C 1
ATOM 2913 O O . LEU A 1 371 ? 20.453 13.182 0.357 1.00 65.75 371 LEU A O 1
ATOM 2917 N N . VAL A 1 372 ? 20.648 14.772 -1.218 1.00 65.12 372 VAL A N 1
ATOM 2918 C CA . VAL A 1 372 ? 19.273 15.281 -1.083 1.00 65.12 372 VAL A CA 1
ATOM 2919 C C . VAL A 1 372 ? 18.278 14.322 -1.740 1.00 65.12 372 VAL A C 1
ATOM 2921 O O . VAL A 1 372 ? 17.156 14.194 -1.257 1.00 65.12 372 VAL A O 1
ATOM 2924 N N . ARG A 1 373 ? 18.686 13.577 -2.782 1.00 64.69 373 ARG A N 1
ATOM 2925 C CA . ARG A 1 373 ? 17.861 12.491 -3.346 1.00 64.69 373 ARG A CA 1
ATOM 2926 C C . ARG A 1 373 ? 17.525 11.437 -2.285 1.00 64.69 373 ARG A C 1
ATOM 2928 O O . ARG A 1 373 ? 16.372 11.028 -2.216 1.00 64.69 373 ARG A O 1
ATOM 2935 N N . ASN A 1 374 ? 18.474 11.086 -1.412 1.00 64.38 374 ASN A N 1
ATOM 2936 C CA . ASN A 1 374 ? 18.250 10.109 -0.337 1.00 64.38 374 ASN A CA 1
ATOM 2937 C C . ASN A 1 374 ? 17.218 10.581 0.701 1.00 64.38 374 ASN A C 1
ATOM 2939 O O . ASN A 1 374 ? 16.594 9.760 1.361 1.00 64.38 374 ASN A O 1
ATOM 2943 N N . SER A 1 375 ? 16.988 11.894 0.845 1.00 61.25 375 SER A N 1
ATOM 2944 C CA . SER A 1 375 ? 15.904 12.400 1.701 1.00 61.25 375 SER A CA 1
ATOM 2945 C C . SER A 1 375 ? 14.514 11.997 1.194 1.00 61.25 375 SER A C 1
ATOM 2947 O O . SER A 1 375 ? 13.566 12.017 1.970 1.00 61.25 375 SER A O 1
ATOM 2949 N N . GLY A 1 376 ? 14.388 11.625 -0.086 1.00 58.41 376 GLY A N 1
ATOM 2950 C CA . GLY A 1 376 ? 13.156 11.096 -0.668 1.00 58.41 376 GLY A CA 1
ATOM 2951 C C . GLY A 1 376 ? 12.899 9.610 -0.415 1.00 58.41 376 GLY A C 1
ATOM 2952 O O . GLY A 1 376 ? 11.850 9.120 -0.817 1.00 58.41 376 GLY A O 1
ATOM 2953 N N . GLU A 1 377 ? 13.826 8.903 0.235 1.00 53.78 377 GLU A N 1
ATOM 2954 C CA . GLU A 1 377 ? 13.662 7.499 0.648 1.00 53.78 377 GLU A CA 1
ATOM 2955 C C . GLU A 1 377 ? 13.022 7.360 2.046 1.00 53.78 377 GLU A C 1
ATOM 2957 O O . GLU A 1 377 ? 12.881 6.242 2.542 1.00 53.78 377 GLU A O 1
ATOM 2962 N N . ALA A 1 378 ? 12.689 8.487 2.691 1.00 44.44 378 ALA A N 1
ATOM 2963 C CA . ALA A 1 378 ? 12.263 8.590 4.090 1.00 44.44 378 ALA A CA 1
ATOM 2964 C C . ALA A 1 378 ? 10.794 8.230 4.359 1.00 44.44 378 ALA A C 1
ATOM 2966 O O . ALA A 1 378 ? 9.932 8.489 3.487 1.00 44.44 378 ALA A O 1
#

pLDDT: mean 85.63, std 12.0, range [44.44, 98.25]

Organism: NCBI:txid515489